Protein 1E1O (pdb70)

Structure (mmCIF, N/CA/C/O backbone):
data_1E1O
#
_entry.id   1E1O
#
_cell.length_a   143.100
_cell.length_b   143.100
_cell.length_c   176.100
_cell.angle_alpha   90.00
_cell.angle_beta   90.00
_cell.angle_gamma   120.00
#
_symmetry.space_group_name_H-M   'P 61 2 2'
#
loop_
_entity.id
_entity.type
_entity.pdbx_description
1 polymer 'LYSYL-TRNA SYNTHETASE, HEAT INDUCIBLE'
2 non-polymer LYSINE
3 non-polymer GLYCEROL
4 water water
#
loop_
_atom_site.group_PDB
_atom_site.id
_atom_site.type_symbol
_atom_site.label_atom_id
_atom_site.label_alt_id
_atom_site.label_comp_id
_atom_site.label_asym_id
_atom_site.label_entity_id
_atom_site.label_seq_id
_atom_site.pdbx_PDB_ins_code
_atom_site.Cartn_x
_atom_site.Cartn_y
_atom_site.Cartn_z
_atom_site.occupancy
_atom_site.B_iso_or_equiv
_atom_site.auth_seq_id
_atom_site.auth_comp_id
_atom_site.auth_asym_id
_atom_site.auth_atom_id
_atom_site.pdbx_PDB_model_num
ATOM 1 N N . ALA A 1 11 ? 60.814 49.962 61.862 1.00 71.77 11 ALA A N 1
ATOM 2 C CA . ALA A 1 11 ? 61.407 51.191 61.347 1.00 73.79 11 ALA A CA 1
ATOM 3 C C . ALA A 1 11 ? 62.490 50.848 60.323 1.00 74.65 11 ALA A C 1
ATOM 4 O O . ALA A 1 11 ? 62.316 51.056 59.120 1.00 74.01 11 ALA A O 1
ATOM 6 N N . ILE A 1 12 ? 63.601 50.300 60.809 1.00 76.85 12 ILE A N 1
ATOM 7 C CA . ILE A 1 12 ? 64.703 49.872 59.950 1.00 74.00 12 ILE A CA 1
ATOM 8 C C . ILE A 1 12 ? 64.401 48.496 59.365 1.00 72.73 12 ILE A C 1
ATOM 9 O O . ILE A 1 12 ? 64.911 48.145 58.302 1.00 74.17 12 ILE A O 1
ATOM 11 N N . ASP A 1 13 ? 63.555 47.731 60.053 1.00 69.82 13 ASP A N 1
ATOM 12 C CA . ASP A 1 13 ? 63.156 46.396 59.602 1.00 67.54 13 ASP A CA 1
ATOM 13 C C . ASP A 1 13 ? 62.445 46.410 58.231 1.00 65.78 13 ASP A C 1
ATOM 14 O O . ASP A 1 13 ? 62.418 45.400 57.524 1.00 62.65 13 ASP A O 1
ATOM 16 N N . PHE A 1 14 ? 61.862 47.552 57.871 1.00 62.86 14 PHE A N 1
ATOM 17 C CA . PHE A 1 14 ? 61.213 47.719 56.573 1.00 58.44 14 PHE A CA 1
ATOM 18 C C . PHE A 1 14 ? 62.283 47.865 55.493 1.00 58.05 14 PHE A C 1
ATOM 19 O O . PHE A 1 14 ? 62.211 47.216 54.448 1.00 57.40 14 PHE A O 1
ATOM 27 N N . ASN A 1 15 ? 63.289 48.695 55.760 1.00 56.28 15 ASN A N 1
ATOM 28 C CA . ASN A 1 15 ? 64.385 48.901 54.812 1.00 56.72 15 ASN A CA 1
ATOM 29 C C . ASN A 1 15 ? 65.172 47.616 54.574 1.00 52.68 15 ASN A C 1
ATOM 30 O O . ASN A 1 15 ? 65.842 47.468 53.551 1.00 49.72 15 ASN A O 1
ATOM 35 N N . ASP A 1 16 ? 65.081 46.692 55.523 1.00 51.28 16 ASP A N 1
ATOM 36 C CA . ASP A 1 16 ? 65.703 45.381 55.389 1.00 51.37 16 ASP A CA 1
ATOM 37 C C . ASP A 1 16 ? 64.876 44.474 54.484 1.00 47.64 16 ASP A C 1
ATOM 38 O O . ASP A 1 16 ? 65.438 43.685 53.720 1.00 46.62 16 ASP A O 1
ATOM 43 N N . GLU A 1 17 ? 63.551 44.573 54.582 1.00 42.69 17 GLU A N 1
ATOM 44 C CA . GLU A 1 17 ? 62.656 43.826 53.701 1.00 40.55 17 GLU A CA 1
ATOM 45 C C . GLU A 1 17 ? 62.944 44.218 52.254 1.00 37.14 17 GLU A C 1
ATOM 46 O O . GLU A 1 17 ? 63.043 43.354 51.379 1.00 36.80 17 GLU A O 1
ATOM 52 N N . LEU A 1 18 ? 63.097 45.522 52.021 1.00 31.40 18 LEU A N 1
ATOM 53 C CA . LEU A 1 18 ? 63.371 46.050 50.692 1.00 28.51 18 LEU A CA 1
ATOM 54 C C . LEU A 1 18 ? 64.699 45.544 50.147 1.00 29.59 18 LEU A C 1
ATOM 55 O O . LEU A 1 18 ? 64.756 45.034 49.031 1.00 29.03 18 LEU A O 1
ATOM 60 N N . ARG A 1 19 ? 65.761 45.665 50.939 1.00 29.27 19 ARG A N 1
ATOM 61 C CA . ARG A 1 19 ? 67.085 45.213 50.522 1.00 31.95 19 ARG A CA 1
ATOM 62 C C . ARG A 1 19 ? 67.058 43.709 50.237 1.00 29.89 19 ARG A C 1
ATOM 63 O O . ARG A 1 19 ? 67.616 43.239 49.243 1.00 28.44 19 ARG A O 1
ATOM 71 N N . ASN A 1 20 ? 66.384 42.959 51.100 1.00 28.38 20 ASN A N 1
ATOM 72 C CA . ASN A 1 20 ? 66.306 41.505 50.962 1.00 29.86 20 ASN A CA 1
ATOM 73 C C . ASN A 1 20 ? 65.633 41.079 49.659 1.00 28.13 20 ASN A C 1
ATOM 74 O O . ASN A 1 20 ? 66.101 40.168 48.977 1.00 25.34 20 ASN A O 1
ATOM 79 N N . ARG A 1 21 ? 64.527 41.734 49.328 1.00 26.11 21 ARG A N 1
ATOM 80 C CA . ARG A 1 21 ? 63.799 41.445 48.103 1.00 24.84 21 ARG A CA 1
ATOM 81 C C . ARG A 1 21 ? 64.603 41.837 46.857 1.00 24.54 21 ARG A C 1
ATOM 82 O O . ARG A 1 21 ? 64.665 41.060 45.908 1.00 27.55 21 ARG A O 1
ATOM 90 N N . ARG A 1 22 ? 65.277 42.988 46.891 1.00 24.77 22 ARG A N 1
ATOM 91 C CA . ARG A 1 22 ? 66.148 43.400 45.784 1.00 25.70 22 ARG A CA 1
ATOM 92 C C . ARG A 1 22 ? 67.213 42.338 45.573 1.00 27.28 22 ARG A C 1
ATOM 93 O O . ARG A 1 22 ? 67.507 41.966 44.440 1.00 29.88 22 ARG A O 1
ATOM 101 N N . GLU A 1 23 ? 67.825 41.881 46.663 1.00 26.32 23 GLU A N 1
ATOM 102 C CA . GLU A 1 23 ? 68.897 40.893 46.571 1.00 24.46 23 GLU A CA 1
ATOM 103 C C . GLU A 1 23 ? 68.406 39.577 45.997 1.00 21.77 23 GLU A C 1
ATOM 104 O O . GLU A 1 23 ? 69.119 38.919 45.249 1.00 23.08 23 GLU A O 1
ATOM 110 N N . LYS A 1 24 ? 67.204 39.174 46.378 1.00 20.09 24 LYS A N 1
ATOM 111 C CA . LYS A 1 24 ? 66.632 37.943 45.857 1.00 21.59 24 LYS A CA 1
ATOM 112 C C . LYS A 1 24 ? 66.326 38.097 44.367 1.00 23.92 24 LYS A C 1
ATOM 113 O O . LYS A 1 24 ? 66.505 37.152 43.590 1.00 24.97 24 LYS A O 1
ATOM 119 N N . LEU A 1 25 ? 65.885 39.292 43.972 1.00 21.22 25 LEU A N 1
ATOM 120 C CA . LEU A 1 25 ? 65.628 39.582 42.567 1.00 21.85 25 LEU A CA 1
ATOM 121 C C . LEU A 1 25 ? 66.945 39.514 41.785 1.00 22.13 25 LEU A C 1
ATOM 122 O O . LEU A 1 25 ? 67.012 38.873 40.744 1.00 25.25 25 LEU A O 1
ATOM 127 N N . ALA A 1 26 ? 68.005 40.114 42.323 1.00 21.30 26 ALA A N 1
ATOM 128 C CA . ALA A 1 26 ? 69.321 40.063 41.688 1.00 20.98 26 ALA A CA 1
ATOM 129 C C . ALA A 1 26 ? 69.733 38.622 41.408 1.00 24.49 26 ALA A C 1
ATOM 130 O O . ALA A 1 26 ? 70.240 38.312 40.327 1.00 25.35 26 ALA A O 1
ATOM 132 N N . ALA A 1 27 ? 69.499 37.740 42.375 1.00 24.69 27 ALA A N 1
ATOM 133 C CA . ALA A 1 27 ? 69.811 36.327 42.212 1.00 25.94 27 ALA A CA 1
ATOM 134 C C . ALA A 1 27 ? 68.972 35.711 41.090 1.00 29.94 27 ALA A C 1
ATOM 135 O O . ALA A 1 27 ? 69.468 34.893 40.311 1.00 30.13 27 ALA A O 1
ATOM 137 N N . LEU A 1 28 ? 67.705 36.112 41.000 1.00 29.19 28 LEU A N 1
ATOM 138 C CA . LEU A 1 28 ? 66.820 35.608 39.947 1.00 28.36 28 LEU A CA 1
ATOM 139 C C . LEU A 1 28 ? 67.342 35.998 38.573 1.00 27.15 28 LEU A C 1
ATOM 140 O O . LEU A 1 28 ? 67.318 35.196 37.643 1.00 27.83 28 LEU A O 1
ATOM 145 N N . ARG A 1 29 ? 67.810 37.235 38.457 1.00 23.20 29 ARG A N 1
ATOM 146 C CA . ARG A 1 29 ? 68.328 37.739 37.202 1.00 23.05 29 ARG A CA 1
ATOM 147 C C . ARG A 1 29 ? 69.545 36.948 36.760 1.00 27.46 29 ARG A C 1
ATOM 148 O O . ARG A 1 29 ? 69.706 36.650 35.574 1.00 27.28 29 ARG A O 1
ATOM 156 N N . GLN A 1 30 ? 70.381 36.565 37.718 1.00 26.40 30 GLN A N 1
ATOM 157 C CA . GLN A 1 30 ? 71.562 35.769 37.408 1.00 28.48 30 GLN A CA 1
ATOM 158 C C . GLN A 1 30 ? 71.210 34.376 36.886 1.00 27.64 30 GLN A C 1
ATOM 159 O O . GLN A 1 30 ? 71.906 33.847 36.021 1.00 29.71 30 GLN A O 1
ATOM 165 N N . GLN A 1 31 ? 70.114 33.811 37.384 1.00 28.34 31 GLN A N 1
ATOM 166 C CA . GLN A 1 31 ? 69.677 32.465 37.002 1.00 33.54 31 GLN A CA 1
ATOM 167 C C . GLN A 1 31 ? 69.021 32.379 35.620 1.00 32.40 31 GLN A C 1
ATOM 168 O O . GLN A 1 31 ? 68.966 31.304 35.021 1.00 32.88 31 GLN A O 1
ATOM 174 N N . GLY A 1 32 ? 68.505 33.494 35.123 1.00 30.22 32 GLY A N 1
ATOM 175 C CA . GLY A 1 32 ? 67.843 33.462 33.837 1.00 32.77 32 GLY A CA 1
ATOM 176 C C . GLY A 1 32 ? 66.885 34.613 33.713 1.00 33.55 32 GLY A C 1
ATOM 177 O O . GLY A 1 32 ? 67.241 35.755 34.020 1.00 35.90 32 GLY A O 1
ATOM 178 N N . VAL A 1 33 ? 65.674 34.332 33.249 1.00 35.15 33 VAL A N 1
ATOM 179 C CA . VAL A 1 33 ? 64.668 35.382 33.110 1.00 37.56 33 VAL A CA 1
ATOM 180 C C . VAL A 1 33 ? 63.924 35.552 34.438 1.00 35.21 33 VAL A C 1
ATOM 181 O O . VAL A 1 33 ? 63.153 34.679 34.852 1.00 36.57 33 VAL A O 1
ATOM 185 N N . ALA A 1 34 ? 64.177 36.681 35.094 1.00 31.94 34 ALA A N 1
ATOM 186 C CA . ALA A 1 34 ? 63.583 36.982 36.391 1.00 28.21 34 ALA A CA 1
ATOM 187 C C . ALA A 1 34 ? 62.058 37.103 36.357 1.00 29.39 34 ALA A C 1
ATOM 188 O O . ALA A 1 34 ? 61.379 36.687 37.300 1.00 29.26 34 ALA A O 1
ATOM 190 N N . PHE A 1 35 ? 61.517 37.660 35.275 1.00 28.82 35 PHE A N 1
ATOM 191 C CA . PHE A 1 35 ? 60.071 37.845 35.175 1.00 26.85 35 PHE A CA 1
ATOM 192 C C . PHE A 1 35 ? 59.470 37.051 34.017 1.00 26.26 35 PHE A C 1
ATOM 193 O O . PHE A 1 35 ? 59.309 37.575 32.910 1.00 26.17 35 PHE A O 1
ATOM 201 N N . PRO A 1 36 ? 59.144 35.769 34.249 1.00 24.41 36 PRO A N 1
ATOM 202 C CA . PRO A 1 36 ? 58.559 34.945 33.188 1.00 24.12 36 PRO A CA 1
ATOM 203 C C . PRO A 1 36 ? 57.093 35.295 32.933 1.00 27.77 36 PRO A C 1
ATOM 204 O O . PRO A 1 36 ? 56.497 36.098 33.658 1.00 27.59 36 PRO A O 1
ATOM 208 N N . ASN A 1 37 ? 56.547 34.759 31.848 1.00 24.46 37 ASN A N 1
ATOM 209 C CA . ASN A 1 37 ? 55.120 34.858 31.565 1.00 25.31 37 ASN A CA 1
ATOM 210 C C . ASN A 1 37 ? 54.863 33.562 30.843 1.00 27.89 37 ASN A C 1
ATOM 211 O O . ASN A 1 37 ? 55.094 33.450 29.635 1.00 35.06 37 ASN A O 1
ATOM 216 N N . ASP A 1 38 ? 54.470 32.558 31.612 1.00 25.17 38 ASP A N 1
ATOM 217 C CA . ASP A 1 38 ? 54.395 31.206 31.107 1.00 23.74 38 ASP A CA 1
ATOM 218 C C . ASP A 1 38 ? 53.384 30.337 31.861 1.00 25.40 38 ASP A C 1
ATOM 219 O O . ASP A 1 38 ? 52.693 29.521 31.251 1.00 25.00 38 ASP A O 1
ATOM 224 N N . PHE A 1 39 ? 53.301 30.498 33.180 1.00 24.89 39 PHE A N 1
ATOM 225 C CA . PHE A 1 39 ? 52.390 29.679 33.983 1.00 22.02 39 PHE A CA 1
ATOM 226 C C . PHE A 1 39 ? 50.933 29.974 33.633 1.00 22.54 39 PHE A C 1
ATOM 227 O O . PHE A 1 39 ? 50.533 31.136 33.531 1.00 22.18 39 PHE A O 1
ATOM 235 N N . ARG A 1 40 ? 50.136 28.925 33.477 1.00 20.48 40 ARG A N 1
ATOM 236 C CA . ARG A 1 40 ? 48.728 29.107 33.159 1.00 23.97 40 ARG A CA 1
ATOM 237 C C . ARG A 1 40 ? 47.880 28.382 34.187 1.00 22.25 40 ARG A C 1
ATOM 238 O O . ARG A 1 40 ? 48.136 27.222 34.517 1.00 21.63 40 ARG A O 1
ATOM 246 N N . ARG A 1 41 ? 46.894 29.085 34.722 1.00 22.42 41 ARG A N 1
ATOM 247 C CA . ARG A 1 41 ? 46.003 28.491 35.700 1.00 25.01 41 ARG A CA 1
ATOM 248 C C . ARG A 1 41 ? 44.736 28.047 34.984 1.00 26.97 41 ARG A C 1
ATOM 249 O O . ARG A 1 41 ? 44.489 28.457 33.855 1.00 30.90 41 ARG A O 1
ATOM 257 N N . ASP A 1 42 ? 43.941 27.203 35.627 1.00 25.34 42 ASP A N 1
ATOM 258 C CA . ASP A 1 42 ? 42.678 26.791 35.041 1.00 25.71 42 ASP A CA 1
ATOM 259 C C . ASP A 1 42 ? 41.512 26.969 36.010 1.00 29.34 42 ASP A C 1
ATOM 260 O O . ASP A 1 42 ? 40.382 26.606 35.692 1.00 31.95 42 ASP A O 1
ATOM 265 N N . HIS A 1 43 ? 41.790 27.524 37.190 1.00 28.22 43 HIS A N 1
ATOM 266 C CA . HIS A 1 43 ? 40.767 27.736 38.218 1.00 23.91 43 HIS A CA 1
ATOM 267 C C . HIS A 1 43 ? 41.101 28.931 39.102 1.00 24.29 43 HIS A C 1
ATOM 268 O O . HIS A 1 43 ? 42.272 29.216 39.366 1.00 25.43 43 HIS A O 1
ATOM 275 N N . THR A 1 44 ? 40.074 29.655 39.526 1.00 23.88 44 THR A N 1
ATOM 276 C CA . THR A 1 44 ? 40.247 30.701 40.523 1.00 28.04 44 THR A CA 1
ATOM 277 C C . THR A 1 44 ? 39.637 30.167 41.833 1.00 31.98 44 THR A C 1
ATOM 278 O O . THR A 1 44 ? 38.791 29.266 41.800 1.00 33.00 44 THR A O 1
ATOM 282 N N . SER A 1 45 ? 40.053 30.720 42.973 1.00 31.96 45 SER A N 1
ATOM 283 C CA . SER A 1 45 ? 39.642 30.216 44.287 1.00 29.06 45 SER A CA 1
ATOM 284 C C . SER A 1 45 ? 38.133 30.083 44.471 1.00 32.25 45 SER A C 1
ATOM 285 O O . SER A 1 45 ? 37.647 29.065 44.979 1.00 32.53 45 SER A O 1
ATOM 288 N N . ASP A 1 46 ? 37.398 31.112 44.060 1.00 31.18 46 ASP A N 1
ATOM 289 C CA . ASP A 1 46 ? 35.940 31.107 44.152 1.00 33.92 46 ASP A CA 1
ATOM 290 C C . ASP A 1 46 ? 35.294 29.928 43.416 1.00 36.30 46 ASP A C 1
ATOM 291 O O . ASP A 1 46 ? 34.315 29.356 43.898 1.00 38.14 46 ASP A O 1
ATOM 296 N N . GLN A 1 47 ? 35.856 29.549 42.270 1.00 35.21 47 GLN A N 1
ATOM 297 C CA . GLN A 1 47 ? 35.325 28.428 41.498 1.00 34.57 47 GLN A CA 1
ATOM 298 C C . GLN A 1 47 ? 35.543 27.128 42.246 1.00 34.40 47 GLN A C 1
ATOM 299 O O . GLN A 1 47 ? 34.674 26.256 42.260 1.00 35.44 47 GLN A O 1
ATOM 305 N N . LEU A 1 48 ? 36.732 26.990 42.825 1.00 32.27 48 LEU A N 1
ATOM 306 C CA . LEU A 1 48 ? 37.099 25.792 43.564 1.00 32.97 48 LEU A CA 1
ATOM 307 C C . LEU A 1 48 ? 36.199 25.620 44.784 1.00 33.64 48 LEU A C 1
ATOM 308 O O . LEU A 1 48 ? 35.723 24.519 45.068 1.00 33.04 48 LEU A O 1
ATOM 313 N N . HIS A 1 49 ? 35.945 26.722 45.484 1.00 34.92 49 HIS A N 1
ATOM 314 C CA . HIS A 1 49 ? 35.072 26.704 46.652 1.00 38.01 49 HIS A CA 1
ATOM 315 C C . HIS A 1 49 ? 33.623 26.381 46.280 1.00 42.63 49 HIS A C 1
ATOM 316 O O . HIS A 1 49 ? 33.026 25.482 46.867 1.00 44.87 49 HIS A O 1
ATOM 323 N N . GLU A 1 50 ? 33.081 27.081 45.283 1.00 45.88 50 GLU A N 1
ATOM 324 C CA . GLU A 1 50 ? 31.718 26.846 44.802 1.00 46.90 50 GLU A CA 1
ATOM 325 C C . GLU A 1 50 ? 31.467 25.376 44.515 1.00 44.27 50 GLU A C 1
ATOM 326 O O . GLU A 1 50 ? 30.496 24.792 44.988 1.00 45.72 50 GLU A O 1
ATOM 332 N N . GLU A 1 51 ? 32.371 24.783 43.753 1.00 40.60 51 GLU A N 1
ATOM 333 C CA . GLU A 1 51 ? 32.229 23.407 43.321 1.00 42.04 51 GLU A CA 1
ATOM 334 C C . GLU A 1 51 ? 32.643 22.370 44.370 1.00 43.90 51 GLU A C 1
ATOM 335 O O . GLU A 1 51 ? 32.040 21.293 44.454 1.00 44.22 51 GLU A O 1
ATOM 341 N N . PHE A 1 52 ? 33.646 22.692 45.184 1.00 42.11 52 PHE A N 1
ATOM 342 C CA . PHE A 1 52 ? 34.215 21.689 46.076 1.00 39.37 52 PHE A CA 1
ATOM 343 C C . PHE A 1 52 ? 34.076 21.831 47.585 1.00 38.45 52 PHE A C 1
ATOM 344 O O . PHE A 1 52 ? 34.353 20.884 48.308 1.00 37.84 52 PHE A O 1
ATOM 352 N N . ASP A 1 53 ? 33.631 22.983 48.069 1.00 38.58 53 ASP A N 1
ATOM 353 C CA . ASP A 1 53 ? 33.440 23.171 49.505 1.00 41.94 53 ASP A CA 1
ATOM 354 C C . ASP A 1 53 ? 32.515 22.139 50.140 1.00 47.91 53 ASP A C 1
ATOM 355 O O . ASP A 1 53 ? 32.712 21.742 51.282 1.00 50.61 53 ASP A O 1
ATOM 360 N N . ALA A 1 54 ? 31.482 21.740 49.411 1.00 53.44 54 ALA A N 1
ATOM 361 C CA . ALA A 1 54 ? 30.497 20.807 49.938 1.00 55.47 54 ALA A CA 1
ATOM 362 C C . ALA A 1 54 ? 30.947 19.341 49.911 1.00 57.35 54 ALA A C 1
ATOM 363 O O . ALA A 1 54 ? 30.223 18.465 50.383 1.00 62.01 54 ALA A O 1
ATOM 365 N N . LYS A 1 55 ? 32.130 19.065 49.369 1.00 56.13 55 LYS A N 1
ATOM 366 C CA . LYS A 1 55 ? 32.622 17.693 49.299 1.00 56.24 55 LYS A CA 1
ATOM 367 C C . LYS A 1 55 ? 33.601 17.383 50.425 1.00 58.10 55 LYS A C 1
ATOM 368 O O . LYS A 1 55 ? 34.478 18.189 50.732 1.00 59.49 55 LYS A O 1
ATOM 374 N N . ASP A 1 56 ? 33.426 16.236 51.072 1.00 60.42 56 ASP A N 1
ATOM 375 C CA . ASP A 1 56 ? 34.344 15.846 52.133 1.00 61.46 56 ASP A CA 1
ATOM 376 C C . ASP A 1 56 ? 35.572 15.169 51.548 1.00 60.12 56 ASP A C 1
ATOM 377 O O . ASP A 1 56 ? 35.578 14.776 50.378 1.00 57.53 56 ASP A O 1
ATOM 382 N N . ASN A 1 57 ? 36.588 14.992 52.384 1.00 61.53 57 ASN A N 1
ATOM 383 C CA . ASN A 1 57 ? 37.860 14.428 51.957 1.00 62.51 57 ASN A CA 1
ATOM 384 C C . ASN A 1 57 ? 37.743 13.062 51.271 1.00 61.91 57 ASN A C 1
ATOM 385 O O . ASN A 1 57 ? 38.530 12.751 50.379 1.00 61.80 57 ASN A O 1
ATOM 390 N N . GLN A 1 58 ? 36.754 12.259 51.663 1.00 62.01 58 GLN A N 1
ATOM 391 C CA . GLN A 1 58 ? 36.556 10.942 51.052 1.00 61.13 58 GLN A CA 1
ATOM 392 C C . GLN A 1 58 ? 36.224 11.085 49.567 1.00 58.97 58 GLN A C 1
ATOM 393 O O . GLN A 1 58 ? 36.796 10.391 48.726 1.00 59.37 58 GLN A O 1
ATOM 395 N N . GLU A 1 59 ? 35.325 12.017 49.255 1.00 58.40 59 GLU A N 1
ATOM 396 C CA . GLU A 1 59 ? 34.909 12.280 47.876 1.00 57.20 59 GLU A CA 1
ATOM 397 C C . GLU A 1 59 ? 36.068 12.813 47.042 1.00 53.91 59 GLU A C 1
ATOM 398 O O . GLU A 1 59 ? 36.336 12.322 45.946 1.00 52.68 59 GLU A O 1
ATOM 404 N N . LEU A 1 60 ? 36.754 13.823 47.570 1.00 50.42 60 LEU A N 1
ATOM 405 C CA . LEU A 1 60 ? 37.886 14.426 46.876 1.00 46.64 60 LEU A CA 1
ATOM 406 C C . LEU A 1 60 ? 39.017 13.430 46.657 1.00 47.57 60 LEU A C 1
ATOM 407 O O . LEU A 1 60 ? 39.732 13.516 45.661 1.00 49.80 60 LEU A O 1
ATOM 412 N N . GLU A 1 61 ? 39.172 12.478 47.573 1.00 49.90 61 GLU A N 1
ATOM 413 C CA . GLU A 1 61 ? 40.217 11.466 47.448 1.00 52.65 61 GLU A CA 1
ATOM 414 C C . GLU A 1 61 ? 39.963 10.588 46.229 1.00 54.90 61 GLU A C 1
ATOM 415 O O . GLU A 1 61 ? 40.880 10.341 45.436 1.00 55.33 61 GLU A O 1
ATOM 417 N N . SER A 1 62 ? 38.717 10.144 46.062 1.00 57.71 62 SER A N 1
ATOM 418 C CA . SER A 1 62 ? 38.358 9.303 44.921 1.00 60.11 62 SER A CA 1
ATOM 419 C C . SER A 1 62 ? 38.249 10.096 43.614 1.00 60.34 62 SER A C 1
ATOM 420 O O . SER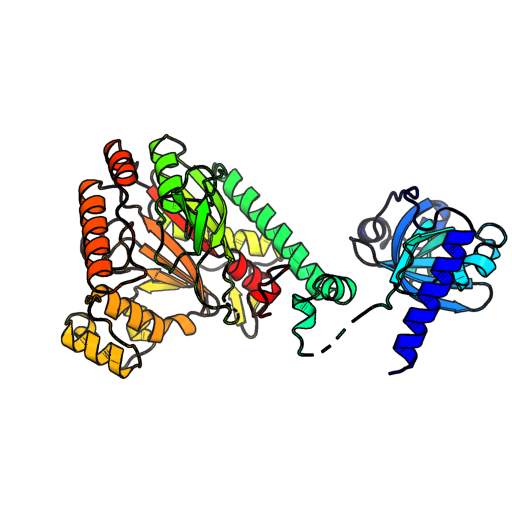 A 1 62 ? 38.600 9.582 42.546 1.00 64.15 62 SER A O 1
ATOM 423 N N . LEU A 1 63 ? 37.777 11.342 43.698 1.00 56.83 63 LEU A N 1
ATOM 424 C CA . LEU A 1 63 ? 37.689 12.216 42.524 1.00 52.51 63 LEU A CA 1
ATOM 425 C C . LEU A 1 63 ? 39.068 12.595 41.982 1.00 51.59 63 LEU A C 1
ATOM 426 O O . LEU A 1 63 ? 39.228 12.796 40.782 1.00 53.81 63 LEU A O 1
ATOM 431 N N . ASN A 1 64 ? 40.045 12.727 42.878 1.00 50.07 64 ASN A N 1
ATOM 432 C CA . ASN A 1 64 ? 41.437 13.015 42.517 1.00 48.18 64 ASN A CA 1
ATOM 433 C C . ASN A 1 64 ? 41.593 14.129 41.470 1.00 46.50 64 ASN A C 1
ATOM 434 O O . ASN A 1 64 ? 42.260 13.960 40.444 1.00 44.30 64 ASN A O 1
ATOM 439 N N . ILE A 1 65 ? 41.010 15.283 41.776 1.00 44.10 65 ILE A N 1
ATOM 440 C CA . ILE A 1 65 ? 40.999 16.430 40.878 1.00 44.26 65 ILE A CA 1
ATOM 441 C C . ILE A 1 65 ? 42.227 17.332 40.976 1.00 43.03 65 ILE A C 1
ATOM 442 O O . ILE A 1 65 ? 42.456 17.969 42.004 1.00 44.65 65 ILE A O 1
ATOM 447 N N . GLU A 1 66 ? 43.002 17.390 39.896 1.00 40.29 66 GLU A N 1
ATOM 448 C CA . GLU A 1 66 ? 44.172 18.259 39.826 1.00 39.01 66 GLU A CA 1
ATOM 449 C C . GLU A 1 66 ? 43.788 19.621 39.227 1.00 39.41 66 GLU A C 1
ATOM 450 O O . GLU A 1 66 ? 43.068 19.684 38.224 1.00 41.27 66 GLU A O 1
ATOM 456 N N . VAL A 1 67 ? 44.243 20.708 39.845 1.00 32.98 67 VAL A N 1
ATOM 457 C CA . VAL A 1 67 ? 43.946 22.046 39.342 1.00 28.85 67 VAL A CA 1
ATOM 458 C C . VAL A 1 67 ? 45.196 22.917 39.348 1.00 29.13 67 VAL A C 1
ATOM 459 O O . VAL A 1 67 ? 46.211 22.549 39.936 1.00 31.10 67 VAL A O 1
ATOM 463 N N . SER A 1 68 ? 45.122 24.062 38.676 1.00 27.84 68 SER A N 1
ATOM 464 C CA . SER A 1 68 ? 46.222 25.023 38.636 1.00 24.59 68 SER A CA 1
ATOM 465 C C . SER A 1 68 ? 45.662 26.374 39.028 1.00 25.08 68 SER A C 1
ATOM 466 O O . SER A 1 68 ? 44.626 26.790 38.500 1.00 25.13 68 SER A O 1
ATOM 469 N N . VAL A 1 69 ? 46.320 27.042 39.971 1.00 24.09 69 VAL A N 1
ATOM 470 C CA . VAL A 1 69 ? 45.884 28.355 40.444 1.00 22.45 69 VAL A CA 1
ATOM 471 C C . VAL A 1 69 ? 47.087 29.274 40.481 1.00 19.64 69 VAL A C 1
ATOM 472 O O . VAL A 1 69 ? 48.225 28.819 40.364 1.00 21.15 69 VAL A O 1
ATOM 476 N N . ALA A 1 70 ? 46.845 30.567 40.627 1.00 19.79 70 ALA A N 1
ATOM 477 C CA . ALA A 1 70 ? 47.939 31.515 40.720 1.00 18.96 70 ALA A CA 1
ATOM 478 C C . ALA A 1 70 ? 47.431 32.741 41.434 1.00 21.01 70 ALA A C 1
ATOM 479 O O . ALA A 1 70 ? 46.253 33.071 41.338 1.00 23.00 70 ALA A O 1
ATOM 481 N N . GLY A 1 71 ? 48.306 33.394 42.185 1.00 20.19 71 GLY A N 1
ATOM 482 C CA . GLY A 1 71 ? 47.894 34.577 42.907 1.00 18.23 71 GLY A CA 1
ATOM 483 C C . GLY A 1 71 ? 48.981 35.047 43.848 1.00 21.67 71 GLY A C 1
ATOM 484 O O . GLY A 1 71 ? 50.137 34.624 43.750 1.00 21.02 71 GLY A O 1
ATOM 485 N N . ARG A 1 72 ? 48.603 35.916 44.774 1.00 21.85 72 ARG A N 1
ATOM 486 C CA . ARG A 1 72 ? 49.549 36.514 45.703 1.00 21.40 72 ARG A CA 1
ATOM 487 C C . ARG A 1 72 ? 49.668 35.680 46.973 1.00 20.42 72 ARG A C 1
ATOM 488 O O . ARG A 1 72 ? 48.654 35.282 47.555 1.00 19.30 72 ARG A O 1
ATOM 496 N N . MET A 1 73 ? 50.898 35.371 47.373 1.00 21.54 73 MET A N 1
ATOM 497 C CA . MET A 1 73 ? 51.121 34.610 48.605 1.00 23.99 73 MET A CA 1
ATOM 498 C C . MET A 1 73 ? 50.890 35.534 49.800 1.00 22.47 73 MET A C 1
ATOM 499 O O . MET A 1 73 ? 51.705 36.421 50.079 1.00 19.60 73 MET A O 1
ATOM 504 N N . MET A 1 74 ? 49.753 35.347 50.465 1.00 22.16 74 MET A N 1
ATOM 505 C CA . MET A 1 74 ? 49.355 36.206 51.577 1.00 23.06 74 MET A CA 1
ATOM 506 C C . MET A 1 74 ? 49.884 35.745 52.934 1.00 24.69 74 MET A C 1
ATOM 507 O O . MET A 1 74 ? 50.246 36.575 53.767 1.00 26.04 74 MET A O 1
ATOM 512 N N . THR A 1 75 ? 49.880 34.438 53.179 1.00 22.59 75 THR A N 1
ATOM 513 C CA . THR A 1 75 ? 50.404 33.902 54.431 1.00 24.16 75 THR A CA 1
ATOM 514 C C . THR A 1 75 ? 51.193 32.645 54.133 1.00 26.57 75 THR A C 1
ATOM 515 O O . THR A 1 75 ? 50.936 31.968 53.139 1.00 31.02 75 THR A O 1
ATOM 519 N N . ARG A 1 76 ? 52.165 32.351 54.984 1.00 28.40 76 ARG A N 1
ATOM 520 C CA . ARG A 1 76 ? 52.959 31.143 54.857 1.00 29.68 76 ARG A CA 1
ATOM 521 C C . ARG A 1 76 ? 53.429 30.713 56.235 1.00 34.26 76 ARG A C 1
ATOM 522 O O . ARG A 1 76 ? 54.010 31.507 56.984 1.00 37.27 76 ARG A O 1
ATOM 530 N N . ARG A 1 77 ? 53.153 29.459 56.566 1.00 34.61 77 ARG A N 1
ATOM 531 C CA . ARG A 1 77 ? 53.601 28.868 57.811 1.00 35.58 77 ARG A CA 1
ATOM 532 C C . ARG A 1 77 ? 54.477 27.685 57.436 1.00 31.54 77 ARG A C 1
ATOM 533 O O . ARG A 1 77 ? 53.973 26.643 57.008 1.00 28.35 77 ARG A O 1
ATOM 541 N N . ILE A 1 78 ? 55.788 27.878 57.526 1.00 30.38 78 ILE A N 1
ATOM 542 C CA . ILE A 1 78 ? 56.744 26.825 57.210 1.00 31.38 78 ILE A CA 1
ATOM 543 C C . ILE A 1 78 ? 56.957 25.956 58.448 1.00 35.31 78 ILE A C 1
ATOM 544 O O . ILE A 1 78 ? 57.277 26.469 59.523 1.00 37.12 78 ILE A O 1
ATOM 549 N N . MET A 1 79 ? 56.772 24.651 58.300 1.00 34.59 79 MET A N 1
ATOM 550 C CA . MET A 1 79 ? 56.952 23.728 59.412 1.00 34.72 79 MET A CA 1
ATOM 551 C C . MET A 1 79 ? 57.869 22.567 59.060 1.00 32.11 79 MET A C 1
ATOM 552 O O . MET A 1 79 ? 57.475 21.400 59.140 1.00 34.45 79 MET A O 1
ATOM 557 N N . GLY A 1 80 ? 59.109 22.884 58.698 1.00 32.48 80 GLY A N 1
ATOM 558 C CA . GLY A 1 80 ? 60.046 21.851 58.304 1.00 34.48 80 GLY A CA 1
ATOM 559 C C . GLY A 1 80 ? 59.795 21.368 56.888 1.00 34.65 80 GLY A C 1
ATOM 560 O O . GLY A 1 80 ? 59.817 22.161 55.946 1.00 32.55 80 GLY A O 1
ATOM 561 N N . LYS A 1 81 ? 59.521 20.074 56.755 1.00 33.10 81 LYS A N 1
ATOM 562 C CA . LYS A 1 81 ? 59.305 19.439 55.461 1.00 31.96 81 LYS A CA 1
ATOM 563 C C . LYS A 1 81 ? 57.963 19.794 54.801 1.00 32.03 81 LYS A C 1
ATOM 564 O O . LYS A 1 81 ? 57.721 19.403 53.655 1.00 34.51 81 LYS A O 1
ATOM 566 N N . ALA A 1 82 ? 57.097 20.515 55.509 1.00 28.80 82 ALA A N 1
ATOM 567 C CA . ALA A 1 82 ? 55.795 20.885 54.970 1.00 28.08 82 ALA A CA 1
ATOM 568 C C . ALA A 1 82 ? 55.418 22.293 55.395 1.00 31.56 82 ALA A C 1
ATOM 569 O O . ALA A 1 82 ? 55.874 22.768 56.439 1.00 31.86 82 ALA A O 1
ATOM 571 N N . SER A 1 83 ? 54.585 22.952 54.591 1.00 30.11 83 SER A N 1
ATOM 572 C CA . SER A 1 83 ? 54.157 24.325 54.847 1.00 27.31 83 SER A CA 1
ATOM 573 C C . SER A 1 83 ? 52.709 24.515 54.406 1.00 28.09 83 SER A C 1
ATOM 574 O O . SER A 1 83 ? 52.174 23.721 53.629 1.00 29.06 83 SER A O 1
ATOM 577 N N . PHE A 1 84 ? 52.087 25.578 54.905 1.00 27.93 84 PHE A N 1
ATOM 578 C CA . PHE A 1 84 ? 50.725 25.909 54.548 1.00 29.02 84 PHE A CA 1
ATOM 579 C C . PHE A 1 84 ? 50.747 27.341 54.037 1.00 30.59 84 PHE A C 1
ATOM 580 O O . PHE A 1 84 ? 51.322 28.229 54.672 1.00 29.45 84 PHE A O 1
ATOM 588 N N . VAL A 1 85 ? 50.143 27.561 52.877 1.00 30.31 85 VAL A N 1
ATOM 589 C CA . VAL A 1 85 ? 50.150 28.875 52.242 1.00 24.14 85 VAL A CA 1
ATOM 590 C C . VAL A 1 85 ? 48.725 29.307 51.907 1.00 22.87 85 VAL A C 1
ATOM 591 O O . VAL A 1 85 ? 47.882 28.481 51.548 1.00 23.27 85 VAL A O 1
ATOM 595 N N . THR A 1 86 ? 48.433 30.582 52.109 1.00 21.82 86 THR A N 1
ATOM 596 C CA . THR A 1 86 ? 47.163 31.124 51.678 1.00 25.83 86 THR A CA 1
ATOM 597 C C . THR A 1 86 ? 47.476 31.901 50.410 1.00 28.03 86 THR A C 1
ATOM 598 O O . THR A 1 86 ? 48.334 32.798 50.414 1.00 26.10 86 THR A O 1
ATOM 602 N N . LEU A 1 87 ? 46.820 31.520 49.320 1.00 27.49 87 LEU A N 1
ATOM 603 C CA . LEU A 1 87 ? 47.008 32.193 48.048 1.00 25.74 87 LEU A CA 1
ATOM 604 C C . LEU A 1 87 ? 45.758 33.015 47.746 1.00 23.79 87 LEU A C 1
ATOM 605 O O . LEU A 1 87 ? 44.636 32.516 47.865 1.00 24.04 87 LEU A O 1
ATOM 610 N N . GLN A 1 88 ? 45.952 34.290 47.422 1.00 21.33 88 GLN A N 1
ATOM 611 C CA . GLN A 1 88 ? 44.842 35.189 47.118 1.00 21.64 88 GLN A CA 1
ATOM 612 C C . GLN A 1 88 ? 44.798 35.582 45.638 1.00 24.29 88 GLN A C 1
ATOM 613 O O . GLN A 1 88 ? 45.735 36.205 45.126 1.00 22.44 88 GLN A O 1
ATOM 619 N N . ASP A 1 89 ? 43.721 35.206 44.955 1.00 24.83 89 ASP A N 1
ATOM 620 C CA . ASP A 1 89 ? 43.543 35.558 43.552 1.00 23.53 89 ASP A CA 1
ATOM 621 C C . ASP A 1 89 ? 42.302 36.436 43.367 1.00 26.19 89 ASP A C 1
ATOM 622 O O . ASP A 1 89 ? 41.739 36.946 44.342 1.00 23.37 89 ASP A O 1
ATOM 627 N N . VAL A 1 90 ? 41.865 36.593 42.122 1.00 24.59 90 VAL A N 1
ATOM 628 C CA . VAL A 1 90 ? 40.734 37.457 41.808 1.00 22.96 90 VAL A CA 1
ATOM 629 C C . VAL A 1 90 ? 39.445 37.012 42.515 1.00 23.29 90 VAL A C 1
ATOM 630 O O . VAL A 1 90 ? 38.579 37.832 42.821 1.00 24.54 90 VAL A O 1
ATOM 634 N N . GLY A 1 91 ? 39.330 35.722 42.804 1.00 24.27 91 GLY A N 1
ATOM 635 C CA . GLY A 1 91 ? 38.122 35.235 43.446 1.00 27.64 91 GLY A CA 1
ATOM 636 C C . GLY A 1 91 ? 38.162 35.092 44.961 1.00 31.96 91 GLY A C 1
ATOM 637 O O . GLY A 1 91 ? 37.185 34.624 45.557 1.00 32.21 91 GLY A O 1
ATOM 638 N N . GLY A 1 92 ? 39.279 35.460 45.586 1.00 29.83 92 GLY A N 1
ATOM 639 C CA . GLY A 1 92 ? 39.404 35.298 47.023 1.00 27.74 92 GLY A CA 1
ATOM 640 C C . GLY A 1 92 ? 40.640 34.507 47.401 1.00 28.16 92 GLY A C 1
ATOM 641 O O . GLY A 1 92 ? 41.693 34.703 46.799 1.00 28.87 92 GLY A O 1
ATOM 642 N N . ARG A 1 93 ? 40.504 33.566 48.338 1.00 28.70 93 ARG A N 1
ATOM 643 C CA . ARG A 1 93 ? 41.650 32.802 48.850 1.00 27.42 93 ARG A CA 1
ATOM 644 C C . ARG A 1 93 ? 41.468 31.290 48.835 1.00 25.62 93 ARG A C 1
ATOM 645 O O . ARG A 1 93 ? 40.362 30.784 49.017 1.00 30.38 93 ARG A O 1
ATOM 653 N N . ILE A 1 94 ? 42.566 30.570 48.646 1.00 24.27 94 ILE A N 1
ATOM 654 C CA . ILE A 1 94 ? 42.552 29.111 48.641 1.00 26.35 94 ILE A CA 1
ATOM 655 C C . ILE A 1 94 ? 43.826 28.662 49.363 1.00 29.23 94 ILE A C 1
ATOM 656 O O . ILE A 1 94 ? 44.853 29.357 49.317 1.00 26.02 94 ILE A O 1
ATOM 661 N N . GLN A 1 95 ? 43.742 27.535 50.064 1.00 30.70 95 GLN A N 1
ATOM 662 C CA . GLN A 1 95 ? 44.884 26.995 50.802 1.00 31.52 95 GLN A CA 1
ATOM 663 C C . GLN A 1 95 ? 45.753 26.099 49.937 1.00 28.90 95 GLN A C 1
ATOM 664 O O . GLN A 1 95 ? 45.246 25.309 49.140 1.00 30.92 95 GLN A O 1
ATOM 670 N N . LEU A 1 96 ? 47.061 26.194 50.133 1.00 26.60 96 LEU A N 1
ATOM 671 C CA . LEU A 1 96 ? 48.006 25.332 49.445 1.00 25.24 96 LEU A CA 1
ATOM 672 C C . LEU A 1 96 ? 48.785 24.546 50.491 1.00 28.32 96 LEU A C 1
ATOM 673 O O . LEU A 1 96 ? 49.189 25.089 51.529 1.00 27.89 96 LEU A O 1
ATOM 678 N N . TYR A 1 97 ? 48.961 23.261 50.228 1.00 26.62 97 TYR A N 1
ATOM 679 C CA . TYR A 1 97 ? 49.768 22.413 51.074 1.00 26.49 97 TYR A CA 1
ATOM 680 C C . TYR A 1 97 ? 51.049 22.186 50.288 1.00 28.21 97 TYR A C 1
ATOM 681 O O . TYR A 1 97 ? 51.043 21.517 49.250 1.00 28.50 97 TYR A O 1
ATOM 690 N N . VAL A 1 98 ? 52.138 22.763 50.777 1.00 25.78 98 VAL A N 1
ATOM 691 C CA . VAL A 1 98 ? 53.415 22.714 50.092 1.00 24.95 98 VAL A CA 1
ATOM 692 C C . VAL A 1 98 ? 54.378 21.823 50.874 1.00 29.09 98 VAL A C 1
ATOM 693 O O . VAL A 1 98 ? 54.792 22.176 51.976 1.00 30.93 98 VAL A O 1
ATOM 697 N N . ALA A 1 99 ? 54.739 20.676 50.307 1.00 28.35 99 ALA A N 1
ATOM 698 C CA . ALA A 1 99 ? 55.624 19.738 50.984 1.00 27.46 99 ALA A CA 1
ATOM 699 C C . ALA A 1 99 ? 56.858 19.397 50.154 1.00 30.36 99 ALA A C 1
ATOM 700 O O . ALA A 1 99 ? 56.755 19.138 48.955 1.00 32.02 99 ALA A O 1
ATOM 702 N N . ARG A 1 100 ? 58.008 19.318 50.816 1.00 31.05 100 ARG A N 1
ATOM 703 C CA . ARG A 1 100 ? 59.281 19.011 50.170 1.00 34.09 100 ARG A CA 1
ATOM 704 C C . ARG A 1 100 ? 59.267 17.833 49.195 1.00 37.45 100 ARG A C 1
ATOM 705 O O . ARG A 1 100 ? 59.849 17.900 48.109 1.00 36.87 100 ARG A O 1
ATOM 713 N N . ASP A 1 101 ? 58.640 16.737 49.602 1.00 40.55 101 ASP A N 1
ATOM 714 C CA . ASP A 1 101 ? 58.649 15.526 48.794 1.00 43.15 101 ASP A CA 1
ATOM 715 C C . ASP A 1 101 ? 57.536 15.439 47.752 1.00 42.48 101 ASP A C 1
ATOM 716 O O . ASP A 1 101 ? 57.526 14.536 46.915 1.00 43.68 101 ASP A O 1
ATOM 721 N N . SER A 1 102 ? 56.599 16.375 47.803 1.00 39.26 102 SER A N 1
ATOM 722 C CA . SER A 1 102 ? 55.527 16.412 46.825 1.00 37.46 102 SER A CA 1
ATOM 723 C C . SER A 1 102 ? 55.950 17.220 45.597 1.00 35.70 102 SER A C 1
ATOM 724 O O . SER A 1 102 ? 55.455 16.990 44.496 1.00 37.90 102 SER A O 1
ATOM 727 N N . LEU A 1 103 ? 56.892 18.136 45.794 1.00 32.68 103 LEU A N 1
ATOM 728 C CA . LEU A 1 103 ? 57.388 19.002 44.734 1.00 33.21 103 LEU A CA 1
ATOM 729 C C . LEU A 1 103 ? 58.656 18.419 44.119 1.00 35.06 103 LEU A C 1
ATOM 730 O O . LEU A 1 103 ? 59.291 17.539 44.707 1.00 37.78 103 LEU A O 1
ATOM 735 N N . PRO A 1 104 ? 59.030 18.882 42.912 1.00 35.86 104 PRO A N 1
ATOM 736 C CA . PRO A 1 104 ? 60.251 18.368 42.286 1.00 34.22 104 PRO A CA 1
ATOM 737 C C . PRO A 1 104 ? 61.472 18.661 43.165 1.00 37.10 104 PRO A C 1
ATOM 738 O O . PRO A 1 104 ? 61.479 19.617 43.950 1.00 35.16 104 PRO A O 1
ATOM 742 N N . GLU A 1 105 ? 62.509 17.853 43.000 1.00 39.37 105 GLU A N 1
ATOM 743 C CA . GLU A 1 105 ? 63.713 17.949 43.812 1.00 42.97 105 GLU A CA 1
ATOM 744 C C . GLU A 1 105 ? 64.308 19.349 43.871 1.00 41.01 105 GLU A C 1
ATOM 745 O O . GLU A 1 105 ? 64.538 19.980 42.841 1.00 41.45 105 GLU A O 1
ATOM 751 N N . GLY A 1 106 ? 64.514 19.835 45.091 1.00 39.33 106 GLY A N 1
ATOM 752 C CA . GLY A 1 106 ? 65.139 21.130 45.292 1.00 33.25 106 GLY A CA 1
ATOM 753 C C . GLY A 1 106 ? 64.208 22.327 45.302 1.00 33.22 106 GLY A C 1
ATOM 754 O O . GLY A 1 106 ? 64.588 23.385 45.802 1.00 32.92 106 GLY A O 1
ATOM 755 N N . VAL A 1 107 ? 62.992 22.176 44.778 1.00 32.75 107 VAL A N 1
ATOM 756 C CA . VAL A 1 107 ? 62.058 23.299 44.679 1.00 29.85 107 VAL A CA 1
ATOM 757 C C . VAL A 1 107 ? 61.640 23.844 46.040 1.00 30.57 107 VAL A C 1
ATOM 758 O O . VAL A 1 107 ? 61.637 25.059 46.259 1.00 28.75 107 VAL A O 1
ATOM 762 N N . TYR A 1 108 ? 61.288 22.941 46.947 1.00 31.10 108 TYR A N 1
ATOM 763 C CA . TYR A 1 108 ? 60.862 23.323 48.286 1.00 30.39 108 TYR A CA 1
ATOM 764 C C . TYR A 1 108 ? 61.931 24.127 49.029 1.00 30.62 108 TYR A C 1
ATOM 765 O O . TYR A 1 108 ? 61.690 25.265 49.442 1.00 29.11 108 TYR A O 1
ATOM 774 N N . ASN A 1 109 ? 63.122 23.547 49.151 1.00 29.22 109 ASN A N 1
ATOM 775 C CA . ASN A 1 109 ? 64.205 24.171 49.902 1.00 30.71 109 ASN A CA 1
ATOM 776 C C . ASN A 1 109 ? 64.977 25.284 49.193 1.00 31.96 109 ASN A C 1
ATOM 777 O O . ASN A 1 109 ? 65.382 26.265 49.826 1.00 34.12 109 ASN A O 1
ATOM 782 N N . ASP A 1 110 ? 65.194 25.144 47.889 1.00 32.46 110 ASP A N 1
ATOM 783 C CA . ASP A 1 110 ? 65.999 26.120 47.151 1.00 34.80 110 ASP A CA 1
ATOM 784 C C . ASP A 1 110 ? 65.212 27.271 46.522 1.00 33.20 110 ASP A C 1
ATOM 785 O O . ASP A 1 110 ? 65.797 28.274 46.106 1.00 33.68 110 ASP A O 1
ATOM 790 N N . GLN A 1 111 ? 63.898 27.117 46.419 1.00 28.33 111 GLN A N 1
ATOM 791 C CA . GLN A 1 111 ? 63.068 28.154 45.830 1.00 27.43 111 GLN A CA 1
ATOM 792 C C . GLN A 1 111 ? 61.973 28.605 46.788 1.00 26.90 111 GLN A C 1
ATOM 793 O O . GLN A 1 111 ? 62.019 29.728 47.287 1.00 26.49 111 GLN A O 1
ATOM 799 N N . PHE A 1 112 ? 61.023 27.715 47.077 1.00 22.74 112 PHE A N 1
ATOM 800 C CA . PHE A 1 112 ? 59.870 28.052 47.910 1.00 24.32 112 PHE A CA 1
ATOM 801 C C . PHE A 1 112 ? 60.216 28.772 49.208 1.00 26.34 112 PHE A C 1
ATOM 802 O O . PHE A 1 112 ? 59.669 29.836 49.495 1.00 27.82 112 PHE A O 1
ATOM 810 N N . LYS A 1 113 ? 61.126 28.197 49.985 1.00 26.83 113 LYS A N 1
ATOM 811 C CA . LYS A 1 113 ? 61.525 28.791 51.258 1.00 28.96 113 LYS A CA 1
ATOM 812 C C . LYS A 1 113 ? 62.151 30.177 51.123 1.00 28.04 113 LYS A C 1
ATOM 813 O O . LYS A 1 113 ? 62.151 30.950 52.077 1.00 30.30 113 LYS A O 1
ATOM 819 N N . LYS A 1 114 ? 62.661 30.502 49.938 1.00 28.00 114 LYS A N 1
ATOM 820 C CA . LYS A 1 114 ? 63.307 31.794 49.709 1.00 25.53 114 LYS A CA 1
ATOM 821 C C . LYS A 1 114 ? 62.341 32.875 49.237 1.00 23.63 114 LYS A C 1
ATOM 822 O O . LYS A 1 114 ? 62.714 34.044 49.137 1.00 24.39 114 LYS A O 1
ATOM 828 N N . TRP A 1 115 ? 61.105 32.496 48.939 1.00 22.03 115 TRP A N 1
ATOM 829 C CA . TRP A 1 115 ? 60.128 33.476 48.467 1.00 26.64 115 TRP A CA 1
ATOM 830 C C . TRP A 1 115 ? 59.614 34.315 49.639 1.00 27.16 115 TRP A C 1
ATOM 831 O O . TRP A 1 115 ? 59.888 34.009 50.795 1.00 26.66 115 TRP A O 1
ATOM 842 N N . ASP A 1 116 ? 58.837 35.347 49.333 1.00 24.94 116 ASP A N 1
ATOM 843 C CA . ASP A 1 116 ? 58.338 36.268 50.336 1.00 22.91 116 ASP A CA 1
ATOM 844 C C . ASP A 1 116 ? 56.853 36.481 50.198 1.00 26.73 116 ASP A C 1
ATOM 845 O O . ASP A 1 116 ? 56.296 36.303 49.114 1.00 28.32 116 ASP A O 1
ATOM 850 N N . LEU A 1 117 ? 56.202 36.862 51.292 1.00 23.52 117 LEU A N 1
ATOM 851 C CA . LEU A 1 117 ? 54.781 37.163 51.229 1.00 22.56 117 LEU A CA 1
ATOM 852 C C . LEU A 1 117 ? 54.661 38.308 50.242 1.00 20.47 117 LEU A C 1
ATOM 853 O O . LEU A 1 117 ? 55.548 39.164 50.168 1.00 19.96 117 LEU A O 1
ATOM 858 N N . GLY A 1 118 ? 53.585 38.313 49.468 1.00 20.81 118 GLY A N 1
ATOM 859 C CA . GLY A 1 118 ? 53.417 39.347 48.467 1.00 23.47 118 GLY A CA 1
ATOM 860 C C . GLY A 1 118 ? 53.835 38.850 47.091 1.00 23.49 118 GLY A C 1
ATOM 861 O O . GLY A 1 118 ? 53.357 39.358 46.080 1.00 23.46 118 GLY A O 1
ATOM 862 N N . ASP A 1 119 ? 54.722 37.858 47.047 1.00 21.85 119 ASP A N 1
ATOM 863 C CA . ASP A 1 119 ? 55.173 37.298 45.777 1.00 21.59 119 ASP A CA 1
ATOM 864 C C . ASP A 1 119 ? 53.999 36.660 45.058 1.00 23.42 119 ASP A C 1
ATOM 865 O O . ASP A 1 119 ? 53.124 36.059 45.694 1.00 21.78 119 ASP A O 1
ATOM 870 N N . ILE A 1 120 ? 53.969 36.821 43.737 1.00 23.85 120 ILE A N 1
ATOM 871 C CA . ILE A 1 120 ? 52.951 36.186 42.910 1.00 18.96 120 ILE A CA 1
ATOM 872 C C . ILE A 1 120 ? 53.479 34.801 42.572 1.00 18.75 120 ILE A C 1
ATOM 873 O O . ILE A 1 120 ? 54.594 34.665 42.066 1.00 20.79 120 ILE A O 1
ATOM 878 N N . ILE A 1 121 ? 52.695 33.774 42.874 1.00 17.20 121 ILE A N 1
ATOM 879 C CA . ILE A 1 121 ? 53.128 32.400 42.669 1.00 17.34 121 ILE A CA 1
ATOM 880 C C . ILE A 1 121 ? 52.060 31.611 41.908 1.00 17.83 121 ILE A C 1
ATOM 881 O O . ILE A 1 121 ? 50.889 32.014 41.853 1.00 17.60 121 ILE A O 1
ATOM 886 N N . GLY A 1 122 ? 52.475 30.494 41.321 1.00 18.20 122 GLY A N 1
ATOM 887 C CA . GLY A 1 122 ? 51.549 29.618 40.626 1.00 19.41 122 GLY A CA 1
ATOM 888 C C . GLY A 1 122 ? 51.660 28.222 41.212 1.00 22.13 122 GLY A C 1
ATOM 889 O O . GLY A 1 122 ? 52.759 27.781 41.556 1.00 24.39 122 GLY A O 1
ATOM 890 N N . ALA A 1 123 ? 50.539 27.524 41.338 1.00 22.66 123 ALA A N 1
ATOM 891 C CA . ALA A 1 123 ? 50.539 26.194 41.931 1.00 23.02 123 ALA A CA 1
ATOM 892 C C . ALA A 1 123 ? 49.625 25.245 41.181 1.00 24.12 123 ALA A C 1
ATOM 893 O O . ALA A 1 123 ? 48.526 25.613 40.761 1.00 25.45 123 ALA A O 1
ATOM 895 N N . ARG A 1 124 ? 50.082 24.014 41.031 1.00 24.27 124 ARG A N 1
ATOM 896 C CA . ARG A 1 124 ? 49.278 22.970 40.424 1.00 27.30 124 ARG A CA 1
ATOM 897 C C . ARG A 1 124 ? 49.319 21.813 41.412 1.00 27.11 124 ARG A C 1
ATOM 898 O O . ARG A 1 124 ? 50.381 21.504 41.959 1.00 29.41 124 ARG A O 1
ATOM 906 N N . GLY A 1 125 ? 48.168 21.207 41.681 1.00 26.94 125 GLY A N 1
ATOM 907 C CA . GLY A 1 125 ? 48.127 20.095 42.606 1.00 26.73 125 GLY A CA 1
ATOM 908 C C . GLY A 1 125 ? 46.737 19.525 42.774 1.00 31.41 125 GLY A C 1
ATOM 909 O O . GLY A 1 125 ? 45.779 19.993 42.146 1.00 30.32 125 GLY A O 1
ATOM 910 N N . THR A 1 126 ? 46.622 18.546 43.666 1.00 31.65 126 THR A N 1
ATOM 911 C CA . THR A 1 126 ? 45.369 17.836 43.890 1.00 31.57 126 THR A CA 1
ATOM 912 C C . THR A 1 126 ? 44.529 18.422 45.024 1.00 33.46 126 THR A C 1
ATOM 913 O O . THR A 1 126 ? 45.059 18.835 46.052 1.00 35.79 126 THR A O 1
ATOM 917 N N . LEU A 1 127 ? 43.216 18.461 44.827 1.00 34.31 127 LEU A N 1
ATOM 918 C CA . LEU A 1 127 ? 42.304 18.987 45.832 1.00 36.50 127 LEU A CA 1
ATOM 919 C C . LEU A 1 127 ? 42.039 17.981 46.951 1.00 39.18 127 LEU A C 1
ATOM 920 O O . LEU A 1 127 ? 41.916 16.775 46.705 1.00 36.50 127 LEU A O 1
ATOM 925 N N . PHE A 1 128 ? 41.956 18.494 48.176 1.00 39.59 128 PHE A N 1
ATOM 926 C CA . PHE A 1 128 ? 41.632 17.697 49.357 1.00 40.24 128 PHE A CA 1
ATOM 927 C C . PHE A 1 128 ? 41.139 18.648 50.443 1.00 39.85 128 PHE A C 1
ATOM 928 O O . PHE A 1 128 ? 41.027 19.860 50.218 1.00 38.83 128 PHE A O 1
ATOM 936 N N . LYS A 1 129 ? 40.803 18.098 51.603 1.00 41.76 129 LYS A N 1
ATOM 937 C CA . LYS A 1 129 ? 40.384 18.916 52.728 1.00 44.27 129 LYS A CA 1
ATOM 938 C C . LYS A 1 129 ? 41.263 18.668 53.944 1.00 46.24 129 LYS A C 1
ATOM 939 O O . LYS A 1 129 ? 41.640 17.529 54.230 1.00 45.69 129 LYS A O 1
ATOM 945 N N . THR A 1 130 ? 41.650 19.748 54.611 1.00 49.17 130 THR A N 1
ATOM 946 C CA . THR A 1 130 ? 42.502 19.647 55.788 1.00 52.91 130 THR A CA 1
ATOM 947 C C . THR A 1 130 ? 41.710 19.044 56.949 1.00 54.43 130 THR A C 1
ATOM 948 O O . THR A 1 130 ? 40.497 18.829 56.837 1.00 52.96 130 THR A O 1
ATOM 952 N N . GLN A 1 131 ? 42.393 18.765 58.059 1.00 56.28 131 GLN A N 1
ATOM 953 C CA . GLN A 1 131 ? 41.721 18.247 59.248 1.00 55.17 131 GLN A CA 1
ATOM 954 C C . GLN A 1 131 ? 40.683 19.270 59.720 1.00 54.55 131 GLN A C 1
ATOM 955 O O . GLN A 1 131 ? 39.654 18.904 60.284 1.00 56.60 131 GLN A O 1
ATOM 957 N N . THR A 1 132 ? 40.940 20.545 59.428 1.00 53.89 132 THR A N 1
ATOM 958 C CA . THR A 1 132 ? 40.040 21.640 59.784 1.00 52.79 132 THR A CA 1
ATOM 959 C C . THR A 1 132 ? 38.837 21.750 58.841 1.00 55.51 132 THR A C 1
ATOM 960 O O . THR A 1 132 ? 37.966 22.600 59.038 1.00 55.96 132 THR A O 1
ATOM 962 N N . GLY A 1 133 ? 38.808 20.914 57.803 1.00 58.24 133 GLY A N 1
ATOM 963 C CA . GLY A 1 133 ? 37.712 20.932 56.843 1.00 59.50 133 GLY A CA 1
ATOM 964 C C . GLY A 1 133 ? 37.834 21.947 55.711 1.00 59.40 133 GLY A C 1
ATOM 965 O O . GLY A 1 133 ? 36.897 22.122 54.926 1.00 57.59 133 GLY A O 1
ATOM 966 N N . GLU A 1 134 ? 38.989 22.605 55.613 1.00 58.78 134 GLU A N 1
ATOM 967 C CA . GLU A 1 134 ? 39.221 23.617 54.582 1.00 56.40 134 GLU A CA 1
ATOM 968 C C . GLU A 1 134 ? 39.640 22.979 53.263 1.00 52.20 134 GLU A C 1
ATOM 969 O O . GLU A 1 134 ? 40.353 21.969 53.248 1.00 48.96 134 GLU A O 1
ATOM 975 N N . LEU A 1 135 ? 39.216 23.592 52.159 1.00 46.30 135 LEU A N 1
ATOM 976 C CA . LEU A 1 135 ? 39.618 23.141 50.830 1.00 38.46 135 LEU A CA 1
ATOM 977 C C . LEU A 1 135 ? 41.067 23.564 50.613 1.00 34.07 135 LEU A C 1
ATOM 978 O O . LEU A 1 135 ? 41.433 24.723 50.846 1.00 30.65 135 LEU A O 1
ATOM 983 N N . SER A 1 136 ? 41.887 22.627 50.164 1.00 30.13 136 SER A N 1
ATOM 984 C CA . SER A 1 136 ? 43.297 22.893 49.991 1.00 30.90 136 SER A CA 1
ATOM 985 C C . SER A 1 136 ? 43.843 22.159 48.770 1.00 28.93 136 SER A C 1
ATOM 986 O O . SER A 1 136 ? 43.241 21.196 48.292 1.00 29.34 136 SER A O 1
ATOM 989 N N . ILE A 1 137 ? 44.983 22.622 48.269 1.00 27.20 137 ILE A N 1
ATOM 990 C CA . ILE A 1 137 ? 45.615 22.022 47.102 1.00 26.92 137 ILE A CA 1
ATOM 991 C C . ILE A 1 137 ? 46.952 21.401 47.485 1.00 28.12 137 ILE A C 1
ATOM 992 O O . ILE A 1 137 ? 47.887 22.099 47.879 1.00 29.15 137 ILE A O 1
ATOM 997 N N . HIS A 1 138 ? 47.039 20.084 47.378 1.00 28.21 138 HIS A N 1
ATOM 998 C CA . HIS A 1 138 ? 48.281 19.380 47.642 1.00 28.88 138 HIS A CA 1
ATOM 999 C C . HIS A 1 138 ? 49.174 19.588 46.417 1.00 29.99 138 HIS A C 1
ATOM 1000 O O . HIS A 1 138 ? 49.081 18.850 45.437 1.00 32.41 138 HIS A O 1
ATOM 1007 N N . CYS A 1 139 ? 50.040 20.594 46.487 1.00 28.29 139 CYS A N 1
ATOM 1008 C CA . CYS A 1 139 ? 50.887 20.975 45.363 1.00 24.83 139 CYS A CA 1
ATOM 1009 C C . CYS A 1 139 ? 51.875 19.933 44.870 1.00 27.22 139 CYS A C 1
ATOM 1010 O O . CYS A 1 139 ? 52.541 19.277 45.659 1.00 29.88 139 CYS A O 1
ATOM 1013 N N . THR A 1 140 ? 51.943 19.767 43.553 1.00 29.89 140 THR A N 1
ATOM 1014 C CA . THR A 1 140 ? 52.947 18.912 42.919 1.00 28.75 140 THR A CA 1
ATOM 1015 C C . THR A 1 140 ? 53.869 19.768 42.045 1.00 26.38 140 THR A C 1
ATOM 1016 O O . THR A 1 140 ? 54.909 19.309 41.565 1.00 28.24 140 THR A O 1
ATOM 1020 N N . GLU A 1 141 ? 53.484 21.024 41.851 1.00 25.86 141 GLU A N 1
ATOM 1021 C CA . GLU A 1 141 ? 54.326 21.980 41.149 1.00 27.27 141 GLU A CA 1
ATOM 1022 C C . GLU A 1 141 ? 54.028 23.348 41.742 1.00 25.27 141 GLU A C 1
ATOM 1023 O O . GLU A 1 141 ? 52.871 23.661 42.049 1.00 25.70 141 GLU A O 1
ATOM 1029 N N . LEU A 1 142 ? 55.067 24.159 41.897 1.00 24.65 142 LEU A N 1
ATOM 1030 C CA . LEU A 1 142 ? 54.931 25.477 42.505 1.00 25.57 142 LEU A CA 1
ATOM 1031 C C . LEU A 1 142 ? 56.005 26.387 41.909 1.00 22.26 142 LEU A C 1
ATOM 1032 O O . LEU A 1 142 ? 57.163 25.985 41.793 1.00 22.11 142 LEU A O 1
ATOM 1037 N N . ARG A 1 143 ? 55.627 27.603 41.520 1.00 22.53 143 ARG A N 1
ATOM 1038 C CA . ARG A 1 143 ? 56.577 28.527 40.889 1.00 22.66 143 ARG A CA 1
ATOM 1039 C C . ARG A 1 143 ? 56.440 29.958 41.369 1.00 20.65 143 ARG A C 1
ATOM 1040 O O . ARG A 1 143 ? 55.333 30.423 41.671 1.00 20.61 143 ARG A O 1
ATOM 1048 N N . LEU A 1 144 ? 57.558 30.677 41.341 1.00 16.02 144 LEU A N 1
ATOM 1049 C CA . LEU A 1 144 ? 57.552 32.103 41.609 1.00 19.11 144 LEU A CA 1
ATOM 1050 C C . LEU A 1 144 ? 57.342 32.791 40.258 1.00 19.89 144 LEU A C 1
ATOM 1051 O O . LEU A 1 144 ? 58.150 32.616 39.342 1.00 22.15 144 LEU A O 1
ATOM 1056 N N . LEU A 1 145 ? 56.254 33.544 40.128 1.00 18.81 145 LEU A N 1
ATOM 1057 C CA . LEU A 1 145 ? 55.943 34.246 38.885 1.00 17.14 145 LEU A CA 1
ATOM 1058 C C . LEU A 1 145 ? 56.432 35.687 38.919 1.00 17.11 145 LEU A C 1
ATOM 1059 O O . LEU A 1 145 ? 57.137 36.124 38.016 1.00 20.34 145 LEU A O 1
ATOM 1064 N N . THR A 1 146 ? 56.082 36.420 39.968 1.00 16.19 146 THR A N 1
ATOM 1065 C CA . THR A 1 146 ? 56.553 37.794 40.112 1.00 17.78 146 THR A CA 1
ATOM 1066 C C . THR A 1 146 ? 57.109 38.044 41.518 1.00 22.41 146 THR A C 1
ATOM 1067 O O . THR A 1 146 ? 56.405 37.867 42.516 1.00 22.63 146 THR A O 1
ATOM 1071 N N . LYS A 1 147 ? 58.366 38.454 41.599 1.00 20.62 147 LYS A N 1
ATOM 1072 C CA . LYS A 1 147 ? 58.952 38.839 42.869 1.00 20.46 147 LYS A CA 1
ATOM 1073 C C . LYS A 1 147 ? 58.324 40.166 43.290 1.00 22.99 147 LYS A C 1
ATOM 1074 O O . LYS A 1 147 ? 58.291 41.114 42.498 1.00 21.96 147 LYS A O 1
ATOM 1080 N N . ALA A 1 148 ? 57.777 40.220 44.501 1.00 20.23 148 ALA A N 1
ATOM 1081 C CA . ALA A 1 148 ? 57.275 41.473 45.065 1.00 19.68 148 ALA A CA 1
ATOM 1082 C C . ALA A 1 148 ? 58.459 42.172 45.728 1.00 20.56 148 ALA A C 1
ATOM 1083 O O . ALA A 1 148 ? 59.084 41.624 46.637 1.00 24.20 148 ALA A O 1
ATOM 1085 N N . LEU A 1 149 ? 58.813 43.349 45.234 1.00 19.42 149 LEU A N 1
ATOM 1086 C CA . LEU A 1 149 ? 59.932 44.099 45.793 1.00 24.02 149 LEU A CA 1
ATOM 1087 C C . LEU A 1 149 ? 59.540 44.856 47.062 1.00 25.31 149 LEU A C 1
ATOM 1088 O O . LEU A 1 149 ? 60.391 45.417 47.750 1.00 24.72 149 LEU A O 1
ATOM 1093 N N . ARG A 1 150 ? 58.243 44.904 47.345 1.00 24.97 150 ARG A N 1
ATOM 1094 C CA . ARG A 1 150 ? 57.748 45.539 48.559 1.00 25.60 150 ARG A CA 1
ATOM 1095 C C . ARG A 1 150 ? 56.844 44.591 49.333 1.00 26.14 150 ARG A C 1
ATOM 1096 O O . ARG A 1 150 ? 56.108 43.799 48.738 1.00 27.04 150 ARG A O 1
ATOM 1104 N N . PRO A 1 151 ? 56.912 44.646 50.674 1.00 27.35 151 PRO A N 1
ATOM 1105 C CA . PRO A 1 151 ? 56.109 43.799 51.565 1.00 24.94 151 PRO A CA 1
ATOM 1106 C C . PRO A 1 151 ? 54.625 44.127 51.425 1.00 21.91 151 PRO A C 1
ATOM 1107 O O . PRO A 1 151 ? 54.263 45.223 50.994 1.00 22.85 151 PRO A O 1
ATOM 1111 N N . LEU A 1 152 ? 53.769 43.192 51.814 1.00 20.80 152 LEU A N 1
ATOM 1112 C CA . LEU A 1 152 ? 52.333 43.425 51.776 1.00 24.73 152 LEU A CA 1
ATOM 1113 C C . LEU A 1 152 ? 51.999 44.651 52.621 1.00 28.09 152 LEU A C 1
ATOM 1114 O O . LEU A 1 152 ? 52.678 44.940 53.606 1.00 29.85 152 LEU A O 1
ATOM 1119 N N . PRO A 1 153 ? 50.973 45.414 52.223 1.00 31.30 153 PRO A N 1
ATOM 1120 C CA . PRO A 1 153 ? 50.569 46.620 52.956 1.00 32.66 153 PRO A CA 1
ATOM 1121 C C . PRO A 1 153 ? 49.990 46.352 54.353 1.00 34.21 153 PRO A C 1
ATOM 1122 O O . PRO A 1 153 ? 49.306 45.346 54.578 1.00 37.23 153 PRO A O 1
ATOM 1126 N N . ASP A 1 161 ? 47.589 59.804 57.024 1.00 92.97 161 ASP A N 1
ATOM 1127 C CA . ASP A 1 161 ? 46.174 59.588 57.307 1.00 91.81 161 ASP A CA 1
ATOM 1128 C C . ASP A 1 161 ? 45.651 58.354 56.559 1.00 90.26 161 ASP A C 1
ATOM 1129 O O . ASP A 1 161 ? 46.430 57.556 56.028 1.00 88.88 161 ASP A O 1
ATOM 1131 N N . GLN A 1 162 ? 44.328 58.212 56.513 1.00 87.87 162 GLN A N 1
ATOM 1132 C CA . GLN A 1 162 ? 43.687 57.108 55.804 1.00 84.01 162 GLN A CA 1
ATOM 1133 C C . GLN A 1 162 ? 43.487 57.432 54.315 1.00 81.27 162 GLN A C 1
ATOM 1134 O O . GLN A 1 162 ? 42.645 56.831 53.646 1.00 79.67 162 GLN A O 1
ATOM 1136 N N . GLU A 1 163 ? 44.263 58.394 53.811 1.00 78.35 163 GLU A N 1
ATOM 1137 C CA . GLU A 1 163 ? 44.232 58.789 52.398 1.00 72.80 163 GLU A CA 1
ATOM 1138 C C . GLU A 1 163 ? 44.973 57.790 51.517 1.00 67.99 163 GLU A C 1
ATOM 1139 O O . GLU A 1 163 ? 44.826 57.811 50.298 1.00 67.57 163 GLU A O 1
ATOM 1145 N N . VAL A 1 164 ? 45.807 56.953 52.129 1.00 62.38 164 VAL A N 1
ATOM 1146 C CA . VAL A 1 164 ? 46.588 55.959 51.396 1.00 56.31 164 VAL A CA 1
ATOM 1147 C C . VAL A 1 164 ? 45.687 55.079 50.536 1.00 52.63 164 VAL A C 1
ATOM 1148 O O . VAL A 1 164 ? 46.037 54.753 49.401 1.00 52.77 164 VAL A O 1
ATOM 1152 N N . ARG A 1 165 ? 44.517 54.733 51.065 1.00 47.04 165 ARG A N 1
ATOM 1153 C CA . ARG A 1 165 ? 43.554 53.912 50.338 1.00 44.27 165 ARG A CA 1
ATOM 1154 C C . ARG A 1 165 ? 43.242 54.503 48.963 1.00 40.40 165 ARG A C 1
ATOM 1155 O O . ARG A 1 165 ? 43.047 53.772 48.000 1.00 39.85 165 ARG A O 1
ATOM 1163 N N . TYR A 1 166 ? 43.217 55.830 48.884 1.00 35.95 166 TYR A N 1
ATOM 1164 C CA . TYR A 1 166 ? 42.890 56.538 47.656 1.00 33.13 166 TYR A CA 1
ATOM 1165 C C . TYR A 1 166 ? 44.110 56.850 46.793 1.00 33.76 166 TYR A C 1
ATOM 1166 O O . TYR A 1 166 ? 44.000 56.900 45.570 1.00 37.71 166 TYR A O 1
ATOM 1175 N N . ARG A 1 167 ? 45.255 57.112 47.421 1.00 32.21 167 ARG A N 1
ATOM 1176 C CA . ARG A 1 167 ? 46.481 57.417 46.684 1.00 32.08 167 ARG A CA 1
ATOM 1177 C C . ARG A 1 167 ? 47.139 56.163 46.124 1.00 32.11 167 ARG A C 1
ATOM 1178 O O . ARG A 1 167 ? 47.885 56.237 45.146 1.00 37.07 167 ARG A O 1
ATOM 1186 N N . GLN A 1 168 ? 46.869 55.024 46.759 1.00 26.54 168 GLN A N 1
ATOM 1187 C CA . GLN A 1 168 ? 47.397 53.734 46.327 1.00 23.26 168 GLN A CA 1
ATOM 1188 C C . GLN A 1 168 ? 46.305 52.679 46.466 1.00 23.60 168 GLN A C 1
ATOM 1189 O O . GLN A 1 168 ? 46.439 51.716 47.231 1.00 24.93 168 GLN A O 1
ATOM 1195 N N . ARG A 1 169 ? 45.243 52.841 45.683 1.00 21.53 169 ARG A N 1
ATOM 1196 C CA . ARG A 1 169 ? 44.098 51.943 45.726 1.00 19.92 169 ARG A CA 1
ATOM 1197 C C . ARG A 1 169 ? 44.491 50.476 45.596 1.00 21.34 169 ARG A C 1
ATOM 1198 O O . ARG A 1 169 ? 43.824 49.596 46.149 1.00 22.92 169 ARG A O 1
ATOM 1206 N N . TYR A 1 170 ? 45.586 50.202 44.894 1.00 19.86 170 TYR A N 1
ATOM 1207 C CA . TYR A 1 170 ? 46.038 48.818 44.747 1.00 22.61 170 TYR A CA 1
ATOM 1208 C C . TYR A 1 170 ? 46.369 48.179 46.097 1.00 21.63 170 TYR A C 1
ATOM 1209 O O . TYR A 1 170 ? 46.147 46.985 46.304 1.00 21.91 170 TYR A O 1
ATOM 1218 N N . LEU A 1 171 ? 46.869 48.992 47.022 1.00 22.46 171 LEU A N 1
ATOM 1219 C CA . LEU A 1 171 ? 47.200 48.516 48.358 1.00 22.33 171 LEU A CA 1
ATOM 1220 C C . LEU A 1 171 ? 45.908 48.253 49.115 1.00 22.25 171 LEU A C 1
ATOM 1221 O O . LEU A 1 171 ? 45.774 47.242 49.813 1.00 24.18 171 LEU A O 1
ATOM 1226 N N . ASP A 1 172 ? 44.944 49.147 48.929 1.00 22.14 172 ASP A N 1
ATOM 1227 C CA . ASP A 1 172 ? 43.628 48.993 49.524 1.00 19.89 172 ASP A CA 1
ATOM 1228 C C . ASP A 1 172 ? 42.984 47.693 49.051 1.00 23.73 172 ASP A C 1
ATOM 1229 O O . ASP A 1 172 ? 42.463 46.924 49.855 1.00 23.77 172 ASP A O 1
ATOM 1234 N N . LEU A 1 173 ? 43.067 47.418 47.755 1.00 23.96 173 LEU A N 1
ATOM 1235 C CA . LEU A 1 173 ? 42.469 46.208 47.204 1.00 23.85 173 LEU A CA 1
ATOM 1236 C C . LEU A 1 173 ? 43.185 44.928 47.637 1.00 23.49 173 LEU A C 1
ATOM 1237 O O . LEU A 1 173 ? 42.547 43.898 47.829 1.00 23.38 173 LEU A O 1
ATOM 1242 N N . ILE A 1 174 ? 44.508 44.970 47.758 1.00 21.63 174 ILE A N 1
ATOM 1243 C CA . ILE A 1 174 ? 45.246 43.794 48.231 1.00 23.91 174 ILE A CA 1
ATOM 1244 C C . ILE A 1 174 ? 44.872 43.468 49.685 1.00 25.58 174 ILE A C 1
ATOM 1245 O O . ILE A 1 174 ? 44.602 42.314 50.032 1.00 24.63 174 ILE A O 1
ATOM 1250 N N . ALA A 1 175 ? 44.857 44.504 50.520 1.00 27.71 175 ALA A N 1
ATOM 1251 C CA . ALA A 1 175 ? 44.653 44.361 51.960 1.00 29.50 175 ALA A CA 1
ATOM 1252 C C . ALA A 1 175 ? 43.216 44.145 52.418 1.00 31.87 175 ALA A C 1
ATOM 1253 O O . ALA A 1 175 ? 42.954 43.297 53.268 1.00 32.66 175 ALA A O 1
ATOM 1255 N N . ASN A 1 176 ? 42.283 44.890 51.835 1.00 32.63 176 ASN A N 1
ATOM 1256 C CA . ASN A 1 176 ? 40.913 44.896 52.326 1.00 31.75 176 ASN A CA 1
ATOM 1257 C C . ASN A 1 176 ? 39.868 44.214 51.469 1.00 32.61 176 ASN A C 1
ATOM 1258 O O . ASN A 1 176 ? 39.436 44.737 50.439 1.00 32.94 176 ASN A O 1
ATOM 1263 N N . ASP A 1 177 ? 39.398 43.079 51.962 1.00 33.52 177 ASP A N 1
ATOM 1264 C CA . ASP A 1 177 ? 38.364 42.319 51.298 1.00 37.97 177 ASP A CA 1
ATOM 1265 C C . ASP A 1 177 ? 37.105 43.160 51.089 1.00 38.44 177 ASP A C 1
ATOM 1266 O O . ASP A 1 177 ? 36.441 43.027 50.060 1.00 39.91 177 ASP A O 1
ATOM 1271 N N . LYS A 1 178 ? 36.784 44.033 52.045 1.00 33.92 178 LYS A N 1
ATOM 1272 C CA . LYS A 1 178 ? 35.590 44.869 51.944 1.00 33.47 178 LYS A CA 1
ATOM 1273 C C . LYS A 1 178 ? 35.692 45.915 50.827 1.00 32.00 178 LYS A C 1
ATOM 1274 O O . LYS A 1 178 ? 34.690 46.261 50.208 1.00 32.24 178 LYS A O 1
ATOM 1276 N N . SER A 1 179 ? 36.890 46.434 50.577 1.00 31.52 179 SER A N 1
ATOM 1277 C CA . SER A 1 179 ? 37.071 47.394 49.494 1.00 33.94 179 SER A CA 1
ATOM 1278 C C . SER A 1 179 ? 36.860 46.684 48.166 1.00 32.49 179 SER A C 1
ATOM 1279 O O . SER A 1 179 ? 36.168 47.190 47.285 1.00 33.47 179 SER A O 1
ATOM 1282 N N . ARG A 1 180 ? 37.459 45.505 48.032 1.00 30.47 180 ARG A N 1
ATOM 1283 C CA . ARG A 1 180 ? 37.290 44.708 46.831 1.00 30.54 180 ARG A CA 1
ATOM 1284 C C . ARG A 1 180 ? 35.812 44.448 46.575 1.00 31.61 180 ARG A C 1
ATOM 1285 O O . ARG A 1 180 ? 35.299 44.784 45.505 1.00 33.34 180 ARG A O 1
ATOM 1293 N N . GLN A 1 181 ? 35.116 43.907 47.575 1.00 30.10 181 GLN A N 1
ATOM 1294 C CA . GLN A 1 181 ? 33.697 43.586 47.436 1.00 27.80 181 GLN A CA 1
ATOM 1295 C C . GLN A 1 181 ? 32.893 44.805 46.979 1.00 26.16 181 GLN A C 1
ATOM 1296 O O . GLN A 1 181 ? 32.015 44.681 46.129 1.00 27.72 181 GLN A O 1
ATOM 1298 N N . THR A 1 182 ? 33.222 45.982 47.506 1.00 23.55 182 THR A N 1
ATOM 1299 C CA . THR A 1 182 ? 32.557 47.222 47.112 1.00 26.31 182 THR A CA 1
ATOM 1300 C C . THR A 1 182 ? 32.659 47.474 45.597 1.00 27.70 182 THR A C 1
ATOM 1301 O O . THR A 1 182 ? 31.662 47.792 44.942 1.00 22.74 182 THR A O 1
ATOM 1305 N N . PHE A 1 183 ? 33.858 47.313 45.045 1.00 27.00 183 PHE A N 1
ATOM 1306 C CA . PHE A 1 183 ? 34.079 47.543 43.622 1.00 25.97 183 PHE A CA 1
ATOM 1307 C C . PHE A 1 183 ? 33.542 46.431 42.746 1.00 23.27 183 PHE A C 1
ATOM 1308 O O . PHE A 1 183 ? 33.088 46.684 41.635 1.00 27.29 183 PHE A O 1
ATOM 1316 N N . VAL A 1 184 ? 33.508 45.215 43.276 1.00 20.82 184 VAL A N 1
ATOM 1317 C CA . VAL A 1 184 ? 32.879 44.119 42.565 1.00 21.22 184 VAL A CA 1
ATOM 1318 C C . VAL A 1 184 ? 31.381 44.402 42.507 1.00 24.67 184 VAL A C 1
ATOM 1319 O O . VAL A 1 184 ? 30.745 44.169 41.483 1.00 30.73 184 VAL A O 1
ATOM 1323 N N . VAL A 1 185 ? 30.824 44.957 43.580 1.00 23.21 185 VAL A N 1
ATOM 1324 C CA . VAL A 1 185 ? 29.396 45.265 43.607 1.00 21.69 185 VAL A CA 1
ATOM 1325 C C . VAL A 1 185 ? 29.072 46.412 42.659 1.00 20.16 185 VAL A C 1
ATOM 1326 O O . VAL A 1 185 ? 28.027 46.405 42.013 1.00 22.83 185 VAL A O 1
ATOM 1330 N N . ARG A 1 186 ? 29.962 47.396 42.575 1.00 19.93 186 ARG A N 1
ATOM 1331 C CA . ARG A 1 186 ? 29.761 48.499 41.644 1.00 21.76 186 ARG A CA 1
ATOM 1332 C C . ARG A 1 186 ? 29.601 47.945 40.221 1.00 23.71 186 ARG A C 1
ATOM 1333 O O . ARG A 1 186 ? 28.645 48.285 39.518 1.00 26.19 186 ARG A O 1
ATOM 1341 N N . SER A 1 187 ? 30.503 47.050 39.826 1.00 22.16 187 SER A N 1
ATOM 1342 C CA . SER A 1 187 ? 30.436 46.433 38.507 1.00 22.99 187 SER A CA 1
ATOM 1343 C C . SER A 1 187 ? 29.170 45.621 38.327 1.00 24.73 187 SER A C 1
ATOM 1344 O O . SER A 1 187 ? 28.563 45.671 37.261 1.00 27.51 187 SER A O 1
ATOM 1347 N N . LYS A 1 188 ? 28.744 44.905 39.366 1.00 24.78 188 LYS A N 1
ATOM 1348 C CA . LYS A 1 188 ? 27.495 44.153 39.288 1.00 23.71 188 LYS A CA 1
ATO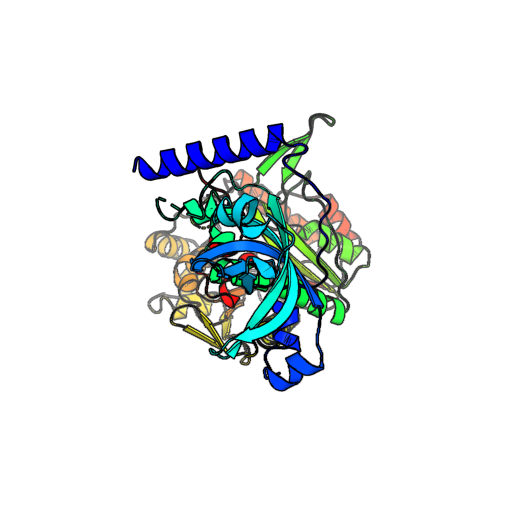M 1349 C C . LYS A 1 188 ? 26.303 45.085 39.110 1.00 25.22 188 LYS A C 1
ATOM 1350 O O . LYS A 1 188 ? 25.373 44.780 38.358 1.00 28.76 188 LYS A O 1
ATOM 1356 N N . ILE A 1 189 ? 26.338 46.235 39.774 1.00 23.01 189 ILE A N 1
ATOM 1357 C CA . ILE A 1 189 ? 25.248 47.198 39.694 1.00 23.07 189 ILE A CA 1
ATOM 1358 C C . ILE A 1 189 ? 25.143 47.792 38.289 1.00 23.99 189 ILE A C 1
ATOM 1359 O O . ILE A 1 189 ? 24.059 47.820 37.704 1.00 24.87 189 ILE A O 1
ATOM 1364 N N . LEU A 1 190 ? 26.268 48.228 37.731 1.00 21.76 190 LEU A N 1
ATOM 1365 C CA . LEU A 1 190 ? 26.277 48.757 36.369 1.00 25.32 190 LEU A CA 1
ATOM 1366 C C . LEU A 1 190 ? 25.762 47.742 35.347 1.00 22.58 190 LEU A C 1
ATOM 1367 O O . LEU A 1 190 ? 24.939 48.077 34.485 1.00 23.99 190 LEU A O 1
ATOM 1372 N N . ALA A 1 191 ? 26.196 46.492 35.484 1.00 19.62 191 ALA A N 1
ATOM 1373 C CA . ALA A 1 191 ? 25.733 45.433 34.598 1.00 21.74 191 ALA A CA 1
ATOM 1374 C C . ALA A 1 191 ? 24.228 45.255 34.751 1.00 23.46 191 ALA A C 1
ATOM 1375 O O . ALA A 1 191 ? 23.513 45.111 33.762 1.00 27.94 191 ALA A O 1
ATOM 1377 N N . ALA A 1 192 ? 23.737 45.317 35.986 1.00 24.72 192 ALA A N 1
ATOM 1378 C CA . ALA A 1 192 ? 22.313 45.130 36.238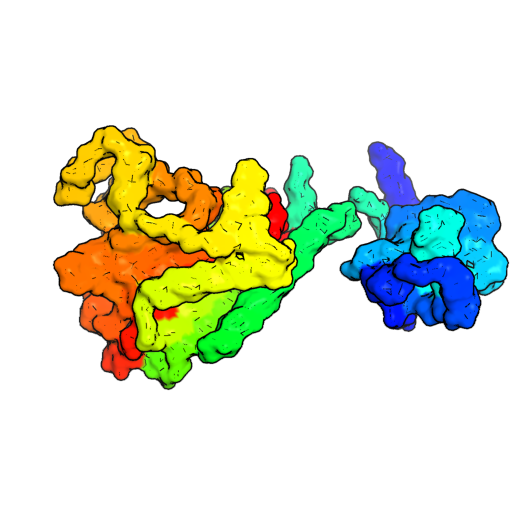 1.00 21.03 192 ALA A CA 1
ATOM 1379 C C . ALA A 1 192 ? 21.495 46.315 35.738 1.00 17.20 192 ALA A C 1
ATOM 1380 O O . ALA A 1 192 ? 20.339 46.155 35.348 1.00 20.06 192 ALA A O 1
ATOM 1382 N N . ILE A 1 193 ? 22.069 47.511 35.783 1.00 17.78 193 ILE A N 1
ATOM 1383 C CA . ILE A 1 193 ? 21.370 48.689 35.274 1.00 20.98 193 ILE A CA 1
ATOM 1384 C C . ILE A 1 193 ? 21.196 48.528 33.769 1.00 24.71 193 ILE A C 1
ATOM 1385 O O . ILE A 1 193 ? 20.111 48.770 33.241 1.00 20.89 193 ILE A O 1
ATOM 1390 N N . ARG A 1 194 ? 22.272 48.111 33.099 1.00 23.06 194 ARG A N 1
ATOM 1391 C CA . ARG A 1 194 ? 22.242 47.902 31.656 1.00 22.42 194 ARG A CA 1
ATOM 1392 C C . ARG A 1 194 ? 21.217 46.856 31.292 1.00 23.66 194 ARG A C 1
ATOM 1393 O O . ARG A 1 194 ? 20.392 47.074 30.397 1.00 25.75 194 ARG A O 1
ATOM 1401 N N . GLN A 1 195 ? 21.209 45.764 32.048 1.00 22.81 195 GLN A N 1
ATOM 1402 C CA . GLN A 1 195 ? 20.256 44.687 31.828 1.00 25.45 195 GLN A CA 1
ATOM 1403 C C . GLN A 1 195 ? 18.814 45.200 32.053 1.00 26.81 195 GLN A C 1
ATOM 1404 O O . GLN A 1 195 ? 17.912 44.921 31.263 1.00 25.60 195 GLN A O 1
ATOM 1410 N N . PHE A 1 196 ? 18.621 46.039 33.062 1.00 26.44 196 PHE A N 1
ATOM 1411 C CA . PHE A 1 196 ? 17.308 46.603 33.362 1.00 23.85 196 PHE A CA 1
ATOM 1412 C C . PHE A 1 196 ? 16.836 47.506 32.215 1.00 23.52 196 PHE A C 1
ATOM 1413 O O . PHE A 1 196 ? 15.681 47.442 31.782 1.00 23.60 196 PHE A O 1
ATOM 1421 N N . MET A 1 197 ? 17.733 48.377 31.760 1.00 23.33 197 MET A N 1
ATOM 1422 C CA . MET A 1 197 ? 17.417 49.342 30.708 1.00 22.64 197 MET A CA 1
ATOM 1423 C C . MET A 1 197 ? 17.136 48.672 29.371 1.00 24.07 197 MET A C 1
ATOM 1424 O O . MET A 1 197 ? 16.122 48.942 28.729 1.00 24.21 197 MET A O 1
ATOM 1429 N N . VAL A 1 198 ? 18.026 47.778 28.963 1.00 23.60 198 VAL A N 1
ATOM 1430 C CA . VAL A 1 198 ? 17.864 47.082 27.693 1.00 24.78 198 VAL A CA 1
ATOM 1431 C C . VAL A 1 198 ? 16.565 46.268 27.672 1.00 27.58 198 VAL A C 1
ATOM 1432 O O . VAL A 1 198 ? 15.887 46.189 26.650 1.00 29.98 198 VAL A O 1
ATOM 1436 N N . ALA A 1 199 ? 16.196 45.689 28.806 1.00 27.54 199 ALA A N 1
ATOM 1437 C CA . ALA A 1 199 ? 14.958 44.921 28.891 1.00 25.24 199 ALA A CA 1
ATOM 1438 C C . ALA A 1 199 ? 13.736 45.795 28.649 1.00 26.34 199 ALA A C 1
ATOM 1439 O O . ALA A 1 199 ? 12.657 45.284 28.361 1.00 27.07 199 ALA A O 1
ATOM 1441 N N . ARG A 1 200 ? 13.903 47.102 28.821 1.00 26.09 200 ARG A N 1
ATOM 1442 C CA . ARG A 1 200 ? 12.812 48.047 28.610 1.00 25.85 200 ARG A CA 1
ATOM 1443 C C . ARG A 1 200 ? 12.911 48.759 27.257 1.00 24.46 200 ARG A C 1
ATOM 1444 O O . ARG A 1 200 ? 12.245 49.769 27.015 1.00 24.05 200 ARG A O 1
ATOM 1452 N N . GLY A 1 201 ? 13.746 48.207 26.380 1.00 23.68 201 GLY A N 1
ATOM 1453 C CA . GLY A 1 201 ? 13.870 48.720 25.028 1.00 26.90 201 GLY A CA 1
ATOM 1454 C C . GLY A 1 201 ? 14.733 49.950 24.888 1.00 25.82 201 GLY A C 1
ATOM 1455 O O . GLY A 1 201 ? 14.635 50.637 23.880 1.00 29.92 201 GLY A O 1
ATOM 1456 N N . PHE A 1 202 ? 15.556 50.253 25.886 1.00 21.95 202 PHE A N 1
ATOM 1457 C CA . PHE A 1 202 ? 16.434 51.407 25.802 1.00 21.42 202 PHE A CA 1
ATOM 1458 C C . PHE A 1 202 ? 17.704 50.988 25.088 1.00 23.08 202 PHE A C 1
ATOM 1459 O O . PHE A 1 202 ? 18.157 49.851 25.238 1.00 23.28 202 PHE A O 1
ATOM 1467 N N . MET A 1 203 ? 18.281 51.910 24.324 1.00 21.62 203 MET A N 1
ATOM 1468 C CA . MET A 1 203 ? 19.504 51.633 23.590 1.00 18.72 203 MET A CA 1
ATOM 1469 C C . MET A 1 203 ? 20.606 52.528 24.118 1.00 16.34 203 MET A C 1
ATOM 1470 O O . MET A 1 203 ? 20.429 53.740 24.240 1.00 17.04 203 MET A O 1
ATOM 1475 N N . GLU A 1 204 ? 21.746 51.940 24.440 1.00 15.30 204 GLU A N 1
ATOM 1476 C CA . GLU A 1 204 ? 22.830 52.736 24.973 1.00 18.95 204 GLU A CA 1
ATOM 1477 C C . GLU A 1 204 ? 23.595 53.412 23.856 1.00 21.21 204 GLU A C 1
ATOM 1478 O O . GLU A 1 204 ? 23.988 52.757 22.892 1.00 22.52 204 GLU A O 1
ATOM 1484 N N . VAL A 1 205 ? 23.866 54.701 24.030 1.00 20.29 205 VAL A N 1
ATOM 1485 C CA . VAL A 1 205 ? 24.561 55.498 23.032 1.00 19.86 205 VAL A CA 1
ATOM 1486 C C . VAL A 1 205 ? 25.762 56.205 23.654 1.00 23.85 205 VAL A C 1
ATOM 1487 O O . VAL A 1 205 ? 25.960 56.162 24.876 1.00 23.29 205 VAL A O 1
ATOM 1491 N N . GLU A 1 206 ? 26.574 56.836 22.814 1.00 20.18 206 GLU A N 1
ATOM 1492 C CA . GLU A 1 206 ? 27.740 57.566 23.282 1.00 19.82 206 GLU A CA 1
ATOM 1493 C C . GLU A 1 206 ? 27.739 58.935 22.640 1.00 22.11 206 GLU A C 1
ATOM 1494 O O . GLU A 1 206 ? 27.782 59.042 21.418 1.00 23.83 206 GLU A O 1
ATOM 1500 N N . THR A 1 207 ? 27.678 59.982 23.458 1.00 22.05 207 THR A N 1
ATOM 1501 C CA . THR A 1 207 ? 27.723 61.347 22.959 1.00 20.88 207 THR A CA 1
ATOM 1502 C C . THR A 1 207 ? 29.057 61.977 23.399 1.00 22.30 207 THR A C 1
ATOM 1503 O O . THR A 1 207 ? 29.762 61.411 24.230 1.00 21.92 207 THR A O 1
ATOM 1507 N N . PRO A 1 208 ? 29.450 63.116 22.801 1.00 22.00 208 PRO A N 1
ATOM 1508 C CA . PRO A 1 208 ? 30.739 63.756 23.105 1.00 22.98 208 PRO A CA 1
ATOM 1509 C C . PRO A 1 208 ? 31.042 64.109 24.563 1.00 24.43 208 PRO A C 1
ATOM 1510 O O . PRO A 1 208 ? 30.166 64.550 25.294 1.00 24.60 208 PRO A O 1
ATOM 1514 N N . MET A 1 209 ? 32.306 63.942 24.950 1.00 23.61 209 MET A N 1
ATOM 1515 C CA . MET A 1 209 ? 32.807 64.394 26.247 1.00 27.18 209 MET A CA 1
ATOM 1516 C C . MET A 1 209 ? 33.309 65.815 26.048 1.00 29.60 209 MET A C 1
ATOM 1517 O O . MET A 1 209 ? 33.284 66.621 26.973 1.00 32.56 209 MET A O 1
ATOM 1522 N N . MET A 1 210 ? 33.824 66.092 24.852 1.00 27.07 210 MET A N 1
ATOM 1523 C CA . MET A 1 210 ? 34.313 67.422 24.500 1.00 28.75 210 MET A CA 1
ATOM 1524 C C . MET A 1 210 ? 33.224 68.096 23.688 1.00 26.94 210 MET A C 1
ATOM 1525 O O . MET A 1 210 ? 32.753 67.543 22.700 1.00 30.18 210 MET A O 1
ATOM 1530 N N . GLN A 1 211 ? 32.805 69.274 24.126 1.00 24.69 211 GLN A N 1
ATOM 1531 C CA . GLN A 1 211 ? 31.723 69.989 23.479 1.00 25.31 211 GLN A CA 1
ATOM 1532 C C . GLN A 1 211 ? 32.143 71.425 23.237 1.00 29.29 211 GLN A C 1
ATOM 1533 O O . GLN A 1 211 ? 32.881 72.010 24.031 1.00 28.74 211 GLN A O 1
ATOM 1539 N N . VAL A 1 212 ? 31.679 71.986 22.129 1.00 33.01 212 VAL A N 1
ATOM 1540 C CA . VAL A 1 212 ? 31.962 73.373 21.803 1.00 33.29 212 VAL A CA 1
ATOM 1541 C C . VAL A 1 212 ? 31.128 74.250 22.729 1.00 31.96 212 VAL A C 1
ATOM 1542 O O . VAL A 1 212 ? 31.606 75.260 23.240 1.00 33.36 212 VAL A O 1
ATOM 1546 N N . ILE A 1 213 ? 29.872 73.856 22.925 1.00 32.58 213 ILE A N 1
ATOM 1547 C CA . ILE A 1 213 ? 28.950 74.573 23.803 1.00 34.20 213 ILE A CA 1
ATOM 1548 C C . ILE A 1 213 ? 28.503 73.603 24.899 1.00 34.24 213 ILE A C 1
ATOM 1549 O O . ILE A 1 213 ? 27.875 72.571 24.620 1.00 32.10 213 ILE A O 1
ATOM 1554 N N . PRO A 1 214 ? 28.879 73.883 26.154 1.00 33.84 214 PRO A N 1
ATOM 1555 C CA . PRO A 1 214 ? 28.474 73.005 27.253 1.00 34.08 214 PRO A CA 1
ATOM 1556 C C . PRO A 1 214 ? 27.014 73.303 27.634 1.00 33.83 214 PRO A C 1
ATOM 1557 O O . PRO A 1 214 ? 26.512 74.407 27.394 1.00 39.10 214 PRO A O 1
ATOM 1561 N N . GLY A 1 215 ? 26.321 72.309 28.174 1.00 31.40 215 GLY A N 1
ATOM 1562 C CA . GLY A 1 215 ? 24.931 72.505 28.539 1.00 26.30 215 GLY A CA 1
ATOM 1563 C C . GLY A 1 215 ? 24.351 71.257 29.166 1.00 25.43 215 GLY A C 1
ATOM 1564 O O . GLY A 1 215 ? 25.070 70.279 29.408 1.00 24.70 215 GLY A O 1
ATOM 1565 N N . GLY A 1 216 ? 23.044 71.280 29.407 1.00 24.06 216 GLY A N 1
ATOM 1566 C CA . GLY A 1 216 ? 22.379 70.143 30.012 1.00 24.31 216 GLY A CA 1
ATOM 1567 C C . GLY A 1 216 ? 22.388 70.176 31.528 1.00 23.38 216 GLY A C 1
ATOM 1568 O O . GLY A 1 216 ? 21.810 69.304 32.174 1.00 26.04 216 GLY A O 1
ATOM 1569 N N . ALA A 1 217 ? 23.020 71.198 32.094 1.00 22.57 217 ALA A N 1
ATOM 1570 C CA . ALA A 1 217 ? 23.115 71.360 33.538 1.00 24.10 217 ALA A CA 1
ATOM 1571 C C . ALA A 1 217 ? 23.707 72.736 33.811 1.00 27.33 217 ALA A C 1
ATOM 1572 O O . ALA A 1 217 ? 24.035 73.464 32.869 1.00 29.43 217 ALA A O 1
ATOM 1574 N N . SER A 1 218 ? 23.820 73.103 35.086 1.00 30.47 218 SER A N 1
ATOM 1575 C CA . SER A 1 218 ? 24.423 74.375 35.476 1.00 32.90 218 SER A CA 1
ATOM 1576 C C . SER A 1 218 ? 25.627 74.095 36.364 1.00 32.89 218 SER A C 1
ATOM 1577 O O . SER A 1 218 ? 25.473 73.583 37.471 1.00 36.22 218 SER A O 1
ATOM 1580 N N . ALA A 1 219 ? 26.823 74.413 35.874 1.00 32.18 219 ALA A N 1
ATOM 1581 C CA . ALA A 1 219 ? 28.054 74.158 36.619 1.00 33.59 219 ALA A CA 1
ATOM 1582 C C . ALA A 1 219 ? 29.247 74.868 35.984 1.00 33.38 219 ALA A C 1
ATOM 1583 O O . ALA A 1 219 ? 29.224 75.178 34.796 1.00 37.85 219 ALA A O 1
ATOM 1585 N N . ARG A 1 220 ? 30.271 75.161 36.781 1.00 33.67 220 ARG A N 1
ATOM 1586 C CA . ARG A 1 220 ? 31.500 75.738 36.244 1.00 34.30 220 ARG A CA 1
ATOM 1587 C C . ARG A 1 220 ? 32.153 74.587 35.465 1.00 34.32 220 ARG A C 1
ATOM 1588 O O . ARG A 1 220 ? 32.291 73.473 35.983 1.00 29.86 220 ARG A O 1
ATOM 1590 N N . PRO A 1 221 ? 32.504 74.820 34.193 1.00 34.63 221 PRO A N 1
ATOM 1591 C CA . PRO A 1 221 ? 33.096 73.753 33.384 1.00 33.89 221 PRO A CA 1
ATOM 1592 C C . PRO A 1 221 ? 34.620 73.731 33.358 1.00 32.60 221 PRO A C 1
ATOM 1593 O O . PRO A 1 221 ? 35.284 74.671 33.811 1.00 33.19 221 PRO A O 1
ATOM 1597 N N . PHE A 1 222 ? 35.161 72.619 32.871 1.00 29.83 222 PHE A N 1
ATOM 1598 C CA . PHE A 1 222 ? 36.586 72.502 32.599 1.00 28.30 222 PHE A CA 1
ATOM 1599 C C . PHE A 1 222 ? 36.736 72.893 31.137 1.00 28.53 222 PHE A C 1
ATOM 1600 O O . PHE A 1 222 ? 35.948 72.459 30.291 1.00 27.20 222 PHE A O 1
ATOM 1608 N N . ILE A 1 223 ? 37.718 73.731 30.841 1.00 29.22 223 ILE A N 1
ATOM 1609 C CA . ILE A 1 223 ? 37.959 74.175 29.473 1.00 32.14 223 ILE A CA 1
ATOM 1610 C C . ILE A 1 223 ? 39.312 73.628 29.052 1.00 32.27 223 ILE A C 1
ATOM 1611 O O . ILE A 1 223 ? 40.222 73.527 29.872 1.00 33.35 223 ILE A O 1
ATOM 1616 N N . THR A 1 224 ? 39.433 73.234 27.793 1.00 32.53 224 THR A N 1
ATOM 1617 C CA . THR A 1 224 ? 40.694 72.733 27.268 1.00 34.63 224 THR A CA 1
ATOM 1618 C C . THR A 1 224 ? 40.863 73.280 25.855 1.00 40.06 224 THR A C 1
ATOM 1619 O O . THR A 1 224 ? 39.883 73.592 25.182 1.00 40.04 224 THR A O 1
ATOM 1623 N N . HIS A 1 225 ? 42.103 73.477 25.432 1.00 47.44 225 HIS A N 1
ATOM 1624 C CA . HIS A 1 225 ? 42.351 73.986 24.094 1.00 52.96 225 HIS A CA 1
ATOM 1625 C C . HIS A 1 225 ? 42.665 72.842 23.131 1.00 54.10 225 HIS A C 1
ATOM 1626 O O . HIS A 1 225 ? 43.509 71.991 23.417 1.00 54.13 225 HIS A O 1
ATOM 1633 N N . HIS A 1 226 ? 41.936 72.790 22.020 1.00 57.82 226 HIS A N 1
ATOM 1634 C CA . HIS A 1 226 ? 42.206 71.821 20.967 1.00 62.05 226 HIS A CA 1
ATOM 1635 C C . HIS A 1 226 ? 43.335 72.452 20.146 1.00 66.38 226 HIS A C 1
ATOM 1636 O O . HIS A 1 226 ? 43.104 73.427 19.429 1.00 65.84 226 HIS A O 1
ATOM 1643 N N . ASN A 1 227 ? 44.558 71.942 20.312 1.00 71.87 227 ASN A N 1
ATOM 1644 C CA . ASN A 1 227 ? 45.741 72.497 19.646 1.00 75.84 227 ASN A CA 1
ATOM 1645 C C . ASN A 1 227 ? 45.540 72.657 18.135 1.00 79.33 227 ASN A C 1
ATOM 1646 O O . ASN A 1 227 ? 45.764 73.742 17.587 1.00 79.62 227 ASN A O 1
ATOM 1648 N N . ALA A 1 228 ? 45.064 71.592 17.489 1.00 80.88 228 ALA A N 1
ATOM 1649 C CA . ALA A 1 228 ? 44.821 71.581 16.046 1.00 80.91 228 ALA A CA 1
ATOM 1650 C C . ALA A 1 228 ? 43.864 72.674 15.556 1.00 80.72 228 ALA A C 1
ATOM 1651 O O . ALA A 1 228 ? 44.299 73.669 14.976 1.00 81.92 228 ALA A O 1
ATOM 1653 N N . LEU A 1 229 ? 42.567 72.493 15.804 1.00 78.21 229 LEU A N 1
ATOM 1654 C CA . LEU A 1 229 ? 41.546 73.433 15.340 1.00 73.83 229 LEU A CA 1
ATOM 1655 C C . LEU A 1 229 ? 41.480 74.779 16.088 1.00 72.64 229 LEU A C 1
ATOM 1656 O O . LEU A 1 229 ? 40.422 75.402 16.122 1.00 73.27 229 LEU A O 1
ATOM 1658 N N . ASP A 1 230 ? 42.604 75.220 16.665 1.00 73.16 230 ASP A N 1
ATOM 1659 C CA . ASP A 1 230 ? 42.724 76.480 17.428 1.00 73.58 230 ASP A CA 1
ATOM 1660 C C . ASP A 1 230 ? 41.481 76.932 18.216 1.00 75.04 230 ASP A C 1
ATOM 1661 O O . ASP A 1 230 ? 41.295 78.129 18.468 1.00 77.55 230 ASP A O 1
ATOM 1663 N N . LEU A 1 231 ? 40.708 75.959 18.696 1.00 72.77 231 LEU A N 1
ATOM 1664 C CA . LEU A 1 231 ? 39.427 76.202 19.364 1.00 67.29 231 LEU A CA 1
ATOM 1665 C C . LEU A 1 231 ? 39.453 75.826 20.848 1.00 64.07 231 LEU A C 1
ATOM 1666 O O . LEU A 1 231 ? 40.161 74.900 21.249 1.00 64.31 231 LEU A O 1
ATOM 1671 N N . ASP A 1 232 ? 38.714 76.574 21.663 1.00 59.02 232 ASP A N 1
ATOM 1672 C CA . ASP A 1 232 ? 38.546 76.245 23.074 1.00 53.15 232 ASP A CA 1
ATOM 1673 C C . ASP A 1 232 ? 37.338 75.319 23.218 1.00 50.03 232 ASP A C 1
ATOM 1674 O O . ASP A 1 232 ? 36.245 75.637 22.747 1.00 51.33 232 ASP A O 1
ATOM 1679 N N . MET A 1 233 ? 37.553 74.163 23.835 1.00 43.31 233 MET A N 1
ATOM 1680 C CA . MET A 1 233 ? 36.512 73.159 24.018 1.00 38.17 233 MET A CA 1
ATOM 1681 C C . MET A 1 233 ? 36.218 72.980 25.505 1.00 34.70 233 MET A C 1
ATOM 1682 O O . MET A 1 233 ? 37.048 73.297 26.354 1.00 32.55 233 MET A O 1
ATOM 1687 N N . TYR A 1 234 ? 35.051 72.438 25.815 1.00 29.85 234 TYR A N 1
ATOM 1688 C CA . TYR A 1 234 ? 34.652 72.228 27.198 1.00 28.54 234 TYR A CA 1
ATOM 1689 C C . TYR A 1 234 ? 34.439 70.751 27.468 1.00 27.01 234 TYR A C 1
ATOM 1690 O O . TYR A 1 234 ? 33.895 70.041 26.627 1.00 30.70 234 TYR A O 1
ATOM 1699 N N . LEU A 1 235 ? 34.871 70.277 28.630 1.00 25.93 235 LEU A N 1
ATOM 1700 C CA . LEU A 1 235 ? 34.528 68.923 29.043 1.00 23.16 235 LEU A CA 1
ATOM 1701 C C . LEU A 1 235 ? 33.046 69.012 29.389 1.00 23.36 235 LEU A C 1
ATOM 1702 O O . LEU A 1 235 ? 32.596 70.025 29.922 1.00 24.69 235 LEU A O 1
ATOM 1707 N N . ARG A 1 236 ? 32.271 67.986 29.072 1.00 22.22 236 ARG A N 1
ATOM 1708 C CA . ARG A 1 236 ? 30.831 68.090 29.269 1.00 22.82 236 ARG A CA 1
ATOM 1709 C C . ARG A 1 236 ? 30.420 68.095 30.733 1.00 24.18 236 ARG A C 1
ATOM 1710 O O . ARG A 1 236 ? 30.998 67.376 31.553 1.00 20.60 236 ARG A O 1
ATOM 1718 N N . ILE A 1 237 ? 29.432 68.922 31.054 1.00 23.71 237 ILE A N 1
ATOM 1719 C CA . ILE A 1 237 ? 28.842 68.906 32.385 1.00 24.18 237 ILE A CA 1
ATOM 1720 C C . ILE A 1 237 ? 27.619 67.981 32.368 1.00 23.19 237 ILE A C 1
ATOM 1721 O O . ILE A 1 237 ? 27.166 67.532 33.417 1.00 24.89 237 ILE A O 1
ATOM 1726 N N . ALA A 1 238 ? 27.118 67.675 31.168 1.00 20.81 238 ALA A N 1
ATOM 1727 C CA . ALA A 1 238 ? 25.991 66.751 30.973 1.00 21.43 238 ALA A CA 1
ATOM 1728 C C . ALA A 1 238 ? 25.799 66.480 29.477 1.00 21.92 238 ALA A C 1
ATOM 1729 O O . ALA A 1 238 ? 26.093 67.336 28.654 1.00 24.27 238 ALA A O 1
ATOM 1731 N N . PRO A 1 239 ? 25.345 65.273 29.110 1.00 20.26 239 PRO A N 1
ATOM 1732 C CA . PRO A 1 239 ? 25.107 64.916 27.709 1.00 20.66 239 PRO A CA 1
ATOM 1733 C C . PRO A 1 239 ? 23.687 65.245 27.236 1.00 22.92 239 PRO A C 1
ATOM 1734 O O . PRO A 1 239 ? 23.325 64.981 26.088 1.00 24.92 239 PRO A O 1
ATOM 1738 N N . GLU A 1 240 ? 22.892 65.839 28.117 1.00 21.75 240 GLU A N 1
ATOM 1739 C CA . GLU A 1 240 ? 21.482 66.061 27.848 1.00 20.96 240 GLU A CA 1
ATOM 1740 C C . GLU A 1 240 ? 21.105 66.608 26.471 1.00 19.79 240 GLU A C 1
ATOM 1741 O O . GLU A 1 240 ? 20.261 66.031 25.790 1.00 18.96 240 GLU A O 1
ATOM 1747 N N . LEU A 1 241 ? 21.700 67.721 26.065 1.00 19.26 241 LEU A N 1
ATOM 1748 C CA . LEU A 1 241 ? 21.293 68.344 24.812 1.00 22.28 241 LEU A CA 1
ATOM 1749 C C . LEU A 1 241 ? 21.555 67.444 23.607 1.00 22.48 241 LEU A C 1
ATOM 1750 O O . LEU A 1 241 ? 20.828 67.500 22.618 1.00 24.91 241 LEU A O 1
ATOM 1755 N N . TYR A 1 242 ? 22.574 66.593 23.705 1.00 21.48 242 TYR A N 1
ATOM 1756 C CA . TYR A 1 242 ? 22.888 65.669 22.625 1.00 22.21 242 TYR A CA 1
ATOM 1757 C C . TYR A 1 242 ? 21.921 64.503 22.610 1.00 22.83 242 TYR A C 1
ATOM 1758 O O . TYR A 1 242 ? 21.432 64.103 21.553 1.00 24.53 242 TYR A O 1
ATOM 1767 N N . LEU A 1 243 ? 21.601 63.988 23.789 1.00 19.93 243 LEU A N 1
ATOM 1768 C CA . LEU A 1 243 ? 20.680 62.870 23.880 1.00 17.48 243 LEU A CA 1
ATOM 1769 C C . LEU A 1 243 ? 19.304 63.233 23.349 1.00 18.22 243 LEU A C 1
ATOM 1770 O O . LEU A 1 243 ? 18.652 62.415 22.701 1.00 19.11 243 LEU A O 1
ATOM 1775 N N . LYS A 1 244 ? 18.849 64.456 23.599 1.00 17.13 244 LYS A N 1
ATOM 1776 C CA . LYS A 1 244 ? 17.537 64.831 23.089 1.00 20.45 244 LYS A CA 1
ATOM 1777 C C . LYS A 1 244 ? 17.532 65.020 21.570 1.00 19.49 244 LYS A C 1
ATOM 1778 O O . LYS A 1 244 ? 16.504 64.835 20.926 1.00 19.99 244 LYS A O 1
ATOM 1784 N N . ARG A 1 245 ? 18.692 65.338 20.999 1.00 21.69 245 ARG A N 1
ATOM 1785 C CA . ARG A 1 245 ? 18.835 65.394 19.545 1.00 19.98 245 ARG A CA 1
ATOM 1786 C C . ARG A 1 245 ? 18.635 63.998 18.983 1.00 19.08 245 ARG A C 1
ATOM 1787 O O . ARG A 1 245 ? 18.020 63.833 17.938 1.00 23.78 245 ARG A O 1
ATOM 1795 N N . LEU A 1 246 ? 19.119 62.988 19.698 1.00 20.01 246 LEU A N 1
ATOM 1796 C CA . LEU A 1 246 ? 18.924 61.606 19.279 1.00 18.45 246 LEU A CA 1
ATOM 1797 C C . LEU A 1 246 ? 17.454 61.213 19.288 1.00 18.64 246 LEU A C 1
ATOM 1798 O O . LEU A 1 246 ? 17.019 60.442 18.435 1.00 20.73 246 LEU A O 1
ATOM 1803 N N . VAL A 1 247 ? 16.681 61.735 20.241 1.00 19.99 247 VAL A N 1
ATOM 1804 C CA . VAL A 1 247 ? 15.241 61.438 20.291 1.00 19.06 247 VAL A CA 1
ATOM 1805 C C . VAL A 1 247 ? 14.511 62.102 19.113 1.00 20.93 247 VAL A C 1
ATOM 1806 O O . VAL A 1 247 ? 13.576 61.525 18.553 1.00 20.61 247 VAL A O 1
ATOM 1810 N N . VAL A 1 248 ? 14.942 63.312 18.747 1.00 20.76 248 VAL A N 1
ATOM 1811 C CA . VAL A 1 248 ? 14.422 64.010 17.564 1.00 21.63 248 VAL A CA 1
ATOM 1812 C C . VAL A 1 248 ? 14.739 63.140 16.343 1.00 24.05 248 VAL A C 1
ATOM 1813 O O . VAL A 1 248 ? 13.894 62.949 15.460 1.00 24.40 248 VAL A O 1
ATOM 1817 N N . GLY A 1 249 ? 15.951 62.581 16.337 1.00 22.46 249 GLY A N 1
ATOM 1818 C CA . GLY A 1 249 ? 16.388 61.700 15.267 1.00 17.56 249 GLY A CA 1
ATOM 1819 C C . GLY A 1 249 ? 15.606 60.400 15.153 1.00 22.17 249 GLY A C 1
ATOM 1820 O O . GLY A 1 249 ? 15.654 59.746 14.104 1.00 21.26 249 GLY A O 1
ATOM 1821 N N . GLY A 1 250 ? 14.892 60.017 16.214 1.00 17.59 250 GLY A N 1
ATOM 1822 C CA . GLY A 1 250 ? 14.103 58.795 16.179 1.00 15.38 250 GLY A CA 1
ATOM 1823 C C . GLY A 1 250 ? 14.512 57.710 17.167 1.00 16.96 250 GLY A C 1
ATOM 1824 O O . GLY A 1 250 ? 13.831 56.688 17.283 1.00 19.04 250 GLY A O 1
ATOM 1825 N N . PHE A 1 251 ? 15.642 57.889 17.843 1.00 18.22 251 PHE A N 1
ATOM 1826 C CA . PHE A 1 251 ? 16.057 56.942 18.882 1.00 19.30 251 PHE A CA 1
ATOM 1827 C C . PHE A 1 251 ? 15.272 57.335 20.129 1.00 20.01 251 PHE A C 1
ATOM 1828 O O . PHE A 1 251 ? 15.742 58.084 20.981 1.00 22.98 251 PHE A O 1
ATOM 1836 N N . GLU A 1 252 ? 14.032 56.871 20.169 1.00 19.73 252 GLU A N 1
ATOM 1837 C CA . GLU A 1 252 ? 13.064 57.283 21.168 1.00 22.33 252 GLU A CA 1
ATOM 1838 C C . GLU A 1 252 ? 13.257 56.741 22.593 1.00 25.27 252 GLU A C 1
ATOM 1839 O O . GLU A 1 252 ? 12.590 57.194 23.526 1.00 24.56 252 GLU A O 1
ATOM 1845 N N . ARG A 1 253 ? 14.148 55.768 22.753 1.00 25.69 253 ARG A N 1
ATOM 1846 C CA . ARG A 1 253 ? 14.487 55.228 24.067 1.00 21.09 253 ARG A CA 1
ATOM 1847 C C . ARG A 1 253 ? 15.993 55.053 24.129 1.00 18.69 253 ARG A C 1
ATOM 1848 O O . ARG A 1 253 ? 16.527 54.024 23.716 1.00 19.50 253 ARG A O 1
ATOM 1856 N N . VAL A 1 254 ? 16.683 56.074 24.621 1.00 17.99 254 VAL A N 1
ATOM 1857 C CA . VAL A 1 254 ? 18.138 56.042 24.690 1.00 20.54 254 VAL A CA 1
ATOM 1858 C C . VAL A 1 254 ? 18.634 56.270 26.108 1.00 21.99 254 VAL A C 1
ATOM 1859 O O . VAL A 1 254 ? 17.945 56.887 26.921 1.00 20.31 254 VAL A O 1
ATOM 1863 N N . PHE A 1 255 ? 19.829 55.763 26.395 1.00 21.30 255 PHE A N 1
ATOM 1864 C CA . PHE A 1 255 ? 20.487 56.029 27.660 1.00 19.73 255 PHE A CA 1
ATOM 1865 C C . PHE A 1 255 ? 21.993 56.031 27.474 1.00 20.42 255 PHE A C 1
ATOM 1866 O O . PHE A 1 255 ? 22.521 55.435 26.529 1.00 21.49 255 PHE A O 1
ATOM 1874 N N . GLU A 1 256 ? 22.670 56.769 28.338 1.00 18.53 256 GLU A N 1
ATOM 1875 C CA . GLU A 1 256 ? 24.115 56.853 28.319 1.00 19.71 256 GLU A CA 1
ATOM 1876 C C . GLU A 1 256 ? 24.569 56.814 29.772 1.00 22.56 256 GLU A C 1
ATOM 1877 O O . GLU A 1 256 ? 23.944 57.437 30.643 1.00 21.18 256 GLU A O 1
ATOM 1883 N N . ILE A 1 257 ? 25.622 56.050 30.036 1.00 21.34 257 ILE A N 1
ATOM 1884 C CA . ILE A 1 257 ? 26.201 55.969 31.368 1.00 19.26 257 ILE A CA 1
ATOM 1885 C C . ILE A 1 257 ? 27.657 56.322 31.177 1.00 19.36 257 ILE A C 1
ATOM 1886 O O . ILE A 1 257 ? 28.399 55.557 30.568 1.00 21.91 257 ILE A O 1
ATOM 1891 N N . ASN A 1 258 ? 28.062 57.492 31.654 1.00 15.90 258 ASN A N 1
ATOM 1892 C CA . ASN A 1 258 ? 29.441 57.914 31.503 1.00 20.15 258 ASN A CA 1
ATOM 1893 C C . ASN A 1 258 ? 29.711 59.155 32.343 1.00 22.55 258 ASN A C 1
ATOM 1894 O O . ASN A 1 258 ? 28.810 59.651 33.015 1.00 24.33 258 ASN A O 1
ATOM 1899 N N . ARG A 1 259 ? 30.943 59.659 32.284 1.00 21.88 259 ARG A N 1
ATOM 1900 C CA . ARG A 1 259 ? 31.378 60.796 33.097 1.00 21.01 259 ARG A CA 1
ATOM 1901 C C . ARG A 1 259 ? 30.799 62.147 32.732 1.00 23.48 259 ARG A C 1
ATOM 1902 O O . ARG A 1 259 ? 30.527 62.438 31.565 1.00 23.96 259 ARG A O 1
ATOM 1910 N N . ASN A 1 260 ? 30.688 62.986 33.754 1.00 18.46 260 ASN A N 1
ATOM 1911 C CA . ASN A 1 260 ? 30.408 64.403 33.599 1.00 19.39 260 ASN A CA 1
ATOM 1912 C C . ASN A 1 260 ? 31.573 65.029 34.350 1.00 18.74 260 ASN A C 1
ATOM 1913 O O . ASN A 1 260 ? 32.218 64.368 35.169 1.00 19.17 260 ASN A O 1
ATOM 1918 N N . PHE A 1 261 ? 31.880 66.275 34.034 1.00 20.73 261 PHE A N 1
ATOM 1919 C CA . PHE A 1 261 ? 32.994 66.971 34.647 1.00 22.25 261 PHE A CA 1
ATOM 1920 C C . PHE A 1 261 ? 32.482 68.314 35.103 1.00 25.56 261 PHE A C 1
ATOM 1921 O O . PHE A 1 261 ? 31.943 69.080 34.306 1.00 26.95 261 PHE A O 1
ATOM 1929 N N . ARG A 1 262 ? 32.604 68.581 36.395 1.00 29.61 262 ARG A N 1
ATOM 1930 C CA . ARG A 1 262 ? 32.164 69.852 36.942 1.00 31.29 262 ARG A CA 1
ATOM 1931 C C . ARG A 1 262 ? 33.296 70.425 37.771 1.00 31.38 262 ARG A C 1
ATOM 1932 O O . ARG A 1 262 ? 33.858 69.755 38.631 1.00 34.14 262 ARG A O 1
ATOM 1940 N N . ASN A 1 263 ? 33.728 71.611 37.370 1.00 33.39 263 ASN A N 1
ATOM 1941 C CA . ASN A 1 263 ? 34.876 72.284 37.958 1.00 40.32 263 ASN A CA 1
ATOM 1942 C C . ASN A 1 263 ? 34.504 72.913 39.301 1.00 45.21 263 ASN A C 1
ATOM 1943 O O . ASN A 1 263 ? 34.592 74.129 39.477 1.00 45.64 263 ASN A O 1
ATOM 1948 N N . GLU A 1 264 ? 34.029 72.076 40.220 1.00 51.15 264 GLU A N 1
ATOM 1949 C CA . GLU A 1 264 ? 33.678 72.501 41.570 1.00 57.07 264 GLU A CA 1
ATOM 1950 C C . GLU A 1 264 ? 34.902 72.165 42.440 1.00 61.51 264 GLU A C 1
ATOM 1951 O O . GLU A 1 264 ? 36.037 72.136 41.946 1.00 63.29 264 GLU A O 1
ATOM 1957 N N . GLY A 1 265 ? 34.677 71.880 43.719 1.00 65.79 265 GLY A N 1
ATOM 1958 C CA . GLY A 1 265 ? 35.779 71.538 44.602 1.00 72.86 265 GLY A CA 1
ATOM 1959 C C . GLY A 1 265 ? 35.883 70.051 44.889 1.00 77.00 265 GLY A C 1
ATOM 1960 O O . GLY A 1 265 ? 34.925 69.304 44.658 1.00 78.57 265 GLY A O 1
ATOM 1961 N N . ILE A 1 266 ? 37.035 69.628 45.414 1.00 79.44 266 ILE A N 1
ATOM 1962 C CA . ILE A 1 266 ? 37.278 68.223 45.772 1.00 79.86 266 ILE A CA 1
ATOM 1963 C C . ILE A 1 266 ? 36.894 67.971 47.249 1.00 81.29 266 ILE A C 1
ATOM 1964 O O . ILE A 1 266 ? 37.627 67.326 48.004 1.00 81.66 266 ILE A O 1
ATOM 1969 N N . SER A 1 267 ? 35.735 68.492 47.649 1.00 81.78 267 SER A N 1
ATOM 1970 C CA . SER A 1 267 ? 35.243 68.355 49.018 1.00 78.94 267 SER A CA 1
ATOM 1971 C C . SER A 1 267 ? 34.426 67.067 49.192 1.00 78.04 267 SER A C 1
ATOM 1972 O O . SER A 1 267 ? 33.194 67.092 49.119 1.00 78.50 267 SER A O 1
ATOM 1974 N N . VAL A 1 268 ? 35.135 65.954 49.399 1.00 75.71 268 VAL A N 1
ATOM 1975 C CA . VAL A 1 268 ? 34.560 64.613 49.590 1.00 72.95 268 VAL A CA 1
ATOM 1976 C C . VAL A 1 268 ? 33.049 64.541 49.802 1.00 69.53 268 VAL A C 1
ATOM 1977 O O . VAL A 1 268 ? 32.409 63.551 49.442 1.00 68.33 268 VAL A O 1
ATOM 1979 N N . HIS A 1 270 ? 32.053 65.162 46.788 1.00 58.00 270 HIS A N 1
ATOM 1980 C CA . HIS A 1 270 ? 32.439 65.821 45.542 1.00 59.16 270 HIS A CA 1
ATOM 1981 C C .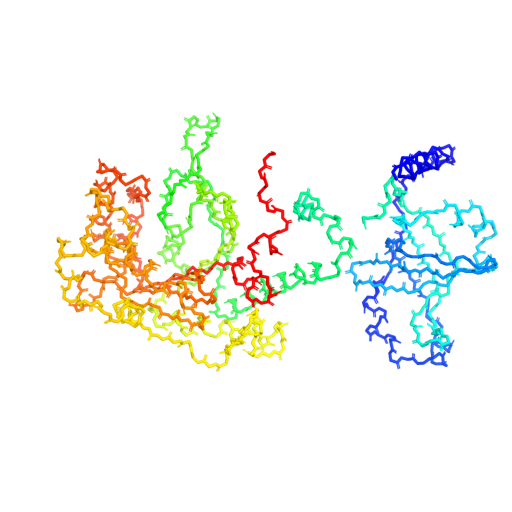 HIS A 1 270 ? 33.748 65.319 44.924 1.00 56.65 270 HIS A C 1
ATOM 1982 O O . HIS A 1 270 ? 34.791 65.279 45.580 1.00 57.31 270 HIS A O 1
ATOM 1989 N N . ASN A 1 271 ? 33.664 64.932 43.655 1.00 50.72 271 ASN A N 1
ATOM 1990 C CA . ASN A 1 271 ? 34.819 64.536 42.853 1.00 42.29 271 ASN A CA 1
ATOM 1991 C C . ASN A 1 271 ? 34.578 65.312 41.559 1.00 40.17 271 ASN A C 1
ATOM 1992 O O . ASN A 1 271 ? 33.440 65.375 41.083 1.00 37.86 271 ASN A O 1
ATOM 1997 N N . PRO A 1 272 ? 35.620 65.955 41.000 1.00 37.69 272 PRO A N 1
ATOM 1998 C CA . PRO A 1 272 ? 35.455 66.734 39.767 1.00 35.31 272 PRO A CA 1
ATOM 1999 C C . PRO A 1 272 ? 34.801 65.955 38.611 1.00 30.94 272 PRO A C 1
ATOM 2000 O O . PRO A 1 272 ? 34.040 66.526 37.831 1.00 30.35 272 PRO A O 1
ATOM 2004 N N . GLU A 1 273 ? 35.093 64.664 38.499 1.00 23.78 273 GLU A N 1
ATOM 2005 C CA . GLU A 1 273 ? 34.452 63.851 37.483 1.00 24.60 273 GLU A CA 1
ATOM 2006 C C . GLU A 1 273 ? 33.681 62.738 38.156 1.00 23.38 273 GLU A C 1
ATOM 2007 O O . GLU A 1 273 ? 34.144 62.161 39.135 1.00 23.74 273 GLU A O 1
ATOM 2013 N N . PHE A 1 274 ? 32.502 62.436 37.632 1.00 20.32 274 PHE A N 1
ATOM 2014 C CA . PHE A 1 274 ? 31.653 61.415 38.220 1.00 18.68 274 PHE A CA 1
ATOM 2015 C C . PHE A 1 274 ? 30.787 60.779 37.154 1.00 20.64 274 PHE A C 1
ATOM 2016 O O . PHE A 1 274 ? 30.597 61.344 36.083 1.00 23.55 274 PHE A O 1
ATOM 2024 N N . THR A 1 275 ? 30.269 59.599 37.450 1.00 19.09 275 THR A N 1
ATOM 2025 C CA . THR A 1 275 ? 29.452 58.869 36.508 1.00 21.53 275 THR A CA 1
ATOM 2026 C C . THR A 1 275 ? 27.978 59.147 36.686 1.00 23.93 275 THR A C 1
ATOM 2027 O O . THR A 1 275 ? 27.447 59.095 37.800 1.00 26.79 275 THR A O 1
ATOM 2031 N N . MET A 1 276 ? 27.313 59.382 35.565 1.00 23.25 276 MET A N 1
ATOM 2032 C CA . MET A 1 276 ? 25.897 59.677 35.550 1.00 22.20 276 MET A CA 1
ATOM 2033 C C . MET A 1 276 ? 25.243 58.822 34.475 1.00 22.56 276 MET A C 1
ATOM 2034 O O . MET A 1 276 ? 25.847 58.544 33.439 1.00 22.61 276 MET A O 1
ATOM 2039 N N . MET A 1 277 ? 24.046 58.333 34.757 1.00 19.55 277 MET A N 1
ATOM 2040 C CA . MET A 1 277 ? 23.244 57.722 33.718 1.00 19.39 277 MET A CA 1
ATOM 2041 C C . MET A 1 277 ? 22.148 58.715 33.351 1.00 22.74 277 MET A C 1
ATOM 2042 O O . MET A 1 277 ? 21.512 59.295 34.235 1.00 24.88 277 MET A O 1
ATOM 2047 N N . GLU A 1 278 ? 21.974 58.968 32.063 1.00 18.17 278 GLU A N 1
ATOM 2048 C CA . GLU A 1 278 ? 20.850 59.773 31.604 1.00 19.00 278 GLU A CA 1
ATOM 2049 C C . GLU A 1 278 ? 20.047 58.876 30.675 1.00 19.75 278 GLU A C 1
ATOM 2050 O O . GLU A 1 278 ? 20.617 58.097 29.912 1.00 22.44 278 GLU A O 1
ATOM 2056 N N . LEU A 1 279 ? 18.729 58.931 30.783 1.00 17.32 279 LEU A N 1
ATOM 2057 C CA . LEU A 1 279 ? 17.869 58.112 29.953 1.00 16.93 279 LEU A CA 1
ATOM 2058 C C . LEU A 1 279 ? 16.728 58.991 29.476 1.00 19.94 279 LEU A C 1
ATOM 2059 O O . LEU A 1 279 ? 16.344 59.944 30.161 1.00 19.95 279 LEU A O 1
ATOM 2064 N N . TYR A 1 280 ? 16.223 58.705 28.283 1.00 17.79 280 TYR A N 1
ATOM 2065 C CA . TYR A 1 280 ? 15.117 59.465 27.720 1.00 17.80 280 TYR A CA 1
ATOM 2066 C C . TYR A 1 280 ? 14.158 58.501 27.066 1.00 18.86 280 TYR A C 1
ATOM 2067 O O . TYR A 1 280 ? 14.576 57.564 26.379 1.00 20.05 280 TYR A O 1
ATOM 2076 N N . MET A 1 281 ? 12.875 58.689 27.336 1.00 17.34 281 MET A N 1
ATOM 2077 C CA . MET A 1 281 ? 11.857 57.862 26.724 1.00 18.57 281 MET A CA 1
ATOM 2078 C C . MET A 1 281 ? 10.746 58.760 26.212 1.00 20.91 281 MET A C 1
ATOM 2079 O O . MET A 1 281 ? 10.168 59.555 26.962 1.00 21.00 281 MET A O 1
ATOM 2084 N N . ALA A 1 282 ? 10.533 58.707 24.902 1.00 20.03 282 ALA A N 1
ATOM 2085 C CA . ALA A 1 282 ? 9.512 59.508 24.251 1.00 19.87 282 ALA A CA 1
ATOM 2086 C C . ALA A 1 282 ? 8.144 58.975 24.650 1.00 15.80 282 ALA A C 1
ATOM 2087 O O . ALA A 1 282 ? 8.006 57.799 24.995 1.00 15.58 282 ALA A O 1
ATOM 2089 N N . TYR A 1 283 ? 7.130 59.830 24.555 1.00 14.31 283 TYR A N 1
ATOM 2090 C CA . TYR A 1 283 ? 5.745 59.467 24.872 1.00 21.40 283 TYR A CA 1
ATOM 2091 C C . TYR A 1 283 ? 5.598 59.021 26.335 1.00 24.57 283 TYR A C 1
ATOM 2092 O O . TYR A 1 283 ? 4.907 58.037 26.649 1.00 22.30 283 TYR A O 1
ATOM 2101 N N . ALA A 1 284 ? 6.251 59.773 27.220 1.00 23.14 284 ALA A N 1
ATOM 2102 C CA . ALA A 1 284 ? 6.228 59.514 28.655 1.00 23.65 284 ALA A CA 1
ATOM 2103 C C . ALA A 1 284 ? 6.442 60.843 29.350 1.00 22.59 284 ALA A C 1
ATOM 2104 O O . ALA A 1 284 ? 6.954 61.788 28.739 1.00 21.83 284 ALA A O 1
ATOM 2106 N N . ASP A 1 285 ? 6.012 60.932 30.609 1.00 22.37 285 ASP A N 1
ATOM 2107 C CA . ASP A 1 285 ? 6.221 62.139 31.408 1.00 20.28 285 ASP A CA 1
ATOM 2108 C C . ASP A 1 285 ? 6.984 61.801 32.691 1.00 20.93 285 ASP A C 1
ATOM 2109 O O . ASP A 1 285 ? 7.354 60.642 32.909 1.00 19.47 285 ASP A O 1
ATOM 2114 N N . TYR A 1 286 ? 7.204 62.793 33.549 1.00 20.16 286 TYR A N 1
ATOM 2115 C CA . TYR A 1 286 ? 7.950 62.556 34.775 1.00 20.11 286 TYR A CA 1
ATOM 2116 C C . TYR A 1 286 ? 7.363 61.444 35.656 1.00 19.80 286 TYR A C 1
ATOM 2117 O O . TYR A 1 286 ? 8.112 60.742 36.328 1.00 24.78 286 TYR A O 1
ATOM 2126 N N . HIS A 1 287 ? 6.046 61.230 35.601 1.00 18.05 287 HIS A N 1
ATOM 2127 C CA . HIS A 1 287 ? 5.415 60.152 36.381 1.00 18.50 287 HIS A CA 1
ATOM 2128 C C . HIS A 1 287 ? 5.961 58.792 35.983 1.00 22.68 287 HIS A C 1
ATOM 2129 O O . HIS A 1 287 ? 6.108 57.906 36.828 1.00 23.87 287 HIS A O 1
ATOM 2136 N N . ASP A 1 288 ? 6.254 58.621 34.695 1.00 22.77 288 ASP A N 1
ATOM 2137 C CA . ASP A 1 288 ? 6.816 57.364 34.208 1.00 20.21 288 ASP A CA 1
ATOM 2138 C C . ASP A 1 288 ? 8.252 57.203 34.700 1.00 17.9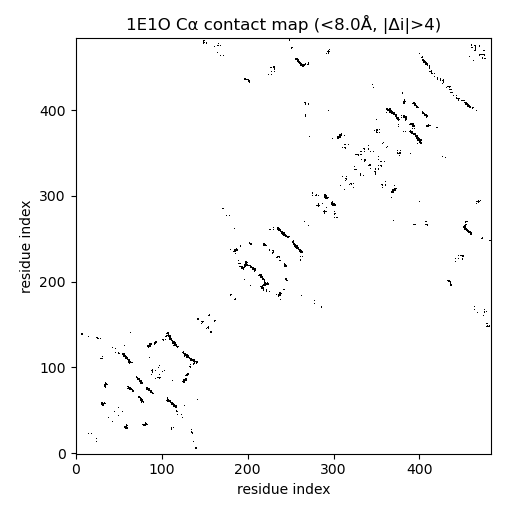7 288 ASP A C 1
ATOM 2139 O O . ASP A 1 288 ? 8.722 56.087 34.911 1.00 19.39 288 ASP A O 1
ATOM 2144 N N . LEU A 1 289 ? 8.943 58.320 34.894 1.00 17.59 289 LEU A N 1
ATOM 2145 C CA . LEU A 1 289 ? 10.312 58.286 35.408 1.00 20.28 289 LEU A CA 1
ATOM 2146 C C . LEU A 1 289 ? 10.312 57.869 36.877 1.00 22.17 289 LEU A C 1
ATOM 2147 O O . LEU A 1 289 ? 11.190 57.130 37.326 1.00 21.23 289 LEU A O 1
ATOM 2152 N N . ILE A 1 290 ? 9.331 58.374 37.623 1.00 22.73 290 ILE A N 1
ATOM 2153 C CA . ILE A 1 290 ? 9.152 58.030 39.031 1.00 24.11 290 ILE A CA 1
ATOM 2154 C C . ILE A 1 290 ? 8.969 56.514 39.162 1.00 24.24 290 ILE A C 1
ATOM 2155 O O . ILE A 1 290 ? 9.671 55.845 39.926 1.00 25.74 290 ILE A O 1
ATOM 2160 N N . GLU A 1 291 ? 8.080 55.965 38.348 1.00 23.84 291 GLU A N 1
ATOM 2161 C CA . GLU A 1 291 ? 7.841 54.535 38.344 1.00 24.63 291 GLU A CA 1
ATOM 2162 C C . GLU A 1 291 ? 9.101 53.768 37.943 1.00 23.40 291 GLU A C 1
ATOM 2163 O O . GLU A 1 291 ? 9.432 52.746 38.543 1.00 24.71 291 GLU A O 1
ATOM 2169 N N . LEU A 1 292 ? 9.821 54.268 36.945 1.00 22.00 292 LEU A N 1
ATOM 2170 C CA . LEU A 1 292 ? 11.033 53.591 36.495 1.00 22.67 292 LEU A CA 1
ATOM 2171 C C . LEU A 1 292 ? 12.103 53.626 37.582 1.00 19.89 292 LEU A C 1
ATOM 2172 O O . LEU A 1 292 ? 12.815 52.639 37.794 1.00 19.11 292 LEU A O 1
ATOM 2177 N N . THR A 1 293 ? 12.223 54.767 38.254 1.00 20.05 293 THR A N 1
ATOM 2178 C CA . THR A 1 293 ? 13.191 54.926 39.335 1.00 22.67 293 THR A CA 1
ATOM 2179 C C . THR A 1 293 ? 12.913 53.931 40.464 1.00 22.22 293 THR A C 1
ATOM 2180 O O . THR A 1 293 ? 13.819 53.223 40.914 1.00 23.18 293 THR A O 1
ATOM 2184 N N . GLU A 1 294 ? 11.652 53.840 40.879 1.00 20.20 294 GLU A N 1
ATOM 2185 C CA . GLU A 1 294 ? 11.272 52.894 41.917 1.00 21.80 294 GLU A CA 1
ATOM 2186 C C . GLU A 1 294 ? 11.556 51.453 41.514 1.00 24.39 294 GLU A C 1
ATOM 2187 O O . GLU A 1 294 ? 12.139 50.703 42.298 1.00 25.29 294 GLU A O 1
ATOM 2193 N N . SER A 1 295 ? 11.194 51.068 40.290 1.00 24.34 295 SER A N 1
ATOM 2194 C CA . SER A 1 295 ? 11.484 49.711 39.830 1.00 22.04 295 SER A CA 1
ATOM 2195 C C . SER A 1 295 ? 12.974 49.456 39.775 1.00 20.77 295 SER A C 1
ATOM 2196 O O . SER A 1 295 ? 13.423 48.385 40.160 1.00 23.16 295 SER A O 1
ATOM 2199 N N . LEU A 1 296 ? 13.739 50.434 39.296 1.00 20.67 296 LEU A N 1
ATOM 2200 C CA . LEU A 1 296 ? 15.189 50.272 39.173 1.00 21.34 296 LEU A CA 1
ATOM 2201 C C . LEU A 1 296 ? 15.819 49.965 40.529 1.00 24.65 296 LEU A C 1
ATOM 2202 O O . LEU A 1 296 ? 16.571 48.997 40.672 1.00 25.63 296 LEU A O 1
ATOM 2207 N N . PHE A 1 297 ? 15.505 50.787 41.525 1.00 24.51 297 PHE A N 1
ATOM 2208 C CA . PHE A 1 297 ? 16.038 50.577 42.864 1.00 25.01 297 PHE A CA 1
ATOM 2209 C C . PHE A 1 297 ? 15.576 49.271 43.503 1.00 24.21 297 PHE A C 1
ATOM 2210 O O . PHE A 1 297 ? 16.385 48.546 44.085 1.00 28.27 297 PHE A O 1
ATOM 2218 N N . ARG A 1 298 ? 14.299 48.943 43.350 1.00 24.43 298 ARG A N 1
ATOM 2219 C CA . ARG A 1 298 ? 13.773 47.693 43.882 1.00 27.23 298 ARG A CA 1
ATOM 2220 C C . ARG A 1 298 ? 14.469 46.505 43.219 1.00 29.65 298 ARG A C 1
ATOM 2221 O O . ARG A 1 298 ? 14.889 45.563 43.897 1.00 32.13 298 ARG A O 1
ATOM 2229 N N . THR A 1 299 ? 14.625 46.578 41.900 1.00 29.03 299 THR A N 1
ATOM 2230 C CA . THR A 1 299 ? 15.280 45.529 41.121 1.00 26.26 299 THR A CA 1
ATOM 2231 C C . THR A 1 299 ? 16.745 45.376 41.501 1.00 26.19 299 THR A C 1
ATOM 2232 O O . THR A 1 299 ? 17.217 44.261 41.717 1.00 27.33 299 THR A O 1
ATOM 2236 N N . LEU A 1 300 ? 17.466 46.489 41.572 1.00 25.77 300 LEU A N 1
ATOM 2237 C CA . LEU A 1 300 ? 18.884 46.446 41.908 1.00 26.36 300 LEU A CA 1
ATOM 2238 C C . LEU A 1 300 ? 19.100 45.860 43.294 1.00 28.95 300 LEU A C 1
ATOM 2239 O O . LEU A 1 300 ? 19.981 45.024 43.484 1.00 28.50 300 LEU A O 1
ATOM 2244 N N . ALA A 1 301 ? 18.301 46.307 44.260 1.00 29.00 301 ALA A N 1
ATOM 2245 C CA . ALA A 1 301 ? 18.412 45.827 45.630 1.00 30.83 301 ALA A CA 1
ATOM 2246 C C . ALA A 1 301 ? 18.135 44.332 45.666 1.00 32.33 301 ALA A C 1
ATOM 2247 O O . ALA A 1 301 ? 18.940 43.555 46.182 1.00 33.36 301 ALA A O 1
ATOM 2249 N N . GLN A 1 302 ? 17.026 43.926 45.062 1.00 33.22 302 GLN A N 1
ATOM 2250 C CA . GLN A 1 302 ? 16.640 42.522 45.040 1.00 34.73 302 GLN A CA 1
ATOM 2251 C C . GLN A 1 302 ? 17.664 41.640 44.319 1.00 37.90 302 GLN A C 1
ATOM 2252 O O . GLN A 1 302 ? 18.132 40.645 44.873 1.00 38.63 302 GLN A O 1
ATOM 2258 N N . GLU A 1 303 ? 18.048 42.032 43.108 1.00 38.60 303 GLU A N 1
ATOM 2259 C CA . GLU A 1 303 ? 18.958 41.232 42.291 1.00 38.89 303 GLU A CA 1
ATOM 2260 C C . GLU A 1 303 ? 20.411 41.253 42.753 1.00 38.73 303 GLU A C 1
ATOM 2261 O O . GLU A 1 303 ? 21.098 40.237 42.683 1.00 40.07 303 GLU A O 1
ATOM 2263 N N . VAL A 1 304 ? 20.882 42.402 43.223 1.00 38.07 304 VAL A N 1
ATOM 2264 C CA . VAL A 1 304 ? 22.280 42.546 43.622 1.00 38.73 304 VAL A CA 1
ATOM 2265 C C . VAL A 1 304 ? 22.540 42.271 45.105 1.00 39.94 304 VAL A C 1
ATOM 2266 O O . VAL A 1 304 ? 23.529 41.627 45.455 1.00 39.97 304 VAL A O 1
ATOM 2270 N N . LEU A 1 305 ? 21.660 42.767 45.971 1.00 40.53 305 LEU A N 1
ATOM 2271 C CA . LEU A 1 305 ? 21.827 42.603 47.413 1.00 40.94 305 LEU A CA 1
ATOM 2272 C C . LEU A 1 305 ? 21.031 41.451 48.021 1.00 41.75 305 LEU A C 1
ATOM 2273 O O . LEU A 1 305 ? 21.246 41.104 49.179 1.00 45.53 305 LEU A O 1
ATOM 2278 N N . GLY A 1 306 ? 20.083 40.897 47.273 1.00 40.68 306 GLY A N 1
ATOM 2279 C CA . GLY A 1 306 ? 19.307 39.778 47.777 1.00 37.30 306 GLY A CA 1
ATOM 2280 C C . GLY A 1 306 ? 18.075 40.160 48.579 1.00 37.79 306 GLY A C 1
ATOM 2281 O O . GLY A 1 306 ? 17.278 39.291 48.935 1.00 38.66 306 GLY A O 1
ATOM 2282 N N . THR A 1 307 ? 17.896 41.448 48.851 1.00 35.77 307 THR A N 1
ATOM 2283 C CA . THR A 1 307 ? 16.737 41.906 49.608 1.00 35.97 307 THR A CA 1
ATOM 2284 C C . THR A 1 307 ? 16.402 43.324 49.178 1.00 36.36 307 THR A C 1
ATOM 2285 O O . THR A 1 307 ? 17.269 44.027 48.659 1.00 38.36 307 THR A O 1
ATOM 2289 N N . THR A 1 308 ? 15.155 43.742 49.381 1.00 34.67 308 THR A N 1
ATOM 2290 C CA . THR A 1 308 ? 14.751 45.105 49.051 1.00 36.46 308 THR A CA 1
ATOM 2291 C C . THR A 1 308 ? 14.979 46.067 50.212 1.00 36.09 308 THR A C 1
ATOM 2292 O O . THR A 1 308 ? 14.832 47.279 50.056 1.00 36.88 308 THR A O 1
ATOM 2296 N N . LYS A 1 309 ? 15.296 45.524 51.384 1.00 36.97 309 LYS A N 1
ATOM 2297 C CA . LYS A 1 309 ? 15.561 46.340 52.564 1.00 34.75 309 LYS A CA 1
ATOM 2298 C C . LYS A 1 309 ? 17.075 46.502 52.650 1.00 33.14 309 LYS A C 1
ATOM 2299 O O . LYS A 1 309 ? 17.803 45.520 52.780 1.00 37.56 309 LYS A O 1
ATOM 2301 N N . VAL A 1 310 ? 17.548 47.736 52.529 1.00 32.06 310 VAL A N 1
ATOM 2302 C CA . VAL A 1 310 ? 18.978 48.016 52.463 1.00 31.35 310 VAL A CA 1
ATOM 2303 C C . VAL A 1 310 ? 19.457 48.824 53.662 1.00 31.05 310 VAL A C 1
ATOM 2304 O O . VAL A 1 310 ? 18.896 49.872 53.981 1.00 32.16 310 VAL A O 1
ATOM 2308 N N . THR A 1 311 ? 20.516 48.352 54.305 1.00 30.74 311 THR A N 1
ATOM 2309 C CA . THR A 1 311 ? 21.054 49.035 55.469 1.00 29.94 311 THR A CA 1
ATOM 2310 C C . THR A 1 311 ? 22.129 50.005 55.023 1.00 28.91 311 THR A C 1
ATOM 2311 O O . THR A 1 311 ? 23.078 49.624 54.336 1.00 31.31 311 THR A O 1
ATOM 2315 N N . TYR A 1 312 ? 21.965 51.263 55.402 1.00 28.09 312 TYR A N 1
ATOM 2316 C CA . TYR A 1 312 ? 22.911 52.302 55.051 1.00 28.96 312 TYR A CA 1
ATOM 2317 C C . TYR A 1 312 ? 23.132 53.130 56.310 1.00 29.75 312 TYR A C 1
ATOM 2318 O O . TYR A 1 312 ? 22.247 53.880 56.730 1.00 28.94 312 TYR A O 1
ATOM 2327 N N . GLY A 1 313 ? 24.310 52.986 56.913 1.00 32.93 313 GLY A N 1
ATOM 2328 C CA . GLY A 1 313 ? 24.612 53.698 58.146 1.00 35.72 313 GLY A CA 1
ATOM 2329 C C . GLY A 1 313 ? 23.671 53.242 59.247 1.00 35.96 313 GLY A C 1
ATOM 2330 O O . GLY A 1 313 ? 23.499 52.044 59.467 1.00 32.82 313 GLY A O 1
ATOM 2331 N N . GLU A 1 314 ? 23.007 54.189 59.893 1.00 38.48 314 GLU A N 1
ATOM 2332 C CA . GLU A 1 314 ? 22.062 53.851 60.949 1.00 43.53 314 GLU A CA 1
ATOM 2333 C C . GLU A 1 314 ? 20.640 53.698 60.407 1.00 42.85 314 GLU A C 1
ATOM 2334 O O . GLU A 1 314 ? 19.684 53.621 61.179 1.00 43.91 314 GLU A O 1
ATOM 2340 N N . HIS A 1 315 ? 20.491 53.659 59.084 1.00 40.55 315 HIS A N 1
ATOM 2341 C CA . HIS A 1 315 ? 19.160 53.578 58.488 1.00 33.75 315 HIS A CA 1
ATOM 2342 C C . HIS A 1 315 ? 18.929 52.326 57.674 1.00 31.65 315 HIS A C 1
ATOM 2343 O O . HIS A 1 315 ? 19.867 51.629 57.281 1.00 32.83 315 HIS A O 1
ATOM 2350 N N . VAL A 1 316 ? 17.657 52.052 57.430 1.00 29.61 316 VAL A N 1
ATOM 2351 C CA . VAL A 1 316 ? 17.255 50.981 56.550 1.00 29.43 316 VAL A CA 1
ATOM 2352 C C . VAL A 1 316 ? 16.310 51.603 55.531 1.00 32.96 316 VAL A C 1
ATOM 2353 O O . VAL A 1 316 ? 15.413 52.374 55.884 1.00 33.10 316 VAL A O 1
ATOM 2357 N N . PHE A 1 317 ? 16.602 51.360 54.259 1.00 32.95 317 PHE A N 1
ATOM 2358 C CA . PHE A 1 317 ? 15.794 51.857 53.157 1.00 29.48 317 PHE A CA 1
ATOM 2359 C C . PHE A 1 317 ? 15.027 50.668 52.609 1.00 31.33 317 PHE A C 1
ATOM 2360 O O . PHE A 1 317 ? 15.620 49.638 52.292 1.00 33.88 317 PHE A O 1
ATOM 2368 N N . ASP A 1 318 ? 13.711 50.778 52.540 1.00 30.96 318 ASP A N 1
ATOM 2369 C CA . ASP A 1 318 ? 12.916 49.711 51.964 1.00 35.04 318 ASP A CA 1
ATOM 2370 C C . ASP A 1 318 ? 12.575 50.086 50.522 1.00 36.48 318 ASP A C 1
ATOM 2371 O O . ASP A 1 318 ? 11.628 50.832 50.271 1.00 38.11 318 ASP A O 1
ATOM 2376 N N . PHE A 1 319 ? 13.353 49.572 49.575 1.00 35.05 319 PHE A N 1
ATOM 2377 C CA . PHE A 1 319 ? 13.108 49.840 48.160 1.00 33.73 319 PHE A CA 1
ATOM 2378 C C . PHE A 1 319 ? 11.944 49.008 47.622 1.00 35.75 319 PHE A C 1
ATOM 2379 O O . PHE A 1 319 ? 11.685 48.983 46.418 1.00 38.45 319 PHE A O 1
ATOM 2387 N N . GLY A 1 320 ? 11.249 48.325 48.527 1.00 36.01 320 GLY A N 1
ATOM 2388 C CA . GLY A 1 320 ? 10.075 47.562 48.154 1.00 34.73 320 GLY A CA 1
ATOM 2389 C C . GLY A 1 320 ? 8.808 48.368 48.379 1.00 35.53 320 GLY A C 1
ATOM 2390 O O . GLY A 1 320 ? 7.724 47.939 48.002 1.00 39.10 320 GLY A O 1
ATOM 2391 N N . LYS A 1 321 ? 8.941 49.524 49.020 1.00 34.51 321 LYS A N 1
ATOM 2392 C CA . LYS A 1 321 ? 7.807 50.406 49.278 1.00 35.81 321 LYS A CA 1
ATOM 2393 C C . LYS A 1 321 ? 8.013 51.677 48.445 1.00 38.45 321 LYS A C 1
ATOM 2394 O O . LYS A 1 321 ? 9.150 52.055 48.157 1.00 40.52 321 LYS A O 1
ATOM 2396 N N . PRO A 1 322 ? 6.920 52.342 48.024 1.00 38.32 322 PRO A N 1
ATOM 2397 C CA . PRO A 1 322 ? 7.031 53.571 47.224 1.00 36.52 322 PRO A CA 1
ATOM 2398 C C . PRO A 1 322 ? 7.837 54.653 47.934 1.00 34.86 322 PRO A C 1
ATOM 2399 O O . PRO A 1 322 ? 7.795 54.749 49.158 1.00 38.17 322 PRO A O 1
ATOM 2403 N N . PHE A 1 323 ? 8.602 55.430 47.169 1.00 32.40 323 PHE A N 1
ATOM 2404 C CA . PHE A 1 323 ? 9.350 56.567 47.712 1.00 29.37 323 PHE A CA 1
ATOM 2405 C C . PHE A 1 323 ? 8.337 57.594 48.220 1.00 28.97 323 PHE A C 1
ATOM 2406 O O . PHE A 1 323 ? 7.189 57.601 47.783 1.00 29.07 323 PHE A O 1
ATOM 2414 N N . GLU A 1 324 ? 8.764 58.481 49.110 1.00 29.41 324 GLU A N 1
ATOM 2415 C CA . GLU A 1 324 ? 7.898 59.572 49.545 1.00 31.61 324 GLU A CA 1
ATOM 2416 C C . GLU A 1 324 ? 7.880 60.600 48.423 1.00 28.16 324 GLU A C 1
ATOM 2417 O O . GLU A 1 324 ? 8.844 60.707 47.677 1.00 28.11 324 GLU A O 1
ATOM 2423 N N . LYS A 1 325 ? 6.797 61.361 48.321 1.00 24.43 325 LYS A N 1
ATOM 2424 C CA . LYS A 1 325 ? 6.674 62.405 47.317 1.00 24.70 325 LYS A CA 1
ATOM 2425 C C . LYS A 1 325 ? 6.205 63.668 48.009 1.00 23.80 325 LYS A C 1
ATOM 2426 O O . LYS A 1 325 ? 5.154 63.667 48.641 1.00 26.45 325 LYS A O 1
ATOM 2432 N N . LEU A 1 326 ? 6.960 64.749 47.871 1.00 22.29 326 LEU A N 1
ATOM 2433 C CA . LEU A 1 326 ? 6.572 66.033 48.445 1.00 22.75 326 LEU A CA 1
ATOM 2434 C C . LEU A 1 326 ? 6.863 67.071 47.389 1.00 20.02 326 LEU A C 1
ATOM 2435 O O . LEU A 1 326 ? 7.760 66.874 46.581 1.00 20.56 326 LEU A O 1
ATOM 2440 N N . THR A 1 327 ? 6.125 68.173 47.386 1.00 18.79 327 THR A N 1
ATOM 2441 C CA . THR A 1 327 ? 6.478 69.272 46.505 1.00 19.13 327 THR A CA 1
ATOM 2442 C C . THR A 1 327 ? 7.625 69.999 47.205 1.00 22.81 327 THR A C 1
ATOM 2443 O O . THR A 1 327 ? 7.866 69.787 48.398 1.00 24.96 327 THR A O 1
ATOM 2447 N N . MET A 1 328 ? 8.348 70.829 46.470 1.00 20.40 328 MET A N 1
ATOM 2448 C CA . MET A 1 328 ? 9.436 71.588 47.048 1.00 19.93 328 MET A CA 1
ATOM 2449 C C . MET A 1 328 ? 8.948 72.409 48.250 1.00 21.56 328 MET A C 1
ATOM 2450 O O . MET A 1 328 ? 9.605 72.428 49.286 1.00 22.50 328 MET A O 1
ATOM 2455 N N . ARG A 1 329 ? 7.795 73.064 48.117 1.00 20.87 329 ARG A N 1
ATOM 2456 C CA . ARG A 1 329 ? 7.232 73.869 49.203 1.00 23.46 329 ARG A CA 1
ATOM 2457 C C . ARG A 1 329 ? 6.819 73.038 50.422 1.00 24.85 329 ARG A C 1
ATOM 2458 O O . ARG A 1 329 ? 7.043 73.447 51.563 1.00 23.14 329 ARG A O 1
ATOM 2466 N N . GLU A 1 330 ? 6.255 71.858 50.187 1.00 22.46 330 GLU A N 1
ATOM 2467 C CA . GLU A 1 330 ? 5.901 70.976 51.286 1.00 22.85 330 GLU A CA 1
ATOM 2468 C C . GLU A 1 330 ? 7.146 70.578 52.073 1.00 25.12 330 GLU A C 1
ATOM 2469 O O . GLU A 1 330 ? 7.102 70.488 53.299 1.00 25.54 330 GLU A O 1
ATOM 2475 N N . ALA A 1 331 ? 8.256 70.358 51.370 1.00 23.00 331 ALA A N 1
ATOM 2476 C CA . ALA A 1 331 ? 9.502 69.973 52.018 1.00 23.09 331 ALA A CA 1
ATOM 2477 C C . ALA A 1 331 ? 10.043 71.120 52.873 1.00 23.65 331 ALA A C 1
ATOM 2478 O O . ALA A 1 331 ? 10.535 70.898 53.976 1.00 26.87 331 ALA A O 1
ATOM 2480 N N . ILE A 1 332 ? 9.950 72.341 52.361 1.00 23.38 332 ILE A N 1
ATOM 2481 C CA . ILE A 1 332 ? 10.381 73.526 53.097 1.00 26.01 332 ILE A CA 1
ATOM 2482 C C . ILE A 1 332 ? 9.532 73.675 54.374 1.00 29.26 332 ILE A C 1
ATOM 2483 O O . ILE A 1 332 ? 10.073 73.851 55.468 1.00 29.39 332 ILE A O 1
ATOM 2488 N N . LYS A 1 333 ? 8.212 73.555 54.236 1.00 27.63 333 LYS A N 1
ATOM 2489 C CA . LYS A 1 333 ? 7.307 73.687 55.373 1.00 25.02 333 LYS A CA 1
ATOM 2490 C C . LYS A 1 333 ? 7.536 72.584 56.394 1.00 25.52 333 LYS A C 1
ATOM 2491 O O . LYS A 1 333 ? 7.474 72.821 57.595 1.00 28.54 333 LYS A O 1
ATOM 2497 N N . LYS A 1 334 ? 7.800 71.375 55.915 1.00 25.35 334 LYS A N 1
ATOM 2498 C CA . LYS A 1 334 ? 7.996 70.232 56.797 1.00 25.12 334 LYS A CA 1
ATOM 2499 C C . LYS A 1 334 ? 9.286 70.306 57.598 1.00 28.00 334 LYS A C 1
ATOM 2500 O O . LYS A 1 334 ? 9.335 69.839 58.734 1.00 32.26 334 LYS A O 1
ATOM 2506 N N . TYR A 1 335 ? 10.328 70.891 57.017 1.00 26.67 335 TYR A N 1
ATOM 2507 C CA . TYR A 1 335 ? 11.621 70.941 57.686 1.00 24.31 335 TYR A CA 1
ATOM 2508 C C . TYR A 1 335 ? 11.986 72.267 58.337 1.00 23.49 335 TYR A C 1
ATOM 2509 O O . TYR A 1 335 ? 12.930 72.344 59.123 1.00 30.99 335 TYR A O 1
ATOM 2518 N N . ARG A 1 336 ? 11.214 73.302 58.037 1.00 23.38 336 ARG A N 1
ATOM 2519 C CA . ARG A 1 336 ? 11.309 74.573 58.749 1.00 23.37 336 ARG A CA 1
ATOM 2520 C C . ARG A 1 336 ? 9.853 75.000 58.973 1.00 23.18 336 ARG A C 1
ATOM 2521 O O . ARG A 1 336 ? 9.365 75.941 58.343 1.00 24.33 336 ARG A O 1
ATOM 2529 N N . PRO A 1 337 ? 9.143 74.306 59.889 1.00 22.97 337 PRO A N 1
ATOM 2530 C CA . PRO A 1 337 ? 7.727 74.539 60.209 1.00 22.96 337 PRO A CA 1
ATOM 2531 C C . PRO A 1 337 ? 7.348 75.968 60.565 1.00 25.36 337 PRO A C 1
ATOM 2532 O O . PRO A 1 337 ? 6.198 76.363 60.383 1.00 28.86 337 PRO A O 1
ATOM 2536 N N . GLU A 1 338 ? 8.303 76.736 61.078 1.00 26.76 338 GLU A N 1
ATOM 2537 C CA . GLU A 1 338 ? 8.037 78.112 61.490 1.00 31.73 338 GLU A CA 1
ATOM 2538 C C . GLU A 1 338 ? 7.949 79.073 60.307 1.00 35.44 338 GLU A C 1
ATOM 2539 O O . GLU A 1 338 ? 7.680 80.267 60.488 1.00 37.71 338 GLU A O 1
ATOM 2545 N N . THR A 1 339 ? 8.221 78.560 59.109 1.00 33.28 339 THR A N 1
ATOM 2546 C CA . THR A 1 339 ? 8.222 79.372 57.903 1.00 28.67 339 THR A CA 1
ATOM 2547 C C . THR A 1 339 ? 6.837 79.886 57.554 1.00 28.47 339 THR A C 1
ATOM 2548 O O . THR A 1 339 ? 5.865 79.129 57.554 1.00 27.05 339 THR A O 1
ATOM 2552 N N . ASP A 1 340 ? 6.745 81.183 57.280 1.00 29.93 340 ASP A N 1
ATOM 2553 C CA . ASP A 1 340 ? 5.501 81.753 56.787 1.00 33.53 340 ASP A CA 1
ATOM 2554 C C . ASP A 1 340 ? 5.576 81.517 55.278 1.00 34.82 340 ASP A C 1
ATOM 2555 O O . ASP A 1 340 ? 6.300 82.216 54.559 1.00 33.12 340 ASP A O 1
ATOM 2560 N N . MET A 1 341 ? 4.860 80.502 54.809 1.00 33.56 341 MET A N 1
ATOM 2561 C CA . MET A 1 341 ? 4.905 80.114 53.405 1.00 32.86 341 MET A CA 1
ATOM 2562 C C . MET A 1 341 ? 4.607 81.237 52.427 1.00 32.23 341 MET A C 1
ATOM 2563 O O . MET A 1 341 ? 5.122 81.248 51.311 1.00 34.22 341 MET A O 1
ATOM 2568 N N . ALA A 1 342 ? 3.847 82.226 52.873 1.00 30.71 342 ALA A N 1
ATOM 2569 C CA . ALA A 1 342 ? 3.551 83.375 52.036 1.00 29.81 342 ALA A CA 1
ATOM 2570 C C . ALA A 1 342 ? 4.828 84.123 51.649 1.00 29.76 342 ALA A C 1
ATOM 2571 O O . ALA A 1 342 ? 4.848 84.860 50.663 1.00 31.53 342 ALA A O 1
ATOM 2573 N N . ASP A 1 343 ? 5.896 83.934 52.417 1.00 29.17 343 ASP A N 1
ATOM 2574 C CA . ASP A 1 343 ? 7.160 84.609 52.129 1.00 33.53 343 ASP A CA 1
ATOM 2575 C C . ASP A 1 343 ? 7.763 84.170 50.803 1.00 33.30 343 ASP A C 1
ATOM 2576 O O . ASP A 1 343 ? 8.500 84.922 50.171 1.00 31.30 343 ASP A O 1
ATOM 2581 N N . LEU A 1 344 ? 7.438 82.953 50.386 1.00 32.64 344 LEU A N 1
ATOM 2582 C CA . LEU A 1 344 ? 7.986 82.385 49.164 1.00 31.72 344 LEU A CA 1
ATOM 2583 C C . LEU A 1 344 ? 7.275 82.903 47.913 1.00 34.48 344 LEU A C 1
ATOM 2584 O O . LEU A 1 344 ? 7.642 82.547 46.789 1.00 35.17 344 LEU A O 1
ATOM 2589 N N . ASP A 1 345 ? 6.269 83.753 48.117 1.00 35.04 345 ASP A N 1
ATOM 2590 C CA . ASP A 1 345 ? 5.517 84.359 47.018 1.00 37.26 345 ASP A CA 1
ATOM 2591 C C . ASP A 1 345 ? 5.940 85.799 46.757 1.00 38.49 345 ASP A C 1
ATOM 2592 O O . ASP A 1 345 ? 5.474 86.429 45.808 1.00 38.70 345 ASP A O 1
ATOM 2597 N N . ASN A 1 346 ? 6.815 86.319 47.607 1.00 38.94 346 ASN A N 1
ATOM 2598 C CA . ASN A 1 346 ? 7.258 87.698 47.501 1.00 40.02 346 ASN A CA 1
ATOM 2599 C C . ASN A 1 346 ? 8.776 87.718 47.439 1.00 39.36 346 ASN A C 1
ATOM 2600 O O . ASN A 1 346 ? 9.443 87.189 48.329 1.00 38.61 346 ASN A O 1
ATOM 2605 N N . PHE A 1 347 ? 9.321 88.341 46.399 1.00 36.97 347 PHE A N 1
ATOM 2606 C CA . PHE A 1 347 ? 10.767 88.401 46.223 1.00 36.01 347 PHE A CA 1
ATOM 2607 C C . PHE A 1 347 ? 11.522 88.902 47.463 1.00 37.39 347 PHE A C 1
ATOM 2608 O O . PHE A 1 347 ? 12.425 88.222 47.955 1.00 37.48 347 PHE A O 1
ATOM 2616 N N . ASP A 1 348 ? 11.140 90.070 47.975 1.00 37.64 348 ASP A N 1
ATOM 2617 C CA . ASP A 1 348 ? 11.827 90.672 49.122 1.00 36.79 348 ASP A CA 1
ATOM 2618 C C . ASP A 1 348 ? 11.776 89.773 50.344 1.00 33.63 348 ASP A C 1
ATOM 2619 O O . ASP A 1 348 ? 12.783 89.577 51.027 1.00 33.96 348 ASP A O 1
ATOM 2624 N N . ALA A 1 349 ? 10.599 89.217 50.604 1.00 30.60 349 ALA A N 1
ATOM 2625 C CA . ALA A 1 349 ? 10.394 88.344 51.751 1.00 30.16 349 ALA A CA 1
ATOM 2626 C C . ALA A 1 349 ? 11.228 87.082 51.628 1.00 30.09 349 ALA A C 1
ATOM 2627 O O . ALA A 1 349 ? 11.851 86.644 52.602 1.00 30.08 349 ALA A O 1
ATOM 2629 N N . ALA A 1 350 ? 11.244 86.507 50.426 1.00 29.84 350 ALA A N 1
ATOM 2630 C CA . ALA A 1 350 ? 11.993 85.283 50.164 1.00 26.63 350 ALA A CA 1
ATOM 2631 C C . ALA A 1 350 ? 13.487 85.540 50.265 1.00 24.00 350 ALA A C 1
ATOM 2632 O O . ALA A 1 350 ? 14.234 84.718 50.801 1.00 23.87 350 ALA A O 1
ATOM 2634 N N . LYS A 1 351 ? 13.925 86.690 49.765 1.00 25.69 351 LYS A N 1
ATOM 2635 C CA . LYS A 1 351 ? 15.334 87.045 49.839 1.00 27.89 351 LYS A CA 1
ATOM 2636 C C . LYS A 1 351 ? 15.737 87.163 51.302 1.00 30.25 351 LYS A C 1
ATOM 2637 O O . LYS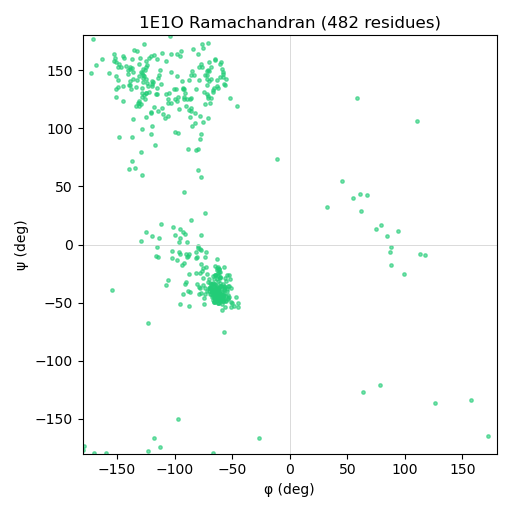 A 1 351 ? 16.739 86.585 51.723 1.00 32.54 351 LYS A O 1
ATOM 2643 N N . ALA A 1 352 ? 14.929 87.874 52.084 1.00 31.68 352 ALA A N 1
ATOM 2644 C CA . ALA A 1 352 ? 15.192 88.032 53.515 1.00 30.75 352 ALA A CA 1
ATOM 2645 C C . ALA A 1 352 ? 15.236 86.684 54.242 1.00 26.77 352 ALA A C 1
ATOM 2646 O O . ALA A 1 352 ? 16.128 86.438 55.054 1.00 27.09 352 ALA A O 1
ATOM 2648 N N . LEU A 1 353 ? 14.284 85.810 53.929 1.00 25.26 353 LEU A N 1
ATOM 2649 C CA . LEU A 1 353 ? 14.225 84.475 54.520 1.00 26.36 353 LEU A CA 1
ATOM 2650 C C . LEU A 1 353 ? 15.500 83.719 54.144 1.00 28.64 353 LEU A C 1
ATOM 2651 O O . LEU A 1 353 ? 16.147 83.098 54.993 1.00 28.87 353 LEU A O 1
ATOM 2656 N N . ALA A 1 354 ? 15.854 83.773 52.863 1.00 28.42 354 ALA A N 1
ATOM 2657 C CA . ALA A 1 354 ? 17.027 83.074 52.360 1.00 26.09 354 ALA A CA 1
ATOM 2658 C C . ALA A 1 354 ? 18.286 83.559 53.065 1.00 26.65 354 ALA A C 1
ATOM 2659 O O . ALA A 1 354 ? 19.095 82.759 53.532 1.00 26.14 354 ALA A O 1
ATOM 2661 N N . GLU A 1 355 ? 18.446 84.873 53.156 1.00 27.69 355 GLU A N 1
ATOM 2662 C CA . GLU A 1 355 ? 19.627 85.433 53.796 1.00 31.72 355 GLU A CA 1
ATOM 2663 C C . GLU A 1 355 ? 19.668 85.102 55.286 1.00 32.17 355 GLU A C 1
ATOM 2664 O O . GLU A 1 355 ? 20.733 84.780 55.823 1.00 32.28 355 GLU A O 1
ATOM 2670 N N . SER A 1 356 ? 18.502 85.074 55.929 1.00 32.16 356 SER A N 1
ATOM 2671 C CA . SER A 1 356 ? 18.446 84.791 57.358 1.00 33.39 356 SER A CA 1
ATOM 2672 C C . SER A 1 356 ? 18.904 83.377 57.678 1.00 32.65 356 SER A C 1
ATOM 2673 O O . SER A 1 356 ? 19.395 83.123 58.779 1.00 35.83 356 SER A O 1
ATOM 2676 N N . ILE A 1 357 ? 18.772 82.459 56.722 1.00 31.61 357 ILE A N 1
ATOM 2677 C CA . ILE A 1 357 ? 19.277 81.109 56.943 1.00 28.26 357 ILE A CA 1
ATOM 2678 C C . ILE A 1 357 ? 20.687 80.896 56.389 1.00 28.42 357 ILE A C 1
ATOM 2679 O O . ILE A 1 357 ? 21.172 79.764 56.317 1.00 29.34 357 ILE A O 1
ATOM 2684 N N . GLY A 1 358 ? 21.360 81.995 56.048 1.00 26.54 358 GLY A N 1
ATOM 2685 C CA . GLY A 1 358 ? 22.756 81.921 55.636 1.00 32.13 358 GLY A CA 1
ATOM 2686 C C . GLY A 1 358 ? 23.062 81.823 54.148 1.00 34.40 358 GLY A C 1
ATOM 2687 O O . GLY A 1 358 ? 24.199 81.546 53.763 1.00 34.33 358 GLY A O 1
ATOM 2688 N N . ILE A 1 359 ? 22.055 82.054 53.313 1.00 34.93 359 ILE A N 1
ATOM 2689 C CA . ILE A 1 359 ? 22.225 81.976 51.872 1.00 32.60 359 ILE A CA 1
ATOM 2690 C C . ILE A 1 359 ? 22.578 83.355 51.329 1.00 35.06 359 ILE A C 1
ATOM 2691 O O . ILE A 1 359 ? 21.880 84.344 51.595 1.00 33.83 359 ILE A O 1
ATOM 2696 N N . THR A 1 360 ? 23.673 83.422 50.583 1.00 36.52 360 THR A N 1
ATOM 2697 C CA . THR A 1 360 ? 24.055 84.658 49.922 1.00 36.38 360 THR A CA 1
ATOM 2698 C C . THR A 1 360 ? 23.240 84.737 48.630 1.00 36.44 360 THR A C 1
ATOM 2699 O O . THR A 1 360 ? 23.394 83.899 47.738 1.00 37.87 360 THR A O 1
ATOM 2703 N N . VAL A 1 361 ? 22.334 85.704 48.559 1.00 36.33 361 VAL A N 1
ATOM 2704 C CA . VAL A 1 361 ? 21.485 85.887 47.387 1.00 35.02 361 VAL A CA 1
ATOM 2705 C C . VAL A 1 361 ? 22.182 86.775 46.355 1.00 37.62 361 VAL A C 1
ATOM 2706 O O . VAL A 1 361 ? 22.457 87.951 46.616 1.00 40.33 361 VAL A O 1
ATOM 2710 N N . GLU A 1 362 ? 22.485 86.200 45.192 1.00 36.56 362 GLU A N 1
ATOM 2711 C CA . GLU A 1 362 ? 23.168 86.924 44.116 1.00 33.89 362 GLU A CA 1
ATOM 2712 C C . GLU A 1 362 ? 22.212 87.855 43.367 1.00 33.04 362 GLU A C 1
ATOM 2713 O O . GLU A 1 362 ? 21.004 87.601 43.321 1.00 33.45 362 GLU A O 1
ATOM 2719 N N . LYS A 1 363 ? 22.757 88.897 42.742 1.00 31.40 363 LYS A N 1
ATOM 2720 C CA . LYS A 1 363 ? 21.951 89.873 42.008 1.00 33.42 363 LYS A CA 1
ATOM 2721 C C . LYS A 1 363 ? 21.115 89.244 40.886 1.00 33.34 363 LYS A C 1
ATOM 2722 O O . LYS A 1 363 ? 19.999 89.687 40.620 1.00 34.55 363 LYS A O 1
ATOM 2724 N N . SER A 1 364 ? 21.646 88.201 40.248 1.00 33.90 364 SER A N 1
ATOM 2725 C CA . SER A 1 364 ? 20.961 87.528 39.139 1.00 32.05 364 SER A CA 1
ATOM 2726 C C . SER A 1 364 ? 19.761 86.658 39.541 1.00 33.75 364 SER A C 1
ATOM 2727 O O . SER A 1 364 ? 18.929 86.317 38.697 1.00 34.51 364 SER A O 1
ATOM 2730 N N . TRP A 1 365 ? 19.686 86.271 40.812 1.00 32.07 365 TRP A N 1
ATOM 2731 C CA . TRP A 1 365 ? 18.623 85.381 41.277 1.00 28.30 365 TRP A CA 1
ATOM 2732 C C . TRP A 1 365 ? 17.238 86.000 41.264 1.00 28.98 365 TRP A C 1
ATOM 2733 O O . TRP A 1 365 ? 17.058 87.177 41.588 1.00 34.79 365 TRP A O 1
ATOM 2744 N N . GLY A 1 366 ? 16.258 85.178 40.912 1.00 26.73 366 GLY A N 1
ATOM 2745 C CA . GLY A 1 366 ? 14.868 85.592 40.952 1.00 23.75 366 GLY A CA 1
ATOM 2746 C C . GLY A 1 366 ? 14.193 84.786 42.047 1.00 25.70 366 GLY A C 1
ATOM 2747 O O . GLY A 1 366 ? 14.853 83.997 42.733 1.00 28.08 366 GLY A O 1
ATOM 2748 N N . LEU A 1 367 ? 12.881 84.929 42.183 1.00 25.99 367 LEU A N 1
ATOM 2749 C CA . LEU A 1 367 ? 12.147 84.231 43.231 1.00 25.60 367 LEU A CA 1
ATOM 2750 C C . LEU A 1 367 ? 12.305 82.709 43.166 1.00 27.03 367 LEU A C 1
ATOM 2751 O O . LEU A 1 367 ? 12.626 82.067 44.170 1.00 27.08 367 LEU A O 1
ATOM 2756 N N . GLY A 1 368 ? 12.124 82.139 41.977 1.00 26.88 368 GLY A N 1
ATOM 2757 C CA . GLY A 1 368 ? 12.241 80.700 41.817 1.00 22.16 368 GLY A CA 1
ATOM 2758 C C . GLY A 1 368 ? 13.583 80.153 42.264 1.00 22.04 368 GLY A C 1
ATOM 2759 O O . GLY A 1 368 ? 13.659 79.078 42.857 1.00 24.62 368 GLY A O 1
ATOM 2760 N N . ARG A 1 369 ? 14.649 80.888 41.976 1.00 20.98 369 ARG A N 1
ATOM 2761 C CA . ARG A 1 369 ? 15.992 80.464 42.361 1.00 22.31 369 ARG A CA 1
ATOM 2762 C C . ARG A 1 369 ? 16.160 80.541 43.882 1.00 24.15 369 ARG A C 1
ATOM 2763 O O . ARG A 1 369 ? 16.714 79.629 44.503 1.00 23.84 369 ARG A O 1
ATOM 2771 N N . ILE A 1 370 ? 15.659 81.625 44.473 1.00 25.11 370 ILE A N 1
ATOM 2772 C CA . ILE A 1 370 ? 15.727 81.816 45.918 1.00 26.83 370 ILE A CA 1
ATOM 2773 C C . ILE A 1 370 ? 14.983 80.697 46.646 1.00 25.41 370 ILE A C 1
ATOM 2774 O O . ILE A 1 370 ? 15.522 80.082 47.572 1.00 27.03 370 ILE A O 1
ATOM 2779 N N . VAL A 1 371 ? 13.771 80.390 46.191 1.00 25.18 371 VAL A N 1
ATOM 2780 C CA . VAL A 1 371 ? 12.988 79.325 46.809 1.00 22.52 371 VAL A CA 1
ATOM 2781 C C . VAL A 1 371 ? 13.718 77.986 46.736 1.00 26.33 371 VAL A C 1
ATOM 2782 O O . VAL A 1 371 ? 13.750 77.230 47.708 1.00 27.58 371 VAL A O 1
ATOM 2786 N N . THR A 1 372 ? 14.324 77.699 45.591 1.00 24.36 372 THR A N 1
ATOM 2787 C CA . THR A 1 372 ? 15.054 76.453 45.428 1.00 23.03 372 THR A CA 1
ATOM 2788 C C . THR A 1 372 ? 16.228 76.407 46.397 1.00 21.35 372 THR A C 1
ATOM 2789 O O . THR A 1 372 ? 16.506 75.370 47.002 1.00 20.68 372 THR A O 1
ATOM 2793 N N . GLU A 1 373 ? 16.926 77.532 46.520 1.00 23.47 373 GLU A N 1
ATOM 2794 C CA . GLU A 1 373 ? 18.073 77.629 47.421 1.00 25.36 373 GLU A CA 1
ATOM 2795 C C . GLU A 1 373 ? 17.625 77.432 48.877 1.00 24.08 373 GLU A C 1
ATOM 2796 O O . GLU A 1 373 ? 18.314 76.780 49.660 1.00 26.01 373 GLU A O 1
ATOM 2802 N N . ILE A 1 374 ? 16.455 77.964 49.220 1.00 23.75 374 ILE A N 1
ATOM 2803 C CA . ILE A 1 374 ? 15.885 77.766 50.546 1.00 23.38 374 ILE A CA 1
ATOM 2804 C C . ILE A 1 374 ? 15.612 76.281 50.757 1.00 23.83 374 ILE A C 1
ATOM 2805 O O . ILE A 1 374 ? 15.941 75.736 51.804 1.00 25.23 374 ILE A O 1
ATOM 2810 N N . PHE A 1 375 ? 15.033 75.623 49.754 1.00 23.42 375 PHE A N 1
ATOM 2811 C CA . PHE A 1 375 ? 14.777 74.191 49.836 1.00 19.66 375 PHE A CA 1
ATOM 2812 C C . PHE A 1 375 ? 16.067 73.431 50.083 1.00 21.83 375 PHE A C 1
ATOM 2813 O O . PHE A 1 375 ? 16.101 72.499 50.881 1.00 24.12 375 PHE A O 1
ATOM 2821 N N . ASP A 1 376 ? 17.121 73.789 49.363 1.00 23.87 376 ASP A N 1
ATOM 2822 C CA . ASP A 1 376 ? 18.403 73.106 49.526 1.00 26.05 376 ASP A CA 1
ATOM 2823 C C . ASP A 1 376 ? 18.927 73.242 50.954 1.00 25.73 376 ASP A C 1
ATOM 2824 O O . ASP A 1 376 ? 19.345 72.262 51.566 1.00 24.42 376 ASP A O 1
ATOM 2829 N N . GLU A 1 377 ? 18.921 74.466 51.469 1.00 26.86 377 GLU A N 1
ATOM 2830 C CA . GLU A 1 377 ? 19.417 74.733 52.815 1.00 30.26 377 GLU A CA 1
ATOM 2831 C C . GLU A 1 377 ? 18.559 74.041 53.877 1.00 28.42 377 GLU A C 1
ATOM 2832 O O . GLU A 1 377 ? 19.068 73.333 54.747 1.00 29.59 377 GLU A O 1
ATOM 2838 N N . VAL A 1 378 ? 17.249 74.185 53.736 1.00 26.68 378 VAL A N 1
ATOM 2839 C CA . VAL A 1 378 ? 16.292 73.671 54.700 1.00 25.14 378 VAL A CA 1
ATOM 2840 C C . VAL A 1 378 ? 16.059 72.165 54.711 1.00 26.89 378 VAL A C 1
ATOM 2841 O O . VAL A 1 378 ? 16.133 71.536 55.767 1.00 29.48 378 VAL A O 1
ATOM 2845 N N . ALA A 1 379 ? 15.780 71.586 53.547 1.00 26.99 379 ALA A N 1
ATOM 2846 C CA . ALA A 1 379 ? 15.291 70.212 53.492 1.00 24.26 379 ALA A CA 1
ATOM 2847 C C . ALA A 1 379 ? 16.199 69.104 53.001 1.00 22.53 379 ALA A C 1
ATOM 2848 O O . ALA A 1 379 ? 16.098 67.970 53.479 1.00 23.25 379 ALA A O 1
ATOM 2850 N N . GLU A 1 380 ? 17.055 69.405 52.035 1.00 23.28 380 GLU A N 1
ATOM 2851 C CA . GLU A 1 380 ? 17.853 68.371 51.391 1.00 26.57 380 GLU A CA 1
ATOM 2852 C C . GLU A 1 380 ? 18.496 67.374 52.342 1.00 29.57 380 GLU A C 1
ATOM 2853 O O . GLU A 1 380 ? 18.343 66.158 52.165 1.00 28.73 380 GLU A O 1
ATOM 2859 N N . ALA A 1 381 ? 19.177 67.887 53.368 1.00 31.44 381 ALA A N 1
ATOM 2860 C CA . ALA A 1 381 ? 19.898 67.048 54.328 1.00 29.13 381 ALA A CA 1
ATOM 2861 C C . ALA A 1 381 ? 18.992 66.101 55.113 1.00 28.10 381 ALA A C 1
ATOM 2862 O O . ALA A 1 381 ? 19.433 65.050 55.574 1.00 28.70 381 ALA A O 1
ATOM 2864 N N . HIS A 1 382 ? 17.719 66.460 55.230 1.00 27.20 382 HIS A N 1
ATOM 2865 C CA . HIS A 1 382 ? 16.762 65.659 55.978 1.00 27.05 382 HIS A CA 1
ATOM 2866 C C . HIS A 1 382 ? 16.060 64.594 55.164 1.00 28.71 382 HIS A C 1
ATOM 2867 O O . HIS A 1 382 ? 15.359 63.759 55.735 1.00 28.78 382 HIS A O 1
ATOM 2874 N N . LEU A 1 383 ? 16.203 64.630 53.840 1.00 26.13 383 LEU A N 1
ATOM 2875 C CA . LEU A 1 383 ? 15.545 63.629 52.999 1.00 25.87 383 LEU A CA 1
ATOM 2876 C C . LEU A 1 383 ? 16.362 62.339 53.032 1.00 25.29 383 LEU A C 1
ATOM 2877 O O . LEU A 1 383 ? 17.196 62.077 52.164 1.00 26.52 383 LEU A O 1
ATOM 2882 N N . ILE A 1 384 ? 16.138 61.558 54.084 1.00 25.97 384 ILE A N 1
ATOM 2883 C CA . ILE A 1 384 ? 16.906 60.349 54.344 1.00 22.98 384 ILE A CA 1
ATOM 2884 C C . ILE A 1 384 ? 16.284 59.171 53.635 1.00 21.48 384 ILE A C 1
ATOM 2885 O O . ILE A 1 384 ? 16.969 58.427 52.934 1.00 23.56 384 ILE A O 1
ATOM 2890 N N . GLN A 1 385 ? 14.995 58.969 53.860 1.00 23.36 385 GLN A N 1
ATOM 2891 C CA . GLN A 1 385 ? 14.279 57.904 53.169 1.00 24.77 385 GLN A CA 1
ATOM 2892 C C . GLN A 1 385 ? 14.080 58.354 51.722 1.00 24.66 385 GLN A C 1
ATOM 2893 O O . GLN A 1 385 ? 13.935 59.552 51.458 1.00 22.91 385 GLN A O 1
ATOM 2899 N N . PRO A 1 386 ? 14.110 57.411 50.768 1.00 22.94 386 PRO A N 1
ATOM 2900 C CA . PRO A 1 386 ? 13.943 57.713 49.342 1.00 21.98 386 PRO A CA 1
ATOM 2901 C C . PRO A 1 386 ? 12.780 58.670 49.126 1.00 21.21 386 PRO A C 1
ATOM 2902 O O . PRO A 1 386 ? 11.637 58.354 49.467 1.00 21.99 386 PRO A O 1
ATOM 2906 N N . THR A 1 387 ? 13.067 59.838 48.563 1.00 20.34 387 THR A N 1
ATOM 2907 C CA . THR A 1 387 ? 12.046 60.864 48.409 1.00 21.85 387 THR A CA 1
ATOM 2908 C C . THR A 1 387 ? 12.128 61.586 47.068 1.00 21.24 387 THR A C 1
ATOM 2909 O O . THR A 1 387 ? 13.218 61.922 46.616 1.00 20.97 387 THR A O 1
ATOM 2913 N N . PHE A 1 388 ? 10.970 61.822 46.451 1.00 20.18 388 PHE A N 1
ATOM 2914 C CA . PHE A 1 388 ? 10.861 62.623 45.230 1.00 20.46 388 PHE A CA 1
ATOM 2915 C C . PHE A 1 388 ? 10.378 63.994 45.648 1.00 19.52 388 PHE A C 1
ATOM 2916 O O . PHE A 1 388 ? 9.441 64.101 46.439 1.00 22.30 388 PHE A O 1
ATOM 2924 N N . ILE A 1 389 ? 11.021 65.030 45.127 1.00 17.14 389 ILE A N 1
ATOM 2925 C CA . ILE A 1 389 ? 10.639 66.406 45.396 1.00 16.84 389 ILE A CA 1
ATOM 2926 C C . ILE A 1 389 ? 10.237 67.011 44.061 1.00 19.65 389 ILE A C 1
ATOM 2927 O O . ILE A 1 389 ? 11.061 67.106 43.151 1.00 20.45 389 ILE A O 1
ATOM 2932 N N . THR A 1 390 ? 8.979 67.424 43.957 1.00 19.94 390 THR A N 1
ATOM 2933 C CA . THR A 1 390 ? 8.426 67.962 42.724 1.00 19.42 390 THR A CA 1
ATOM 2934 C C . THR A 1 390 ? 8.276 69.488 42.723 1.00 21.85 390 THR A C 1
ATOM 2935 O O . THR A 1 390 ? 8.612 70.175 43.698 1.00 21.29 390 THR A O 1
ATOM 2939 N N . GLU A 1 391 ? 7.782 70.006 41.603 1.00 19.67 391 GLU A N 1
ATOM 2940 C CA . GLU A 1 391 ? 7.490 71.421 41.431 1.00 19.23 391 GLU A CA 1
ATOM 2941 C C . GLU A 1 391 ? 8.694 72.354 41.418 1.00 21.82 391 GLU A C 1
ATOM 2942 O O . GLU A 1 391 ? 8.648 73.445 41.990 1.00 24.03 391 GLU A O 1
ATOM 2948 N N . TYR A 1 392 ? 9.761 71.956 40.735 1.00 23.41 392 TYR A N 1
ATOM 2949 C CA . TYR A 1 392 ? 10.929 72.821 40.625 1.00 20.23 392 TYR A CA 1
ATOM 2950 C C . TYR A 1 392 ? 10.591 74.070 39.811 1.00 22.01 392 TYR A C 1
ATOM 2951 O O . TYR A 1 392 ? 9.926 73.978 38.781 1.00 24.73 392 TYR A O 1
ATOM 2960 N N . PRO A 1 393 ? 10.969 75.262 40.302 1.00 21.53 393 PRO A N 1
ATOM 2961 C CA . PRO A 1 393 ? 10.665 76.503 39.581 1.00 21.31 393 PRO A CA 1
ATOM 2962 C C . PRO A 1 393 ? 11.260 76.522 38.167 1.00 24.58 393 PRO A C 1
ATOM 2963 O O . PRO A 1 393 ? 12.315 75.933 37.914 1.00 22.95 393 PRO A O 1
ATOM 2967 N N . ALA A 1 394 ? 10.593 77.239 37.269 1.00 23.31 394 ALA A N 1
ATOM 2968 C CA . ALA A 1 394 ? 11.015 77.346 35.881 1.00 24.38 394 ALA A CA 1
ATOM 2969 C C . ALA A 1 394 ? 12.387 77.994 35.783 1.00 23.95 394 ALA A C 1
ATOM 2970 O O . ALA A 1 394 ? 13.248 77.529 35.039 1.00 25.81 394 ALA A O 1
ATOM 2972 N N . GLU A 1 395 ? 12.618 79.019 36.593 1.00 23.83 395 GLU A N 1
ATOM 2973 C CA . GLU A 1 395 ? 13.894 79.722 36.571 1.00 22.96 395 GLU A CA 1
ATOM 2974 C C . GLU A 1 395 ? 15.112 78.806 36.671 1.00 21.79 395 GLU A C 1
ATOM 2975 O O . GLU A 1 395 ? 16.138 79.053 36.035 1.00 23.55 395 GLU A O 1
ATOM 2981 N N . VAL A 1 396 ? 15.002 77.757 37.476 1.00 20.16 396 VAL A N 1
ATOM 2982 C CA . VAL A 1 396 ? 16.125 76.857 37.701 1.00 19.61 396 VAL A CA 1
ATOM 2983 C C . VAL A 1 396 ? 16.022 75.580 36.863 1.00 21.07 396 VAL A C 1
ATOM 2984 O O . VAL A 1 396 ? 16.819 74.659 37.028 1.00 22.29 396 VAL A O 1
ATOM 2988 N N . SER A 1 397 ? 15.054 75.539 35.952 1.00 20.45 397 SER A N 1
ATOM 2989 C CA . SER A 1 397 ? 14.820 74.356 35.123 1.00 20.05 397 SER A CA 1
ATOM 2990 C C . SER A 1 397 ? 14.624 74.808 33.668 1.00 19.04 397 SER A C 1
ATOM 2991 O O . SER A 1 397 ? 13.550 74.620 33.090 1.00 18.92 397 SER A O 1
ATOM 2994 N N . PRO A 1 398 ? 15.678 75.369 33.044 1.00 20.02 398 PRO A N 1
ATOM 2995 C CA . PRO A 1 398 ? 15.588 75.884 31.668 1.00 20.46 398 PRO A CA 1
ATOM 2996 C C . PRO A 1 398 ? 15.276 74.868 30.564 1.00 19.79 398 PRO A C 1
ATOM 2997 O O . PRO A 1 398 ? 14.958 75.259 29.442 1.00 21.99 398 PRO A O 1
ATOM 3001 N N . LEU A 1 399 ? 15.358 73.579 30.883 1.00 16.68 399 LEU A N 1
ATOM 3002 C CA . LEU A 1 399 ? 15.147 72.519 29.904 1.00 17.80 399 LEU A CA 1
ATOM 3003 C C . LEU A 1 399 ? 13.900 71.681 30.187 1.00 21.27 399 LEU A C 1
ATOM 3004 O O . LEU A 1 399 ? 13.644 70.695 29.494 1.00 22.86 399 LEU A O 1
ATOM 3009 N N . ALA A 1 400 ? 13.114 72.072 31.186 1.00 22.51 400 ALA A N 1
ATOM 3010 C CA . ALA A 1 400 ? 11.968 71.266 31.592 1.00 18.71 400 ALA A CA 1
ATOM 3011 C C . ALA A 1 400 ? 10.650 71.825 31.111 1.00 18.50 400 ALA A C 1
ATOM 3012 O O . ALA A 1 400 ? 10.473 73.038 31.023 1.00 17.70 400 ALA A O 1
ATOM 3014 N N . ARG A 1 401 ? 9.712 70.921 30.856 1.00 16.28 401 ARG A N 1
ATOM 3015 C CA . ARG A 1 401 ? 8.374 71.273 30.403 1.00 17.38 401 ARG A CA 1
ATOM 3016 C C . ARG A 1 401 ? 7.661 72.089 31.479 1.00 20.34 401 ARG A C 1
ATOM 3017 O O . ARG A 1 401 ? 7.732 71.749 32.656 1.00 21.73 401 ARG A O 1
ATOM 3025 N N . ARG A 1 402 ? 6.979 73.159 31.084 1.00 21.39 402 ARG A N 1
ATOM 3026 C CA . ARG A 1 402 ? 6.235 73.971 32.041 1.00 20.35 402 ARG A CA 1
ATOM 3027 C C . ARG A 1 402 ? 5.014 73.214 32.514 1.00 20.37 402 ARG A C 1
ATOM 3028 O O . ARG A 1 402 ? 4.448 72.401 31.786 1.00 23.05 402 ARG A O 1
ATOM 3036 N N . ASN A 1 403 ? 4.611 73.477 33.746 1.00 23.30 403 ASN A N 1
ATOM 3037 C CA . ASN A 1 403 ? 3.411 72.872 34.285 1.00 19.53 403 ASN A CA 1
ATOM 3038 C C . ASN A 1 403 ? 2.211 73.535 33.588 1.00 19.86 403 ASN A C 1
ATOM 3039 O O . ASN A 1 403 ? 2.195 74.752 33.404 1.00 20.48 403 ASN A O 1
ATOM 3044 N N . ASP A 1 404 ? 1.220 72.737 33.191 1.00 17.88 404 ASP A N 1
ATOM 3045 C CA . ASP A 1 404 ? 0.041 73.255 32.488 1.00 20.90 404 ASP A CA 1
ATOM 3046 C C . ASP A 1 404 ? -0.715 74.339 33.248 1.00 26.30 404 ASP A C 1
ATOM 3047 O O . ASP A 1 404 ? -1.245 75.275 32.641 1.00 25.98 404 ASP A O 1
ATOM 3052 N N . VAL A 1 405 ? -0.817 74.180 34.566 1.00 28.09 405 VAL A N 1
ATOM 3053 C CA . VAL A 1 405 ? -1.582 75.108 35.394 1.00 28.60 405 VAL A CA 1
ATOM 3054 C C . VAL A 1 405 ? -0.783 76.318 35.851 1.00 29.05 405 VAL A C 1
ATOM 3055 O O . VAL A 1 405 ? -1.309 77.430 35.898 1.00 32.45 405 VAL A O 1
ATOM 3059 N N . ASN A 1 406 ? 0.472 76.099 36.225 1.00 26.34 406 ASN A N 1
ATOM 3060 C CA . ASN A 1 406 ? 1.314 77.180 36.710 1.00 26.18 406 ASN A CA 1
ATOM 3061 C C . ASN A 1 406 ? 2.614 77.179 35.940 1.00 26.61 406 ASN A C 1
ATOM 3062 O O . ASN A 1 406 ? 3.531 76.434 36.259 1.00 27.34 406 ASN A O 1
ATOM 3067 N N . PRO A 1 407 ? 2.724 78.055 34.939 1.00 31.81 407 PRO A N 1
ATOM 3068 C CA . PRO A 1 407 ? 3.905 78.185 34.084 1.00 33.15 407 PRO A CA 1
ATOM 3069 C C . PRO A 1 407 ? 5.209 78.479 34.821 1.00 31.41 407 PRO A C 1
ATOM 3070 O O . PRO A 1 407 ? 6.290 78.273 34.267 1.00 31.24 407 PRO A O 1
ATOM 3074 N N . GLU A 1 408 ? 5.121 78.974 36.054 1.00 31.41 408 GLU A N 1
ATOM 3075 C CA . GLU A 1 408 ? 6.330 79.300 36.806 1.00 29.78 408 GLU A CA 1
ATOM 3076 C C . GLU A 1 408 ? 6.993 78.095 37.475 1.00 26.57 408 GLU A C 1
ATOM 3077 O O . GLU A 1 408 ? 8.064 78.229 38.074 1.00 29.51 408 GLU A O 1
ATOM 3083 N N . ILE A 1 409 ? 6.347 76.934 37.415 1.00 20.99 409 ILE A N 1
ATOM 3084 C CA . ILE A 1 409 ? 6.979 75.706 37.889 1.00 23.59 409 ILE A CA 1
ATOM 3085 C C . ILE A 1 409 ? 7.001 74.729 36.717 1.00 22.35 409 ILE A C 1
ATOM 3086 O O . ILE A 1 409 ? 6.250 74.886 35.749 1.00 22.01 409 ILE A O 1
ATOM 3091 N N . THR A 1 410 ? 7.860 73.724 36.801 1.00 20.30 410 THR A N 1
ATOM 3092 C CA . THR A 1 410 ? 7.999 72.763 35.726 1.00 20.29 410 THR A CA 1
ATOM 3093 C C . THR A 1 410 ? 7.689 71.351 36.196 1.00 22.67 410 THR A C 1
ATOM 3094 O O . THR A 1 410 ? 7.650 71.082 37.395 1.00 19.88 410 THR A O 1
ATOM 3098 N N . ASP A 1 411 ? 7.428 70.461 35.242 1.00 19.58 411 ASP A N 1
ATOM 3099 C CA . ASP A 1 411 ? 7.152 69.067 35.539 1.00 18.53 411 ASP A CA 1
ATOM 3100 C C . ASP A 1 411 ? 8.471 68.370 35.793 1.00 20.81 411 ASP A C 1
ATOM 3101 O O . ASP A 1 411 ? 8.871 67.456 35.058 1.00 22.31 411 ASP A O 1
ATOM 3106 N N . ARG A 1 412 ? 9.132 68.806 36.858 1.00 19.64 412 ARG A N 1
ATOM 3107 C CA . ARG A 1 412 ? 10.456 68.331 37.211 1.00 18.51 412 ARG A CA 1
ATOM 3108 C C . ARG A 1 412 ? 10.505 67.857 38.663 1.00 22.58 412 ARG A C 1
ATOM 3109 O O . ARG A 1 412 ? 9.829 68.405 39.539 1.00 22.55 412 ARG A O 1
ATOM 3117 N N . PHE A 1 413 ? 11.313 66.838 38.909 1.00 22.39 413 PHE A N 1
ATOM 3118 C CA . PHE A 1 413 ? 11.540 66.352 40.251 1.00 19.56 413 PHE A CA 1
ATOM 3119 C C . PHE A 1 413 ? 13.020 66.076 40.432 1.00 22.91 413 PHE A C 1
ATOM 3120 O O . PHE A 1 413 ? 13.779 65.948 39.459 1.00 21.07 413 PHE A O 1
ATOM 3128 N N . GLU A 1 414 ? 13.435 66.041 41.686 1.00 21.48 414 GLU A N 1
ATOM 3129 C CA . GLU A 1 414 ? 14.740 65.523 42.033 1.00 20.86 414 GLU A CA 1
ATOM 3130 C C . GLU A 1 414 ? 14.443 64.489 43.098 1.00 20.16 414 GLU A C 1
ATOM 3131 O O . GLU A 1 414 ? 13.383 64.531 43.718 1.00 20.67 414 GLU A O 1
ATOM 3137 N N . PHE A 1 415 ? 15.273 63.470 43.211 1.00 17.66 415 PHE A N 1
ATOM 3138 C CA . PHE A 1 415 ? 15.025 62.514 44.253 1.00 19.54 415 PHE A CA 1
ATOM 3139 C C . PHE A 1 415 ? 16.259 62.341 45.106 1.00 22.77 415 PHE A C 1
ATOM 3140 O O . PHE A 1 415 ? 17.397 62.531 44.639 1.00 18.84 415 PHE A O 1
ATOM 3148 N N . PHE A 1 416 ? 16.002 62.121 46.393 1.00 23.40 416 PHE A N 1
ATOM 3149 C CA . PHE A 1 416 ? 17.035 62.102 47.415 1.00 22.44 416 PHE A CA 1
ATOM 3150 C C . PHE A 1 416 ? 16.945 60.837 48.245 1.00 21.25 416 PHE A C 1
ATOM 3151 O O . PHE A 1 416 ? 15.870 60.254 48.416 1.00 21.41 416 PHE A O 1
ATOM 3159 N N . ILE A 1 417 ? 18.104 60.382 48.693 1.00 22.11 417 ILE A N 1
ATOM 3160 C CA . ILE A 1 417 ? 18.213 59.223 49.560 1.00 23.33 417 ILE A CA 1
ATOM 3161 C C . ILE A 1 417 ? 19.444 59.512 50.413 1.00 26.06 417 ILE A C 1
ATOM 3162 O O . ILE A 1 417 ? 20.455 60.015 49.900 1.00 25.39 417 ILE A O 1
ATOM 3167 N N . GLY A 1 418 ? 19.331 59.262 51.717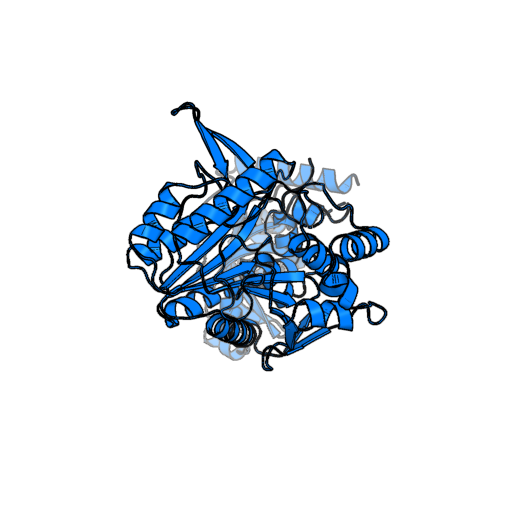 1.00 25.83 418 GLY A N 1
ATOM 3168 C CA . GLY A 1 418 ? 20.435 59.497 52.629 1.00 20.12 418 GLY A CA 1
ATOM 3169 C C . GLY A 1 418 ? 20.862 60.949 52.688 1.00 19.50 418 GLY A C 1
ATOM 3170 O O . GLY A 1 418 ? 22.040 61.236 52.927 1.00 22.29 418 GLY A O 1
ATOM 3171 N N . GLY A 1 419 ? 19.923 61.858 52.435 1.00 18.49 419 GLY A N 1
ATOM 3172 C CA . GLY A 1 419 ? 20.206 63.284 52.513 1.00 21.98 419 GLY A CA 1
ATOM 3173 C C . GLY A 1 419 ? 21.016 63.867 51.365 1.00 27.81 419 GLY A C 1
ATOM 3174 O O . GLY A 1 419 ? 21.504 65.000 51.465 1.00 27.62 419 GLY A O 1
ATOM 3175 N N . ARG A 1 420 ? 21.149 63.106 50.276 1.00 29.27 420 ARG A N 1
ATOM 3176 C CA . ARG A 1 420 ? 21.901 63.535 49.091 1.00 28.13 420 ARG A CA 1
ATOM 3177 C C . ARG A 1 420 ? 21.032 63.440 47.841 1.00 24.73 420 ARG A C 1
ATOM 3178 O O . ARG A 1 420 ? 20.156 62.572 47.746 1.00 21.43 420 ARG A O 1
ATOM 3186 N N . GLU A 1 421 ? 21.305 64.304 46.868 1.00 24.93 421 GLU A N 1
ATOM 3187 C CA . GLU A 1 421 ? 20.601 64.266 45.586 1.00 26.52 421 GLU A CA 1
ATOM 3188 C C . GLU A 1 421 ? 21.093 63.059 44.778 1.00 23.45 421 GLU A C 1
ATOM 3189 O O . GLU A 1 421 ? 22.291 62.932 44.516 1.00 22.77 421 GLU A O 1
ATOM 3195 N N . ILE A 1 422 ? 20.181 62.160 44.419 1.00 22.78 422 ILE A N 1
ATOM 3196 C CA . ILE A 1 422 ? 20.548 60.950 43.681 1.00 22.41 422 ILE A CA 1
ATOM 3197 C C . ILE A 1 422 ? 20.124 61.056 42.211 1.00 25.20 422 ILE A C 1
ATOM 3198 O O . ILE A 1 422 ? 20.773 60.501 41.331 1.00 24.46 422 ILE A O 1
ATOM 3203 N N . GLY A 1 423 ? 19.044 61.778 41.942 1.00 25.88 423 GLY A N 1
ATOM 3204 C CA . GLY A 1 423 ? 18.576 61.883 40.574 1.00 22.05 423 GLY A CA 1
ATOM 3205 C C . GLY A 1 423 ? 17.821 63.158 40.292 1.00 24.32 423 GLY A C 1
ATOM 3206 O O . GLY A 1 423 ? 17.371 63.851 41.212 1.00 21.22 423 GLY A O 1
ATOM 3207 N N . ASN A 1 424 ? 17.665 63.449 39.007 1.00 23.06 424 ASN A N 1
ATOM 3208 C CA . ASN A 1 424 ? 17.015 64.665 38.536 1.00 21.67 424 ASN A CA 1
ATOM 3209 C C . ASN A 1 424 ? 16.269 64.265 37.264 1.00 24.04 424 ASN A C 1
ATOM 3210 O O . ASN A 1 424 ? 16.862 63.702 36.340 1.00 23.10 424 ASN A O 1
ATOM 3215 N N . GLY A 1 425 ? 14.965 64.500 37.230 1.00 20.23 425 GLY A N 1
ATOM 3216 C CA . GLY A 1 425 ? 14.191 64.058 36.091 1.00 18.11 425 GLY A CA 1
ATOM 3217 C C . GLY A 1 425 ? 13.060 65.003 35.784 1.00 21.01 425 GLY A C 1
ATOM 3218 O O . GLY A 1 425 ? 12.575 65.711 36.664 1.00 18.31 425 GLY A O 1
ATOM 3219 N N . PHE A 1 426 ? 12.652 65.038 34.522 1.00 20.82 426 PHE A N 1
ATOM 3220 C CA . PHE A 1 426 ? 11.532 65.872 34.115 1.00 19.33 426 PHE A CA 1
ATOM 3221 C C . PHE A 1 426 ? 10.910 65.534 32.773 1.00 21.69 426 PHE A C 1
ATOM 3222 O O . PHE A 1 426 ? 11.502 64.825 31.945 1.00 20.14 426 PHE A O 1
ATOM 3230 N N . SER A 1 427 ? 9.673 65.980 32.604 1.00 18.95 427 SER A N 1
ATOM 3231 C CA . SER A 1 427 ? 9.040 65.954 31.302 1.00 19.18 427 SER A CA 1
ATOM 3232 C C . SER A 1 427 ? 9.839 67.006 30.517 1.00 21.09 427 SER A C 1
ATOM 3233 O O . SER A 1 427 ? 10.034 68.134 30.985 1.00 20.02 427 SER A O 1
ATOM 3236 N N . GLU A 1 428 ? 10.368 66.611 29.365 1.00 20.28 428 GLU A N 1
ATOM 3237 C CA . GLU A 1 428 ? 11.244 67.476 28.578 1.00 17.80 428 GLU A CA 1
ATOM 3238 C C . GLU A 1 428 ? 10.552 68.631 27.892 1.00 15.73 428 GLU A C 1
ATOM 3239 O O . GLU A 1 428 ? 9.408 68.507 27.447 1.00 17.26 428 GLU A O 1
ATOM 3245 N N . LEU A 1 429 ? 11.256 69.753 27.795 1.00 16.51 429 LEU A N 1
ATOM 3246 C CA . LEU A 1 429 ? 10.744 70.924 27.095 1.00 17.57 429 LEU A CA 1
ATOM 3247 C C . LEU A 1 429 ? 10.906 70.688 25.595 1.00 20.34 429 LEU A C 1
ATOM 3248 O O . LEU A 1 429 ? 12.029 70.651 25.086 1.00 19.89 429 LEU A O 1
ATOM 3253 N N . ASN A 1 430 ? 9.794 70.499 24.896 1.00 19.52 430 ASN A N 1
ATOM 3254 C CA . ASN A 1 430 ? 9.839 70.299 23.451 1.00 20.71 430 ASN A CA 1
ATOM 3255 C C . ASN A 1 430 ? 9.228 71.488 22.702 1.00 21.69 430 ASN A C 1
ATOM 3256 O O . ASN A 1 430 ? 8.879 71.382 21.530 1.00 21.97 430 ASN A O 1
ATOM 3261 N N . ASP A 1 431 ? 9.109 72.614 23.401 1.00 20.42 431 ASP A N 1
ATOM 3262 C CA . ASP A 1 431 ? 8.602 73.863 22.844 1.00 18.88 431 ASP A CA 1
ATOM 3263 C C . ASP A 1 431 ? 9.826 74.702 22.459 1.00 22.63 431 ASP A C 1
ATOM 3264 O O . ASP A 1 431 ? 10.385 75.412 23.297 1.00 24.20 431 ASP A O 1
ATOM 3269 N N . ALA A 1 432 ? 10.221 74.636 21.188 1.00 22.13 432 ALA A N 1
ATOM 3270 C CA . ALA A 1 432 ? 11.411 75.328 20.684 1.00 20.19 432 ALA A CA 1
ATOM 3271 C C . ALA A 1 432 ? 11.453 76.824 20.984 1.00 18.83 432 ALA A C 1
ATOM 3272 O O . ALA A 1 432 ? 12.480 77.351 21.411 1.00 19.00 432 ALA A O 1
ATOM 3274 N N . GLU A 1 433 ? 10.344 77.514 20.758 1.00 19.97 433 GLU A N 1
ATOM 3275 C CA . GLU A 1 433 ? 10.287 78.954 21.008 1.00 22.02 433 GLU A CA 1
ATOM 3276 C C . GLU A 1 433 ? 10.486 79.269 22.496 1.00 23.09 433 GLU A C 1
ATOM 3277 O O . GLU A 1 433 ? 11.189 80.220 22.848 1.00 24.16 433 GLU A O 1
ATOM 3283 N N . ASP A 1 434 ? 9.901 78.447 23.363 1.00 22.00 434 ASP A N 1
ATOM 3284 C CA . ASP A 1 434 ? 10.060 78.619 24.805 1.00 21.18 434 ASP A CA 1
ATOM 3285 C C . ASP A 1 434 ? 11.516 78.340 25.181 1.00 20.22 434 ASP A C 1
ATOM 3286 O O . ASP A 1 434 ? 12.135 79.115 25.916 1.00 19.93 434 ASP A O 1
ATOM 3291 N N . GLN A 1 435 ? 12.079 77.268 24.627 1.00 18.55 435 GLN A N 1
ATOM 3292 C CA . GLN A 1 435 ? 13.471 76.912 24.889 1.00 19.29 435 GLN A CA 1
ATOM 3293 C C . GLN A 1 435 ? 14.424 78.045 24.522 1.00 21.88 435 GLN A C 1
ATOM 3294 O O . GLN A 1 435 ? 15.382 78.325 25.249 1.00 22.97 435 GLN A O 1
ATOM 3300 N N . ALA A 1 436 ? 14.161 78.695 23.390 1.00 23.15 436 ALA A N 1
ATOM 3301 C CA . ALA A 1 436 ? 14.994 79.803 22.942 1.00 22.42 436 ALA A CA 1
ATOM 3302 C C . ALA A 1 436 ? 14.904 80.940 23.955 1.00 21.91 436 ALA A C 1
ATOM 3303 O O . ALA A 1 436 ? 15.922 81.487 24.381 1.00 22.31 436 ALA A O 1
ATOM 3305 N N . GLU A 1 437 ? 13.685 81.279 24.360 1.00 22.98 437 GLU A N 1
ATOM 3306 C CA . GLU A 1 437 ? 13.486 82.336 25.351 1.00 25.95 437 GLU A CA 1
ATOM 3307 C C . GLU A 1 437 ? 14.204 82.021 26.661 1.00 23.76 437 GLU A C 1
ATOM 3308 O O . GLU A 1 437 ? 14.887 82.878 27.220 1.00 26.89 437 GLU A O 1
ATOM 3314 N N . ARG A 1 438 ? 14.102 80.775 27.112 1.00 22.13 438 ARG A N 1
ATOM 3315 C CA . ARG A 1 438 ? 14.746 80.353 28.351 1.00 21.72 438 ARG A CA 1
ATOM 3316 C C . ARG A 1 438 ? 16.268 80.353 28.262 1.00 23.99 438 ARG A C 1
ATOM 3317 O O . ARG A 1 438 ? 16.952 80.650 29.248 1.00 25.48 438 ARG A O 1
ATOM 3325 N N . PHE A 1 439 ? 16.801 80.037 27.082 1.00 25.27 439 PHE A N 1
ATOM 3326 C CA . PHE A 1 439 ? 18.239 80.135 26.843 1.00 23.44 439 PHE A CA 1
ATOM 3327 C C . PHE A 1 439 ? 18.621 81.610 26.926 1.00 23.47 439 PHE A C 1
ATOM 3328 O O . PHE A 1 439 ? 19.664 81.965 27.468 1.00 24.57 439 PHE A O 1
ATOM 3336 N N . GLN A 1 440 ? 17.783 82.475 26.367 1.00 23.97 440 GLN A N 1
ATOM 3337 C CA . GLN A 1 440 ? 18.087 83.895 26.389 1.00 27.06 440 GLN A CA 1
ATOM 3338 C C . GLN A 1 440 ? 18.149 84.393 27.826 1.00 29.21 440 GLN A C 1
ATOM 3339 O O . GLN A 1 440 ? 19.067 85.132 28.192 1.00 30.62 440 GLN A O 1
ATOM 3345 N N . GLU A 1 441 ? 17.206 83.948 28.651 1.00 28.06 441 GLU A N 1
ATOM 3346 C CA . GLU A 1 441 ? 17.187 84.334 30.059 1.00 27.89 441 GLU A CA 1
ATOM 3347 C C . GLU A 1 441 ? 18.464 83.885 30.749 1.00 27.35 441 GLU A C 1
ATOM 3348 O O . GLU A 1 441 ? 19.031 84.629 31.552 1.00 27.52 441 GLU A O 1
ATOM 3354 N N . GLN A 1 442 ? 18.932 82.684 30.412 1.00 26.74 442 GLN A N 1
ATOM 3355 C CA . GLN A 1 442 ? 20.176 82.156 30.970 1.00 25.51 442 GLN A CA 1
ATOM 3356 C C . GLN A 1 442 ? 21.377 82.988 30.536 1.00 28.68 442 GLN A C 1
ATOM 3357 O O . GLN A 1 442 ? 22.324 83.163 31.304 1.00 28.85 442 GLN A O 1
ATOM 3363 N N . VAL A 1 443 ? 21.326 83.513 29.313 1.00 29.66 443 VAL A N 1
ATOM 3364 C CA . VAL A 1 443 ? 22.383 84.376 28.797 1.00 30.04 443 VAL A CA 1
ATOM 3365 C C . VAL A 1 443 ? 22.373 85.684 29.579 1.00 31.01 443 VAL A C 1
ATOM 3366 O O . VAL A 1 443 ? 23.427 86.220 29.917 1.00 34.14 443 VAL A O 1
ATOM 3370 N N . ASN A 1 444 ? 21.178 86.189 29.870 1.00 30.97 444 ASN A N 1
ATOM 3371 C CA . ASN A 1 444 ? 21.033 87.404 30.671 1.00 33.14 444 ASN A CA 1
ATOM 3372 C C . ASN A 1 444 ? 21.560 87.180 32.089 1.00 34.99 444 ASN A C 1
ATOM 3373 O O . ASN A 1 444 ? 22.242 88.040 32.646 1.00 34.45 444 ASN A O 1
ATOM 3378 N N . ALA A 1 445 ? 21.248 86.022 32.667 1.00 34.66 445 ALA A N 1
ATOM 3379 C CA . ALA A 1 445 ? 21.716 85.681 34.003 1.00 36.02 445 ALA A CA 1
ATOM 3380 C C . ALA A 1 445 ? 23.237 85.689 34.066 1.00 39.16 445 ALA A C 1
ATOM 3381 O O . ALA A 1 445 ? 23.810 86.208 35.022 1.00 42.10 445 ALA A O 1
ATOM 3383 N N . LYS A 1 446 ? 23.895 85.116 33.061 1.00 40.90 446 LYS A N 1
ATOM 3384 C CA . LYS A 1 446 ? 25.355 85.118 33.032 1.00 43.66 446 LYS A CA 1
ATOM 3385 C C . LYS A 1 446 ? 25.888 86.542 32.956 1.00 43.94 446 LYS A C 1
ATOM 3386 O O . LYS A 1 446 ? 26.840 86.889 33.652 1.00 45.78 446 LYS A O 1
ATOM 3392 N N . ALA A 1 447 ? 25.254 87.365 32.126 1.00 44.61 447 ALA A N 1
ATOM 3393 C CA . ALA A 1 447 ? 25.624 88.770 31.989 1.00 47.20 447 ALA A CA 1
ATOM 3394 C C . ALA A 1 447 ? 25.465 89.496 33.326 1.00 49.03 447 ALA A C 1
ATOM 3395 O O . ALA A 1 447 ? 26.169 90.467 33.605 1.00 52.05 447 ALA A O 1
ATOM 3397 N N . ALA A 1 448 ? 24.533 89.016 34.145 1.00 48.00 448 ALA A N 1
ATOM 3398 C CA . ALA A 1 448 ? 24.285 89.593 35.461 1.00 44.30 448 ALA A CA 1
ATOM 3399 C C . ALA A 1 448 ? 25.120 88.939 36.575 1.00 43.69 448 ALA A C 1
ATOM 3400 O O . ALA A 1 448 ? 24.880 89.185 37.763 1.00 44.79 448 ALA A O 1
ATOM 3402 N N . GLY A 1 449 ? 26.079 88.093 36.201 1.00 40.94 449 GLY A N 1
ATOM 3403 C CA . GLY A 1 449 ? 26.949 87.482 37.195 1.00 39.54 449 GLY A CA 1
ATOM 3404 C C . GLY A 1 449 ? 26.861 85.980 37.431 1.00 40.47 449 GLY A C 1
ATOM 3405 O O . GLY A 1 449 ? 27.690 85.429 38.166 1.00 39.42 449 GLY A O 1
ATOM 3406 N N . ASP A 1 450 ? 25.873 85.307 36.838 1.00 38.24 450 ASP A N 1
ATOM 3407 C CA . ASP A 1 450 ? 25.733 83.864 37.023 1.00 36.90 450 ASP A CA 1
ATOM 3408 C C . ASP A 1 450 ? 26.727 83.081 36.161 1.00 39.47 450 ASP A C 1
ATOM 3409 O O . ASP A 1 450 ? 26.425 82.706 35.029 1.00 38.82 450 ASP A O 1
ATOM 3414 N N . ASP A 1 451 ? 27.895 82.801 36.731 1.00 42.27 451 ASP A N 1
ATOM 3415 C CA . ASP A 1 451 ? 28.949 82.063 36.041 1.00 44.28 451 ASP A CA 1
ATOM 3416 C C . ASP A 1 451 ? 28.532 80.645 35.633 1.00 45.63 451 ASP A C 1
ATOM 3417 O O . ASP A 1 451 ? 29.106 80.080 34.706 1.00 48.16 451 ASP A O 1
ATOM 3419 N N . GLU A 1 452 ? 27.541 80.076 36.319 1.00 44.61 452 GLU A N 1
ATOM 3420 C CA . GLU A 1 452 ? 27.054 78.725 36.011 1.00 41.17 452 GLU A CA 1
ATOM 3421 C C . GLU A 1 452 ? 25.829 78.674 35.072 1.00 37.02 452 GLU A C 1
ATOM 3422 O O . GLU A 1 452 ? 25.268 77.598 34.858 1.00 32.86 452 GLU A O 1
ATOM 3428 N N . ALA A 1 453 ? 25.389 79.813 34.543 1.00 32.74 453 ALA A N 1
ATOM 3429 C CA . ALA A 1 453 ? 24.210 79.827 33.672 1.00 30.08 453 ALA A CA 1
ATOM 3430 C C . ALA A 1 453 ? 24.504 79.126 32.349 1.00 30.09 453 ALA A C 1
ATOM 3431 O O . ALA A 1 453 ? 25.655 79.065 31.910 1.00 29.43 453 ALA A O 1
ATOM 3433 N N . MET A 1 454 ? 23.463 78.585 31.726 1.00 29.53 454 MET A N 1
ATOM 3434 C CA . MET A 1 454 ? 23.603 77.856 30.462 1.00 29.92 454 MET A CA 1
ATOM 3435 C C . MET A 1 454 ? 23.945 78.752 29.268 1.00 29.02 454 MET A C 1
ATOM 3436 O O . MET A 1 454 ? 23.568 79.926 29.235 1.00 26.89 454 MET A O 1
ATOM 3441 N N . PHE A 1 455 ? 24.681 78.197 28.307 1.00 29.63 455 PHE A N 1
ATOM 3442 C CA . PHE A 1 455 ? 25.027 78.915 27.075 1.00 28.84 455 PHE A CA 1
ATOM 3443 C C . PHE A 1 455 ? 23.883 78.765 26.081 1.00 27.41 455 PHE A C 1
ATOM 3444 O O . PHE A 1 455 ? 23.202 77.740 26.067 1.00 28.54 455 PHE A O 1
ATOM 3452 N N . TYR A 1 456 ? 23.690 79.761 25.226 1.00 27.61 456 TYR A N 1
ATOM 3453 C CA . TYR A 1 456 ? 22.681 79.651 24.186 1.00 25.97 456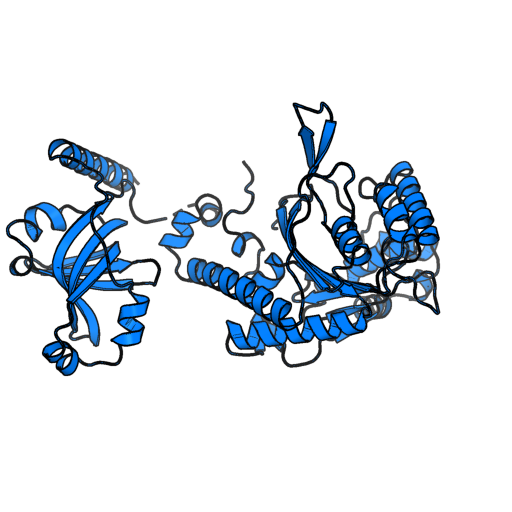 TYR A CA 1
ATOM 3454 C C . TYR A 1 456 ? 23.192 78.645 23.149 1.00 26.98 456 TYR A C 1
ATOM 3455 O O . TYR A 1 456 ? 24.341 78.727 22.704 1.00 27.34 456 TYR A O 1
ATOM 3464 N N . ASP A 1 457 ? 22.358 77.668 22.812 1.00 27.01 457 ASP A N 1
ATOM 3465 C CA . ASP A 1 457 ? 22.724 76.654 21.831 1.00 27.35 457 ASP A CA 1
ATOM 3466 C C . ASP A 1 457 ? 21.719 76.702 20.677 1.00 26.63 457 ASP A C 1
ATOM 3467 O O . ASP A 1 457 ? 20.655 76.076 20.731 1.00 25.76 457 ASP A O 1
ATOM 3472 N N . GLU A 1 458 ? 22.070 77.430 19.626 1.00 27.12 458 GLU A N 1
ATOM 3473 C CA . GLU A 1 458 ? 21.191 77.569 18.473 1.00 27.94 458 GLU A CA 1
ATOM 3474 C C . GLU A 1 458 ? 20.846 76.248 17.806 1.00 23.85 458 GLU A C 1
ATOM 3475 O O . GLU A 1 458 ? 19.686 76.012 17.464 1.00 24.15 458 GLU A O 1
ATOM 3481 N N . ASP A 1 459 ? 21.843 75.391 17.604 1.00 20.71 459 ASP A N 1
ATOM 3482 C CA . ASP A 1 459 ? 21.588 74.114 16.956 1.00 21.42 459 ASP A CA 1
ATOM 3483 C C . ASP A 1 459 ? 20.583 73.282 17.735 1.00 23.45 459 ASP A C 1
ATOM 3484 O O . ASP A 1 459 ? 19.767 72.569 17.135 1.00 24.88 459 ASP A O 1
ATOM 3489 N N . TYR A 1 460 ? 20.630 73.372 19.065 1.00 24.29 460 TYR A N 1
ATOM 3490 C CA . TYR A 1 460 ? 19.685 72.627 19.884 1.00 18.14 460 TYR A CA 1
ATOM 3491 C C . TYR A 1 460 ? 18.275 73.153 19.656 1.00 15.67 460 TYR A C 1
ATOM 3492 O O . TYR A 1 460 ? 17.334 72.371 19.508 1.00 18.92 460 TYR A O 1
ATOM 3501 N N . VAL A 1 461 ? 18.128 74.472 19.593 1.00 15.50 461 VAL A N 1
ATOM 3502 C CA . VAL A 1 461 ? 16.826 75.063 19.302 1.00 16.50 461 VAL A CA 1
ATOM 3503 C C . VAL A 1 461 ? 16.335 74.595 17.934 1.00 18.69 461 VAL A C 1
ATOM 3504 O O . VAL A 1 461 ? 15.166 74.240 17.774 1.00 20.84 461 VAL A O 1
ATOM 3508 N N . THR A 1 462 ? 17.241 74.567 16.959 1.00 19.79 462 THR A N 1
ATOM 3509 C CA . THR A 1 462 ? 16.923 74.089 15.610 1.00 20.88 462 THR A CA 1
ATOM 3510 C C . THR A 1 462 ? 16.416 72.644 15.653 1.00 21.19 462 THR A C 1
ATOM 3511 O O . THR A 1 462 ? 15.402 72.315 15.024 1.00 22.55 462 THR A O 1
ATOM 3515 N N . ALA A 1 463 ? 17.098 71.791 16.416 1.00 18.42 463 ALA A N 1
ATOM 3516 C CA . ALA A 1 463 ? 16.676 70.400 16.558 1.00 14.85 463 ALA A CA 1
ATOM 3517 C C . ALA A 1 463 ? 15.247 70.333 17.070 1.00 17.40 463 ALA A C 1
ATOM 3518 O O . ALA A 1 463 ? 14.432 69.559 16.560 1.00 18.90 463 ALA A O 1
ATOM 3520 N N . LEU A 1 464 ? 14.924 71.169 18.054 1.00 17.73 464 LEU A N 1
ATOM 3521 C CA . LEU A 1 464 ? 13.563 71.204 18.596 1.00 22.07 464 LEU A CA 1
ATOM 3522 C C . LEU A 1 464 ? 12.550 71.712 17.564 1.00 22.35 464 LEU A C 1
ATOM 3523 O O . LEU A 1 464 ? 11.378 71.321 17.587 1.00 22.98 464 LEU A O 1
ATOM 3528 N N . GLU A 1 465 ? 12.993 72.577 16.655 1.00 21.23 465 GLU A N 1
ATOM 3529 C CA . GLU A 1 465 ? 12.110 73.051 15.594 1.00 19.49 465 GLU A CA 1
ATOM 3530 C C . GLU A 1 465 ? 11.744 71.923 14.633 1.00 18.30 465 GLU A C 1
ATOM 3531 O O . GLU A 1 465 ? 10.676 71.946 14.036 1.00 22.79 465 GLU A O 1
ATOM 3537 N N . TYR A 1 466 ? 12.602 70.914 14.507 1.00 16.50 466 TYR A N 1
ATOM 3538 C CA . TYR A 1 466 ? 12.257 69.755 13.692 1.00 18.73 466 TYR A CA 1
ATOM 3539 C C . TYR A 1 466 ? 11.251 68.870 14.410 1.00 21.26 466 TYR A C 1
ATOM 3540 O O . TYR A 1 466 ? 10.554 68.070 13.778 1.00 21.53 466 TYR A O 1
ATOM 3549 N N . GLY A 1 467 ? 11.170 69.016 15.732 1.00 22.23 467 GLY A N 1
ATOM 3550 C CA . GLY A 1 467 ? 10.157 68.297 16.492 1.00 18.96 467 GLY A CA 1
ATOM 3551 C C . GLY A 1 467 ? 10.664 67.196 17.410 1.00 23.08 467 GLY A C 1
ATOM 3552 O O . GLY A 1 467 ? 11.071 66.120 16.958 1.00 18.95 467 GLY A O 1
ATOM 3553 N N . LEU A 1 468 ? 10.646 67.473 18.709 1.00 19.58 468 LEU A N 1
ATOM 3554 C CA . LEU A 1 468 ? 10.998 66.483 19.716 1.00 18.34 468 LEU A CA 1
ATOM 3555 C C . LEU A 1 468 ? 9.682 65.900 20.233 1.00 18.20 468 LEU A C 1
ATOM 3556 O O . LEU A 1 468 ? 8.778 66.642 20.636 1.00 19.81 468 LEU A O 1
ATOM 3561 N N . PRO A 1 469 ? 9.514 64.571 20.159 1.00 15.97 469 PRO A N 1
ATOM 3562 C CA . PRO A 1 469 ? 8.275 63.980 20.669 1.00 17.88 469 PRO A CA 1
ATOM 3563 C C . PRO A 1 469 ? 8.139 64.324 22.160 1.00 20.03 469 PRO A C 1
ATOM 3564 O O . PRO A 1 469 ? 9.133 64.677 22.809 1.00 18.70 469 PRO A O 1
ATOM 3568 N N . PRO A 1 470 ? 6.914 64.303 22.705 1.00 18.91 470 PRO A N 1
ATOM 3569 C CA . PRO A 1 470 ? 6.831 64.569 24.146 1.00 19.28 470 PRO A CA 1
ATOM 3570 C C . PRO A 1 470 ? 7.739 63.496 24.762 1.00 18.22 470 PRO A C 1
ATOM 3571 O O . PRO A 1 470 ? 7.733 62.349 24.301 1.00 19.04 470 PRO A O 1
ATOM 3575 N N . THR A 1 471 ? 8.543 63.860 25.753 1.00 19.44 471 THR A N 1
ATOM 3576 C CA . THR A 1 471 ? 9.553 62.940 26.274 1.00 20.44 471 THR A CA 1
ATOM 3577 C C . THR A 1 471 ? 9.796 63.161 27.770 1.00 22.19 471 THR A C 1
ATOM 3578 O O . THR A 1 471 ? 9.538 64.248 28.284 1.00 21.71 471 THR A O 1
ATOM 3582 N N . ALA A 1 472 ? 10.264 62.125 28.463 1.00 20.75 472 ALA A N 1
ATOM 3583 C CA . ALA A 1 472 ? 10.666 62.245 29.866 1.00 21.86 472 ALA A CA 1
ATOM 3584 C C . ALA A 1 472 ? 12.120 61.807 29.973 1.00 20.03 472 ALA A C 1
ATOM 3585 O O . ALA A 1 472 ? 12.500 60.771 29.425 1.00 20.46 472 ALA A O 1
ATOM 3587 N N . GLY A 1 473 ? 12.938 62.610 30.639 1.00 18.73 473 GLY A N 1
ATOM 3588 C CA . GLY A 1 473 ? 14.337 62.265 30.797 1.00 19.10 473 GLY A CA 1
ATOM 3589 C C . GLY A 1 473 ? 14.730 62.258 32.260 1.00 20.20 473 GLY A C 1
ATOM 3590 O O . GLY A 1 473 ? 14.181 63.019 33.057 1.00 19.54 473 GLY A O 1
ATOM 3591 N N . LEU A 1 474 ? 15.733 61.462 32.601 1.00 19.06 474 LEU A N 1
ATOM 3592 C CA . LEU A 1 474 ? 16.144 61.302 33.985 1.00 20.72 474 LEU A CA 1
ATOM 3593 C C . LEU A 1 474 ? 17.644 61.118 34.054 1.00 21.32 474 LEU A C 1
ATOM 3594 O O . LEU A 1 474 ? 18.219 60.400 33.239 1.00 19.34 474 LEU A O 1
ATOM 3599 N N . GLY A 1 475 ? 18.271 61.798 35.007 1.00 21.16 475 GLY A N 1
ATOM 3600 C CA . GLY A 1 475 ? 19.688 61.620 35.267 1.00 19.35 475 GLY A CA 1
ATOM 3601 C C . GLY A 1 475 ? 19.826 61.035 36.668 1.00 21.90 475 GLY A C 1
ATOM 3602 O O . GLY A 1 475 ? 19.127 61.464 37.588 1.00 21.48 475 GLY A O 1
ATOM 3603 N N . ILE A 1 476 ? 20.670 60.021 36.819 1.00 19.48 476 ILE A N 1
ATOM 3604 C CA . ILE A 1 476 ? 20.894 59.380 38.106 1.00 21.59 476 ILE A CA 1
ATOM 3605 C C . ILE A 1 476 ? 22.391 59.338 38.388 1.00 24.96 476 ILE A C 1
ATOM 3606 O O . ILE A 1 476 ? 23.171 58.895 37.534 1.00 23.74 476 ILE A O 1
ATOM 3611 N N . GLY A 1 477 ? 22.787 59.849 39.557 1.00 23.25 477 GLY A N 1
ATOM 3612 C CA . GLY A 1 477 ? 24.180 59.830 39.973 1.00 20.24 477 GLY A CA 1
ATOM 3613 C C . GLY A 1 477 ? 24.572 58.407 40.311 1.00 22.90 477 GLY A C 1
ATOM 3614 O O . GLY A 1 477 ? 24.118 57.850 41.313 1.00 24.35 477 GLY A O 1
ATOM 3615 N N . ILE A 1 478 ? 25.400 57.804 39.467 1.00 21.98 478 ILE A N 1
ATOM 3616 C CA . ILE A 1 478 ? 25.763 56.409 39.644 1.00 20.78 478 ILE A CA 1
ATOM 3617 C C . ILE A 1 478 ? 26.661 56.205 40.860 1.00 20.27 478 ILE A C 1
ATOM 3618 O O . ILE A 1 478 ? 26.512 55.217 41.571 1.00 19.29 478 ILE A O 1
ATOM 3623 N N . ASP A 1 479 ? 27.574 57.135 41.115 1.00 20.05 479 ASP A N 1
ATOM 3624 C CA . ASP A 1 479 ? 28.470 56.983 42.260 1.00 23.93 479 ASP A CA 1
ATOM 3625 C C . ASP A 1 479 ? 27.684 57.029 43.572 1.00 25.41 479 ASP A C 1
ATOM 3626 O O . ASP A 1 479 ? 27.881 56.190 44.453 1.00 27.66 479 ASP A O 1
ATOM 3631 N N . ARG A 1 480 ? 26.767 57.982 43.681 1.00 23.63 480 ARG A N 1
ATOM 3632 C CA . ARG A 1 480 ? 25.922 58.074 44.863 1.00 23.79 480 ARG A CA 1
ATOM 3633 C C . ARG A 1 480 ? 25.061 56.837 45.035 1.00 27.04 480 ARG A C 1
ATOM 3634 O O . ARG A 1 480 ? 24.928 56.315 46.141 1.00 29.85 480 ARG A O 1
ATOM 3642 N N . MET A 1 481 ? 24.513 56.335 43.935 1.00 26.08 481 MET A N 1
ATOM 3643 C CA . MET A 1 481 ? 23.746 55.102 43.980 1.00 24.90 481 MET A CA 1
ATOM 3644 C C . MET A 1 481 ? 24.604 53.954 44.514 1.00 25.62 481 MET A C 1
ATOM 3645 O O . MET A 1 481 ? 24.131 53.146 45.310 1.00 26.85 481 MET A O 1
ATOM 3650 N N . ILE A 1 482 ? 25.863 53.885 44.091 1.00 25.34 482 ILE A N 1
ATOM 3651 C CA . ILE A 1 482 ? 26.753 52.809 44.532 1.00 26.47 482 ILE A CA 1
ATOM 3652 C C . ILE A 1 482 ? 26.985 52.893 46.044 1.00 26.15 482 ILE A C 1
ATOM 3653 O O . ILE A 1 482 ? 27.034 51.871 46.718 1.00 24.70 482 ILE A O 1
ATOM 3658 N N . MET A 1 483 ? 27.113 54.113 46.562 1.00 26.36 483 MET A N 1
ATOM 3659 C CA . MET A 1 483 ? 27.288 54.349 47.996 1.00 28.17 483 MET A CA 1
ATOM 3660 C C . MET A 1 483 ? 26.159 53.707 48.790 1.00 27.61 483 MET A C 1
ATOM 3661 O O . MET A 1 483 ? 26.401 52.975 49.742 1.00 29.13 483 MET A O 1
ATOM 3666 N N . LEU A 1 484 ? 24.928 53.954 48.362 1.00 26.34 484 LEU A N 1
ATOM 3667 C CA . LEU A 1 484 ? 23.752 53.435 49.041 1.00 25.90 484 LEU A CA 1
ATOM 3668 C C . LEU A 1 484 ? 23.667 51.919 49.030 1.00 27.67 484 LEU A C 1
ATOM 3669 O O . LEU A 1 484 ? 23.033 51.333 49.896 1.00 31.40 484 LEU A O 1
ATOM 3674 N N . PHE A 1 485 ? 24.275 51.278 48.040 1.00 26.66 485 PHE A N 1
ATOM 3675 C CA . PHE A 1 485 ? 24.203 49.824 47.947 1.00 27.63 485 PHE A CA 1
ATOM 3676 C C . PHE A 1 485 ? 25.412 49.120 48.558 1.00 27.52 485 PHE A C 1
ATOM 3677 O O . PHE A 1 485 ? 25.446 47.890 48.615 1.00 27.43 485 PHE A O 1
ATOM 3685 N N . THR A 1 486 ? 26.416 49.888 48.976 1.00 26.13 486 THR A N 1
ATOM 3686 C CA . THR A 1 486 ? 27.623 49.307 49.563 1.00 28.19 486 THR A CA 1
ATOM 3687 C C . THR A 1 486 ? 27.938 49.860 50.958 1.00 30.40 486 THR A C 1
ATOM 3688 O O . THR A 1 486 ? 29.027 49.628 51.492 1.00 28.83 486 THR A O 1
ATOM 3692 N N . ASN A 1 487 ? 26.991 50.602 51.526 1.00 31.04 487 ASN A N 1
ATOM 3693 C CA . ASN A 1 487 ? 27.134 51.210 52.842 1.00 31.24 487 ASN A CA 1
ATOM 3694 C C . ASN A 1 487 ? 28.390 52.081 52.931 1.00 32.98 487 ASN A C 1
ATOM 3695 O O . ASN A 1 487 ? 29.091 52.078 53.947 1.00 36.95 487 ASN A O 1
ATOM 3700 N N . SER A 1 488 ? 28.678 52.817 51.861 1.00 30.48 488 SER A N 1
ATOM 3701 C CA . SER A 1 488 ? 29.826 53.722 51.821 1.00 27.99 488 SER A CA 1
ATOM 3702 C C . SER A 1 488 ? 29.302 55.120 52.126 1.00 28.69 488 SER A C 1
ATOM 3703 O O . SER A 1 488 ? 28.195 55.474 51.719 1.00 31.27 488 SER A O 1
ATOM 3706 N N . HIS A 1 489 ? 30.086 55.930 52.827 1.00 30.11 489 HIS A N 1
ATOM 3707 C CA . HIS A 1 489 ? 29.584 57.232 53.251 1.00 32.46 489 HIS A CA 1
ATOM 3708 C C . HIS A 1 489 ? 30.361 58.412 52.715 1.00 33.52 489 HIS A C 1
ATOM 3709 O O . HIS A 1 489 ? 30.123 59.562 53.089 1.00 35.14 489 HIS A O 1
ATOM 3716 N N . THR A 1 490 ? 31.287 58.110 51.818 1.00 33.40 490 THR A N 1
ATOM 3717 C CA . THR A 1 490 ? 31.989 59.126 51.053 1.00 35.29 490 THR A CA 1
ATOM 3718 C C . THR A 1 490 ? 32.020 58.588 49.624 1.00 35.97 490 THR A C 1
ATOM 3719 O O . THR A 1 490 ? 32.120 57.370 49.403 1.00 33.23 490 THR A O 1
ATOM 3723 N N . ILE A 1 491 ? 31.875 59.487 48.660 1.00 36.37 491 ILE A N 1
ATOM 3724 C CA . ILE A 1 491 ? 31.871 59.101 47.257 1.00 33.73 491 ILE A CA 1
ATOM 3725 C C . ILE A 1 491 ? 33.227 58.488 46.891 1.00 30.76 491 ILE A C 1
ATOM 3726 O O . ILE A 1 491 ? 33.308 57.599 46.044 1.00 30.04 491 ILE A O 1
ATOM 3731 N N . ARG A 1 492 ? 34.268 58.893 47.615 1.00 28.26 492 ARG A N 1
ATOM 3732 C CA . ARG A 1 492 ? 35.612 58.381 47.390 1.00 25.97 492 ARG A CA 1
ATOM 3733 C C . ARG A 1 492 ? 35.754 56.881 47.632 1.00 27.56 492 ARG A C 1
ATOM 3734 O O . ARG A 1 492 ? 36.715 56.264 47.171 1.00 28.04 492 ARG A O 1
ATOM 3742 N N . ASP A 1 493 ? 34.820 56.289 48.367 1.00 26.54 493 ASP A N 1
ATOM 3743 C CA . ASP A 1 493 ? 34.871 54.853 48.617 1.00 28.43 493 ASP A CA 1
ATOM 3744 C C . ASP A 1 493 ? 34.311 53.996 47.482 1.00 28.43 493 ASP A C 1
ATOM 3745 O O . ASP A 1 493 ? 34.454 52.767 47.504 1.00 27.20 493 ASP A O 1
ATOM 3750 N N . VAL A 1 494 ? 33.630 54.625 46.523 1.00 25.34 494 VAL A N 1
ATOM 3751 C CA . VAL A 1 494 ? 33.039 53.880 45.408 1.00 26.28 494 VAL A CA 1
ATOM 3752 C C . VAL A 1 494 ? 33.652 54.230 44.049 1.00 27.04 494 VAL A C 1
ATOM 3753 O O . VAL A 1 494 ? 33.265 53.669 43.023 1.00 26.35 494 VAL A O 1
ATOM 3757 N N . ILE A 1 495 ? 34.592 55.171 44.055 1.00 26.99 495 ILE A N 1
ATOM 3758 C CA . ILE A 1 495 ? 35.342 55.556 42.864 1.00 24.66 495 ILE A CA 1
ATOM 3759 C C . ILE A 1 495 ? 36.741 54.955 43.014 1.00 27.50 495 ILE A C 1
ATOM 3760 O O . ILE A 1 495 ? 37.444 55.255 43.981 1.00 27.97 495 ILE A O 1
ATOM 3765 N N . LEU A 1 496 ? 37.150 54.120 42.062 1.00 26.11 496 LEU A N 1
ATOM 3766 C CA . LEU A 1 496 ? 38.435 53.441 42.162 1.00 22.33 496 LEU A CA 1
ATOM 3767 C C . LEU A 1 496 ? 39.620 54.369 42.389 1.00 21.95 496 LEU A C 1
ATOM 3768 O O . LEU A 1 496 ? 40.448 54.118 43.263 1.00 22.34 496 LEU A O 1
ATOM 3773 N N . PHE A 1 497 ? 39.701 55.448 41.621 1.00 20.79 497 PHE A N 1
ATOM 3774 C CA . PHE A 1 497 ? 40.819 56.369 41.757 1.00 22.30 497 PHE A CA 1
ATOM 3775 C C . PHE A 1 497 ? 40.323 57.797 41.914 1.00 26.65 497 PHE A C 1
ATOM 3776 O O . PHE A 1 497 ? 40.343 58.591 40.964 1.00 27.47 497 PHE A O 1
ATOM 3784 N N . PRO A 1 498 ? 39.888 58.150 43.133 1.00 28.09 498 PRO A N 1
ATOM 3785 C CA . PRO A 1 498 ? 39.372 59.482 43.453 1.00 28.98 498 PRO A CA 1
ATOM 3786 C C . PRO A 1 498 ? 40.419 60.539 43.146 1.00 30.05 498 PRO A C 1
ATOM 3787 O O . PRO A 1 498 ? 41.622 60.271 43.232 1.00 30.68 498 PRO A O 1
ATOM 3791 N N . ALA A 1 499 ? 39.972 61.728 42.765 1.00 33.24 499 ALA A N 1
ATOM 3792 C CA . ALA A 1 499 ? 40.897 62.827 42.517 1.00 43.21 499 ALA A CA 1
ATOM 3793 C C . ALA A 1 499 ? 41.472 63.240 43.872 1.00 47.60 499 ALA A C 1
ATOM 3794 O O . ALA A 1 499 ? 40.723 63.558 44.799 1.00 47.20 499 ALA A O 1
ATOM 3796 N N . MET A 1 500 ? 42.793 63.176 44.004 1.00 54.03 500 MET A N 1
ATOM 3797 C CA . MET A 1 500 ? 43.434 63.513 45.269 1.00 61.45 500 MET A CA 1
ATOM 3798 C C . MET A 1 500 ? 44.252 64.794 45.177 1.00 67.23 500 MET A C 1
ATOM 3799 O O . MET A 1 500 ? 44.953 65.026 44.182 1.00 68.22 500 MET A O 1
ATOM 3804 N N . ARG A 1 501 ? 44.140 65.626 46.214 1.00 71.92 501 ARG A N 1
ATOM 3805 C CA . ARG A 1 501 ? 44.911 66.863 46.317 1.00 76.89 501 ARG A CA 1
ATOM 3806 C C . ARG A 1 501 ? 46.404 66.512 46.213 1.00 81.05 501 ARG A C 1
ATOM 3807 O O . ARG A 1 501 ? 46.853 65.525 46.800 1.00 81.76 501 ARG A O 1
ATOM 3809 N N . PRO A 1 502 ? 47.185 67.303 45.451 1.00 84.68 502 PRO A N 1
ATOM 3810 C CA . PRO A 1 502 ? 48.622 67.062 45.259 1.00 87.33 502 PRO A CA 1
ATOM 3811 C C . PRO A 1 502 ? 49.390 66.787 46.556 1.00 88.86 502 PRO A C 1
ATOM 3812 O O . PRO A 1 502 ? 49.525 67.663 47.413 1.00 89.26 502 PRO A O 1
#

Sequence (484 aa):
AIDFNDELRNRREKLAALRQQGVAFPNDFRRDHTSDQLHEEFDAKDNQELESLNIEVSVAGRMMTRRIMGKASFVTLQDVGGRIQLYVARDSLPEGVYNDQFKKWDLGDIIGARGTLFKTQTGELSIHCTELRLLTKALRPLPDQEVRYRQRYLDLIANDKSRQTFVVRSKILAAIRQFMVARGFMEVETPMMQVIPGGASARPFITHHNALDLDMYLRIAPELYLKRLVVGGFERVFEINRNFRNEGISVHNPEFTMMELYMAYADYHDLIELTESLFRTLAQEVLGTTKVTYGEHVFDFGKPFEKLTMREAIKKYRPETDMADLDNFDAAKALAESIGITVEKSWGLGRIVTEIFDEVAEAHLIQPTFITEYPAEVSPLARRNDVNPEITDRFEFFIGGREIGNGFSELNDAEDQAERFQEQVNAKAAGDDEAMFYDEDYVTALEYGLPPTAGLGIGIDRMIMLFTNSHTIRDVILFPAMRP

Secondary structure (DSSP, 8-state):
-HHHHHHHHHHHHHHHHHHHHS-SS------S--HHHHHHHHTT--HHHHHHH--EEEEEEEEEEEEEETTEEEEEEEETTEEEEEEEETTTSSTTHHHHTGGG--TT-EEEEEEEEEE-TT--EEEEEEEEEEEE--SS----TTHHHHTHHHHHHH-HHHHHHHHHHHHHHHHHHHHHHTTT-EE----SEESS--SS--PPPEEEETTTTEEEEE-S-SHHHHHHHHHHT--EEEEEEEEE---------SEEEEEEEEEES--HHHHHHHHHHHHHHHIIIIISSSEEEETTEEEETTSPPEEEEHHHHHHHHSTT--GGGGGSHHHHHHHHHHTT----TT--HHHHHHHHHHHHTGGG--S-EEEE--BGGG-TTBPBPSS-TTBBSEEEEEETTEEEEEEEEB---HHHHHHHHHHHHHHHHTT-TTPPPP-HHHHHHHHHHPPSEEEEEEEHHHHHHHHHT-SSGGGTSSS-----

Organism: Escherichia coli (strain K12) (NCBI:txid83333)

CATH classification: 2.40.50.140 (+1 more: 3.30.930.10)

Solvent-accessible surface area: 22825 Å² total

B-factor: mean 32.31, std 14.4, range [2.84, 96.58]

Foldseek 3Di:
DVVQVVLLVLLVVVLVVCVVVPDSADDDDDWDDEPQRCCVPPLPDAQVVLVVVFDKTKYKAFFADWDDDPQWIWTWGQDLNGTAIEIDGQVLEPHPCVPPPVVSAAGRFIKMFIAGWGADPVSGIYGHGNYMGGNGRDSGHQDVVCCCQVPVVSVCRPDPLLSVLQVLLVVLVVVLVVLQVVVVAAEDDDDQKALFEDPAFAQWDWDADVVVRGIITGHQDCVLVVLLVLLVPNQWYKYWAKHAHPDDLPLDFRIAIKMKIKHFPDWVVVVLVSVLCSLQSSCCVRVVAQWFDAPPDTERSVDRAAEEALLRQLCVQVVVDPSVLLVDFVSLCVVLVVLPHDDAPLDGSLRSSVSSSLSRGLQPRAYKYKYAFRFCLNVLFFDADPVHRRTGQKIFIHHNSDTFKIKGFTDLPLVSSQVSQVSLVVSVVRPRSRGGHRDVVSSVSSVSPRGGMMMMMGGSLVVSCRRSNNDRSSSNDSNGDDDD

GO terms:
  GO:0004824 lysine-tRNA ligase activity (F, IDA)
  GO:0005829 cytosol (C, IDA)
  GO:0036260 RNA capping (P, IDA)
  GO:0042803 protein homodimerization activity (F, IDA)
  GO:0006430 lysyl-tRNA aminoacylation (P, IDA)
  GO:0034605 cellular response to heat (P, IMP)
  GO:0000287 magnesium ion binding (F, IDA)
  GO:0005524 ATP binding (F, IDA)
  GO:0016874 ligase activity (F, IDA)
  GO:0004824 lysine-tRNA ligase activity (F, IGI)
  GO:0006418 tRNA aminoacylation for protein translation (P, IGI)
  GO:0006430 lysyl-tRNA aminoacylation (P, IGI)
  GO:0005829 cytosol (C, HDA)
  GO:0016020 membrane (C, HDA)

InterPro domains:
  IPR002313 Lysine-tRNA ligase, class II [MF_00252] (21-505)
  IPR002313 Lysine-tRNA ligase, class II [TIGR00499] (15-505)
  IPR004364 Aminoacyl-tRNA synthetase, class II (D/K/N) [PF00152] (162-501)
  IPR004365 OB-fold nucleic acid binding domain, AA-tRNA synthetase-type [PF01336] (68-146)
  IPR006195 Aminoacyl-tRNA synthetase, class II [PS50862] (184-503)
  IPR012340 Nucleic acid-binding, OB-fold [G3DSA:2.40.50.140] (15-154)
  IPR012340 Nucleic acid-binding, OB-fold [SSF50249] (13-155)
  IPR018149 Lysyl-tRNA synthetase, class II, C-terminal [PR00982] (199-209)
  IPR018149 Lysyl-tRNA synthetase, class II, C-terminal [PR00982] (215-231)
  IPR018149 Lysyl-tRNA synthetase, class II, C-terminal [PR00982] (244-257)
  IPR018149 Lysyl-tRNA synthetase, class II, C-terminal [PR00982] (262-279)
  IPR018149 Lysyl-tRNA synthetase, class II, C-terminal [PR00982] (386-402)
  IPR018149 Lysyl-tRNA synthetase, class II, C-terminal [cd00775] (177-503)
  IPR034762 Bacterial/eukaryotic lysine-tRNA ligase, class II [PIRSF039101] (6-505)
  IPR044136 Lysine-tRNA ligase, class II, N-terminal [cd04322] (67-174)
  IPR045864 Class II Aminoacyl-tRNA synthetase/Biotinyl protein ligase (BPL) and lipoyl protein ligase (LPL) [G3DSA:3.30.930.10] (155-501)
  IPR045864 Class II Aminoacyl-tRNA synthetase/Biotinyl protein ligase (BPL) and lipoyl protein ligase (LPL) [SSF55681] (162-502)

Nearest PDB structures (foldseek):
  1e1o-assembly1_A-2  TM=1.002E+00  e=9.072E-102  Escherichia coli K-12
  1e1t-assembly1_A  TM=1.000E+00  e=1.024E-98  Escherichia coli K-12
  1lyl-assembly2_B-2  TM=9.920E-01  e=2.159E-93  Escherichia coli
  5yzx-assembly2_B-2  TM=9.969E-01  e=1.550E-91  Escherichia coli K-12
  6wbd-assembly1_B  TM=9.662E-01  e=1.483E-68  Stenotrophomonas maltophilia K279a

Radius of gyration: 28.94 Å; Cα contacts (8 Å, |Δi|>4): 969; chains: 1; bounding box: 73×81×48 Å